Protein AF-A0A2B4SXL8-F1 (afdb_monomer)

Radius of gyration: 27.62 Å; Cα contacts (8 Å, |Δi|>4): 657; chains: 1; bounding box: 67×77×76 Å

Structure (mmCIF, N/CA/C/O backbone):
data_AF-A0A2B4SXL8-F1
#
_entry.id   AF-A0A2B4SXL8-F1
#
loop_
_atom_site.group_PDB
_atom_site.id
_atom_site.type_symbol
_atom_site.label_atom_id
_atom_site.label_alt_id
_atom_site.label_comp_id
_atom_site.label_asym_id
_atom_site.label_entity_id
_atom_site.label_seq_id
_atom_site.pdbx_PDB_ins_code
_atom_site.Cartn_x
_atom_site.Cartn_y
_atom_site.Cartn_z
_atom_site.occupancy
_atom_site.B_iso_or_equiv
_atom_site.auth_seq_id
_atom_site.auth_comp_id
_atom_site.auth_asym_id
_atom_site.auth_atom_id
_atom_site.pdbx_PDB_model_num
ATOM 1 N N . MET A 1 1 ? -12.444 -46.470 -2.445 1.00 46.31 1 MET A N 1
ATOM 2 C CA . MET A 1 1 ? -12.522 -46.141 -1.000 1.00 46.31 1 MET A CA 1
ATOM 3 C C . MET A 1 1 ? -11.910 -44.775 -0.686 1.00 46.31 1 MET A C 1
ATOM 5 O O . MET A 1 1 ? -12.552 -44.030 0.035 1.00 46.31 1 MET A O 1
ATOM 9 N N . ALA A 1 2 ? -10.748 -44.405 -1.246 1.00 50.66 2 ALA A N 1
ATOM 10 C CA . ALA A 1 2 ? -10.153 -43.073 -1.043 1.00 50.66 2 ALA A CA 1
ATOM 11 C C . ALA A 1 2 ? -10.958 -41.905 -1.665 1.00 50.66 2 ALA A C 1
ATOM 13 O O . ALA A 1 2 ? -11.095 -40.872 -1.021 1.00 50.66 2 ALA A O 1
ATOM 14 N N . SER A 1 3 ? -11.555 -42.081 -2.856 1.00 54.44 3 SER A N 1
ATOM 15 C CA . SER A 1 3 ? -12.388 -41.044 -3.506 1.00 54.44 3 SER A CA 1
ATOM 16 C C . SER A 1 3 ? -13.641 -40.698 -2.694 1.00 54.44 3 SER A C 1
ATOM 18 O O . SER A 1 3 ? -13.881 -39.535 -2.400 1.00 54.44 3 SER A O 1
ATOM 20 N N . ASN A 1 4 ? -14.367 -41.715 -2.215 1.00 57.81 4 ASN A N 1
ATOM 21 C CA . ASN A 1 4 ? -15.577 -41.527 -1.403 1.00 57.81 4 ASN A CA 1
ATOM 22 C C . ASN A 1 4 ? -15.300 -40.799 -0.076 1.00 57.81 4 ASN A C 1
ATOM 24 O O . ASN A 1 4 ? -16.203 -40.178 0.479 1.00 57.81 4 ASN A O 1
ATOM 28 N N . ASN A 1 5 ? -14.071 -40.891 0.445 1.00 70.00 5 ASN A N 1
ATOM 29 C CA . ASN A 1 5 ? -13.665 -40.184 1.658 1.00 70.00 5 ASN A CA 1
ATOM 30 C C . ASN A 1 5 ? -13.413 -38.693 1.369 1.00 70.00 5 ASN A C 1
ATOM 32 O O . ASN A 1 5 ? -13.894 -37.839 2.107 1.00 70.00 5 ASN A O 1
ATOM 36 N N . LEU A 1 6 ? -12.755 -38.384 0.245 1.00 74.81 6 LEU A N 1
ATOM 37 C CA . LEU A 1 6 ? -12.497 -37.009 -0.187 1.00 74.81 6 LEU A CA 1
ATOM 38 C C . LEU A 1 6 ? -13.797 -36.257 -0.515 1.00 74.81 6 LEU A C 1
ATOM 40 O O . LEU A 1 6 ? -13.975 -35.123 -0.083 1.00 74.81 6 LEU A O 1
ATOM 44 N N . ASP A 1 7 ? -14.741 -36.895 -1.211 1.00 75.31 7 ASP A N 1
ATOM 45 C CA . ASP A 1 7 ? -16.041 -36.283 -1.525 1.00 75.31 7 ASP A CA 1
ATOM 46 C C . ASP A 1 7 ? -16.864 -36.001 -0.259 1.00 75.31 7 ASP A C 1
ATOM 48 O O . ASP A 1 7 ? -17.530 -34.967 -0.143 1.00 75.31 7 ASP A O 1
ATOM 52 N N . CYS A 1 8 ? -16.786 -36.901 0.725 1.00 77.81 8 CYS A N 1
ATOM 53 C CA . CYS A 1 8 ? -17.416 -36.723 2.029 1.00 77.81 8 CYS A CA 1
ATOM 54 C C . CYS A 1 8 ? -16.769 -35.572 2.819 1.00 77.81 8 CYS A C 1
ATOM 56 O O . CYS A 1 8 ? -17.471 -34.761 3.430 1.00 77.81 8 CYS A O 1
ATOM 58 N N . GLU A 1 9 ? -15.442 -35.458 2.774 1.00 80.56 9 GLU A N 1
ATOM 59 C CA . GLU A 1 9 ? -14.689 -34.370 3.399 1.00 80.56 9 GLU A CA 1
ATOM 60 C C . GLU A 1 9 ? -14.999 -33.016 2.746 1.00 80.56 9 GLU A C 1
ATOM 62 O O . GLU A 1 9 ? -15.345 -32.062 3.443 1.00 80.56 9 GLU A O 1
ATOM 67 N N . ILE A 1 10 ? -15.000 -32.942 1.411 1.00 79.00 10 ILE A N 1
ATOM 68 C CA . ILE A 1 10 ? -15.375 -31.743 0.648 1.00 79.00 10 ILE A CA 1
ATOM 69 C C . ILE A 1 10 ? -16.803 -31.320 0.988 1.00 79.00 10 ILE A C 1
ATOM 71 O O . ILE A 1 10 ? -17.052 -30.145 1.261 1.00 79.00 10 ILE A O 1
ATOM 75 N N . ARG A 1 11 ? -17.752 -32.261 1.019 1.00 81.00 11 ARG A N 1
ATOM 76 C CA . ARG A 1 11 ? -19.136 -31.972 1.412 1.00 81.00 11 ARG A CA 1
ATOM 77 C C . ARG A 1 11 ? -19.207 -31.426 2.839 1.00 81.00 11 ARG A C 1
ATOM 79 O O . ARG A 1 11 ? -19.917 -30.455 3.080 1.00 81.00 11 ARG A O 1
ATOM 86 N N . THR A 1 12 ? -18.437 -31.997 3.762 1.00 83.31 12 THR A N 1
ATOM 87 C CA . THR A 1 12 ? -18.361 -31.527 5.152 1.00 83.31 12 THR A CA 1
ATOM 88 C C . THR A 1 12 ? -17.801 -30.105 5.235 1.00 83.31 12 THR A C 1
ATOM 90 O O . THR A 1 12 ? -18.347 -29.275 5.958 1.00 83.31 12 THR A O 1
ATOM 93 N N . LEU A 1 13 ? -16.749 -29.790 4.475 1.00 82.44 13 LEU A N 1
ATOM 94 C CA . LEU A 1 13 ? -16.166 -28.447 4.418 1.00 82.44 13 LEU A CA 1
ATOM 95 C C . LEU A 1 13 ? -17.132 -27.420 3.813 1.00 82.44 13 LEU A C 1
ATOM 97 O O . LEU A 1 13 ? -17.249 -26.317 4.342 1.00 82.44 13 LEU A O 1
ATOM 101 N N . ARG A 1 14 ? -17.868 -27.786 2.755 1.00 82.25 14 ARG A N 1
ATOM 102 C CA . ARG A 1 14 ? -18.898 -26.923 2.149 1.00 82.25 14 ARG A CA 1
ATOM 103 C C . ARG A 1 14 ? -19.988 -26.569 3.153 1.00 82.25 14 ARG A C 1
ATOM 105 O O . ARG A 1 14 ? -20.325 -25.398 3.290 1.00 82.25 14 ARG A O 1
ATOM 112 N N . GLU A 1 15 ? -20.504 -27.558 3.878 1.00 81.06 15 GLU A N 1
ATOM 113 C CA . GLU A 1 15 ? -21.542 -27.324 4.887 1.00 81.06 15 GLU A CA 1
ATOM 114 C C . GLU A 1 15 ? -21.019 -26.536 6.092 1.00 81.06 15 GLU A C 1
ATOM 116 O O . GLU A 1 15 ? -21.729 -25.673 6.608 1.00 81.06 15 GLU A O 1
ATOM 121 N N . LYS A 1 16 ? -19.761 -26.749 6.499 1.00 82.06 16 LYS A N 1
ATOM 122 C CA . LYS A 1 16 ? -19.109 -25.903 7.510 1.00 82.06 16 LYS A CA 1
ATOM 123 C C . LYS A 1 16 ? -19.007 -24.447 7.062 1.00 82.06 16 LYS A C 1
ATOM 125 O O . LYS A 1 16 ? -19.241 -23.564 7.877 1.00 82.06 16 LYS A O 1
ATOM 130 N N . LEU A 1 17 ? -18.672 -24.193 5.795 1.00 81.69 17 LEU A N 1
ATOM 131 C CA . LEU A 1 17 ? -18.529 -22.831 5.281 1.00 81.69 17 LEU A CA 1
ATOM 132 C C . LEU A 1 17 ? -19.883 -22.117 5.151 1.00 81.69 17 LEU A C 1
ATOM 134 O O . LEU A 1 17 ? -20.005 -20.972 5.572 1.00 81.69 17 LEU A O 1
ATOM 138 N N . LYS A 1 18 ? -20.910 -22.793 4.618 1.00 78.56 18 LYS A N 1
ATOM 139 C CA . LYS A 1 18 ? -22.269 -22.229 4.473 1.00 78.56 18 LYS A CA 1
ATOM 140 C C . LYS A 1 18 ? -22.909 -21.858 5.806 1.00 78.56 18 LYS A C 1
ATOM 142 O O . LYS A 1 18 ? -23.648 -20.886 5.883 1.00 78.56 18 LYS A O 1
ATOM 147 N N . ASN A 1 19 ? -22.632 -22.647 6.840 1.00 78.31 19 ASN A N 1
ATOM 148 C CA . ASN A 1 19 ? -23.208 -22.464 8.169 1.00 78.31 19 ASN A CA 1
ATOM 149 C C . ASN A 1 19 ? -22.209 -21.828 9.149 1.00 78.31 19 ASN A C 1
ATOM 151 O O . ASN A 1 19 ? -22.430 -21.870 10.360 1.00 78.31 19 ASN A O 1
ATOM 155 N N . TYR A 1 20 ? -21.104 -21.262 8.648 1.00 81.94 20 TYR A N 1
ATOM 156 C CA . TYR A 1 20 ? -20.108 -20.610 9.490 1.00 81.94 20 TYR A CA 1
ATOM 157 C C . TYR A 1 20 ? -20.733 -19.415 10.214 1.00 81.94 20 TYR A C 1
ATOM 159 O O . TYR A 1 20 ? -21.417 -18.598 9.600 1.00 81.94 20 TYR A O 1
ATOM 167 N N . ARG A 1 21 ? -20.481 -19.298 11.519 1.00 79.19 21 ARG A N 1
ATOM 168 C CA . ARG A 1 21 ? -20.847 -18.124 12.322 1.00 79.19 21 ARG A CA 1
ATOM 169 C C . ARG A 1 21 ? -19.588 -17.504 12.909 1.00 79.19 21 ARG A C 1
ATOM 171 O O . ARG A 1 21 ? -18.672 -18.241 13.291 1.00 79.19 21 ARG A O 1
ATOM 178 N N . ALA A 1 22 ? -19.534 -16.178 12.996 1.00 77.94 22 ALA A N 1
ATOM 179 C CA . ALA A 1 22 ? -18.410 -15.493 13.625 1.00 77.94 22 ALA A CA 1
ATOM 180 C C . ALA A 1 22 ? -18.150 -16.065 15.036 1.00 77.94 22 ALA A C 1
ATOM 182 O O . ALA A 1 22 ? -19.079 -16.307 15.803 1.00 77.94 22 ALA A O 1
ATOM 183 N N . GLY A 1 23 ? -16.888 -16.383 15.340 1.00 73.44 23 GLY A N 1
ATOM 184 C CA . GLY A 1 23 ? -16.507 -17.040 16.596 1.00 73.44 23 GLY A CA 1
ATOM 185 C C . GLY A 1 23 ? -16.704 -18.561 16.653 1.00 73.44 23 GLY A C 1
ATOM 186 O O . GLY A 1 2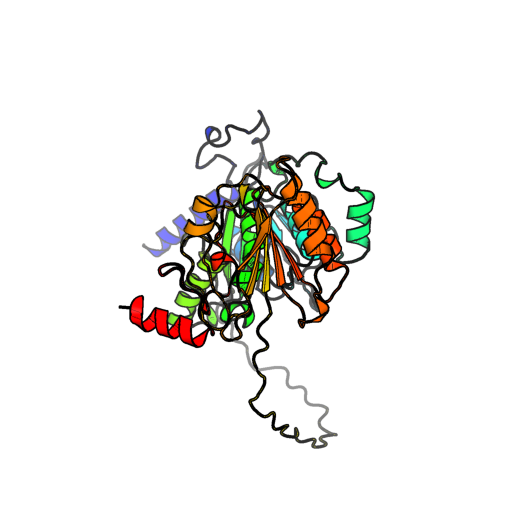3 ? -16.387 -19.152 17.677 1.00 73.44 23 GLY A O 1
ATOM 187 N N . SER A 1 24 ? -17.144 -19.236 15.584 1.00 76.44 24 SER A N 1
ATOM 188 C CA . SER A 1 24 ? -17.308 -20.708 15.601 1.00 76.44 24 SER A CA 1
ATOM 189 C C . SER A 1 24 ? -15.992 -21.494 15.693 1.00 76.44 24 SER A C 1
ATOM 191 O O . SER A 1 24 ? -16.016 -22.663 16.068 1.00 76.44 24 SER A O 1
ATOM 193 N N . ILE A 1 25 ? -14.860 -20.891 15.308 1.00 76.88 25 ILE A N 1
ATOM 194 C CA . ILE A 1 25 ? -13.531 -21.532 15.343 1.00 76.88 25 ILE A CA 1
ATOM 195 C C . ILE A 1 25 ? -12.765 -21.114 16.599 1.00 76.88 25 ILE A C 1
ATOM 197 O O . ILE A 1 25 ? -12.417 -21.964 17.410 1.00 76.88 25 ILE A O 1
ATOM 201 N N . GLU A 1 26 ? -12.530 -19.812 16.764 1.00 73.62 26 GLU A N 1
ATOM 202 C CA . GLU A 1 26 ? -11.706 -19.274 17.857 1.00 73.62 26 GLU A CA 1
ATOM 203 C C . GLU A 1 26 ? -12.514 -19.008 19.141 1.00 73.62 26 GLU A C 1
ATOM 205 O O . GLU A 1 26 ? -11.945 -18.878 20.215 1.00 73.62 26 GLU A O 1
ATOM 210 N N . GLY A 1 27 ? -13.850 -18.994 19.063 1.00 72.12 27 GLY A N 1
ATOM 211 C CA . GLY A 1 27 ? -14.744 -18.599 20.153 1.00 72.12 27 GLY A CA 1
ATOM 212 C C . GLY A 1 27 ? -15.061 -17.098 20.156 1.00 72.12 27 GLY A C 1
ATOM 213 O O . GLY A 1 27 ? -14.288 -16.272 19.681 1.00 72.12 27 GLY A O 1
ATOM 214 N N . LEU A 1 28 ? -16.210 -16.716 20.727 1.00 71.00 28 LEU A N 1
ATOM 215 C CA . LEU A 1 28 ? -16.602 -15.299 20.849 1.00 71.00 28 LEU A CA 1
ATOM 216 C C . LEU A 1 28 ? -15.669 -14.493 21.771 1.00 71.00 28 LEU A C 1
ATOM 218 O O . LEU A 1 28 ? -15.562 -13.281 21.639 1.00 71.00 28 LEU A O 1
ATOM 222 N N . HIS A 1 29 ? -14.946 -15.166 22.669 1.00 68.38 29 HIS A N 1
ATOM 223 C CA . HIS A 1 29 ? -13.984 -14.543 23.580 1.00 68.38 29 HIS A CA 1
ATOM 224 C C . HIS A 1 29 ? -12.769 -13.925 22.865 1.00 68.38 29 HIS A C 1
ATOM 226 O O . HIS A 1 29 ? -12.079 -13.098 23.454 1.00 68.38 29 HIS A O 1
ATOM 232 N N . SER A 1 30 ? -12.508 -14.301 21.608 1.00 68.12 30 SER A N 1
ATOM 233 C CA . SER A 1 30 ? -11.474 -13.679 20.773 1.00 68.12 30 SER A CA 1
ATOM 234 C C . SER A 1 30 ? -11.853 -12.273 20.292 1.00 68.12 30 SER A C 1
ATOM 236 O O . SER A 1 30 ? -10.996 -11.565 19.773 1.00 68.12 30 SER A O 1
ATOM 238 N N . PHE A 1 31 ? -13.111 -11.862 20.475 1.00 70.25 31 PHE A N 1
ATOM 239 C CA . PHE A 1 31 ? -13.636 -10.542 20.126 1.00 70.25 31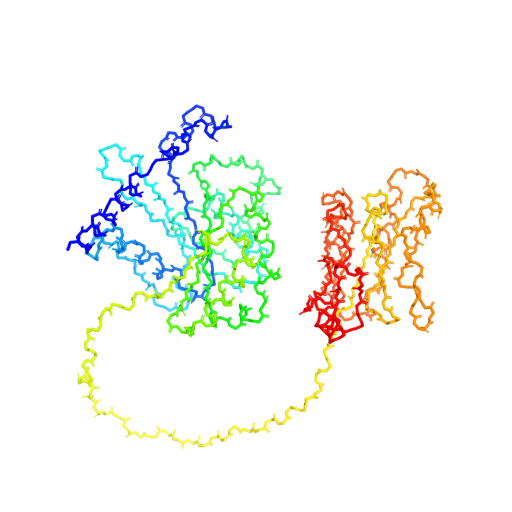 PHE A CA 1
ATOM 240 C C . PHE A 1 31 ? -13.852 -9.714 21.401 1.00 70.25 31 PHE A C 1
ATOM 242 O O . PHE A 1 31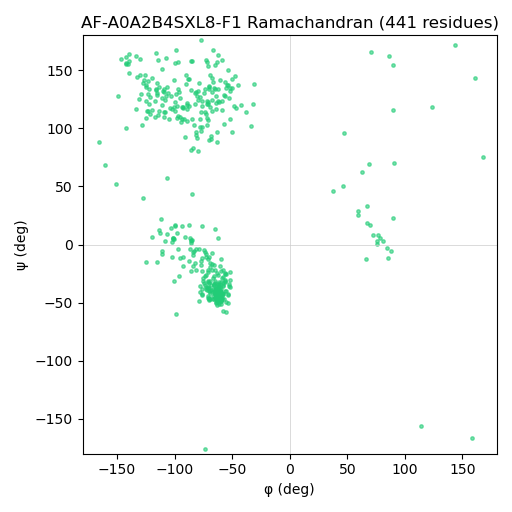 ? -14.963 -9.286 21.693 1.00 70.25 31 PHE A O 1
ATOM 249 N N . SER A 1 32 ? -12.791 -9.525 22.197 1.00 64.94 32 SER A N 1
ATOM 250 C CA . SER A 1 32 ? -12.859 -8.853 23.510 1.00 64.94 32 SER A CA 1
ATOM 251 C C . SER A 1 32 ? -13.373 -7.415 23.460 1.00 64.94 32 SER A C 1
ATOM 253 O O . SER A 1 32 ? -13.854 -6.904 24.467 1.00 64.94 32 SER A O 1
ATOM 255 N N . ASP A 1 33 ? -13.247 -6.784 22.297 1.00 67.88 33 ASP A N 1
ATOM 256 C CA . ASP A 1 33 ? -13.565 -5.376 22.082 1.00 67.88 33 ASP A CA 1
ATOM 257 C C . ASP A 1 33 ? -14.972 -5.186 21.485 1.00 67.88 33 ASP A C 1
ATOM 259 O O . ASP A 1 33 ? -15.405 -4.049 21.306 1.00 67.88 33 ASP A O 1
ATOM 263 N N . ALA A 1 34 ? -15.682 -6.281 21.177 1.00 66.06 34 ALA A N 1
ATOM 264 C CA . ALA A 1 34 ? -17.034 -6.242 20.629 1.00 66.06 34 ALA A CA 1
ATOM 265 C C . ALA A 1 34 ? -18.074 -5.984 21.729 1.00 66.06 34 ALA A C 1
ATOM 267 O O . ALA A 1 34 ? -18.003 -6.548 22.826 1.00 66.06 34 ALA A O 1
ATOM 268 N N . LEU A 1 35 ? -19.068 -5.151 21.426 1.00 66.88 35 LEU A N 1
ATOM 269 C CA . LEU A 1 35 ? -20.182 -4.882 22.332 1.00 66.88 35 LEU A CA 1
ATOM 270 C C . LEU A 1 35 ? -21.122 -6.094 22.432 1.00 66.88 35 LEU A C 1
ATOM 272 O O . LEU A 1 35 ? -21.200 -6.940 21.537 1.00 66.88 35 LEU A O 1
ATOM 276 N N . GLU A 1 36 ? -21.875 -6.177 23.531 1.00 67.56 36 GLU A N 1
ATOM 277 C CA . GLU A 1 36 ? -22.880 -7.227 23.717 1.00 67.56 36 GLU A CA 1
ATOM 278 C C . GLU A 1 36 ? -23.919 -7.174 22.583 1.00 67.56 36 GLU A C 1
ATOM 280 O O . GLU A 1 36 ? -24.523 -6.133 22.327 1.00 67.56 36 GLU A O 1
ATOM 285 N N . GLY A 1 37 ? -24.087 -8.292 21.870 1.00 70.38 37 GLY A N 1
ATOM 286 C CA . GLY A 1 37 ? -24.968 -8.397 20.701 1.00 70.38 37 GLY A CA 1
ATOM 287 C C . GLY A 1 37 ? -24.350 -7.969 19.361 1.00 70.38 37 GLY A C 1
ATOM 288 O O . GLY A 1 37 ? -24.916 -8.295 18.325 1.00 70.38 37 GLY A O 1
ATOM 289 N N . GLU A 1 38 ? -23.173 -7.328 19.325 1.00 72.00 38 GLU A N 1
ATOM 290 C CA . GLU A 1 38 ? -22.536 -6.887 18.063 1.00 72.00 38 GLU A CA 1
ATOM 291 C C . GLU A 1 38 ? -22.135 -8.066 17.161 1.00 72.00 38 GLU A C 1
ATOM 293 O O . GLU A 1 38 ? -22.205 -7.995 15.935 1.00 72.00 38 GLU A O 1
ATOM 298 N N . MET A 1 39 ? -21.757 -9.184 17.781 1.00 73.81 39 MET A N 1
ATOM 299 C CA . MET A 1 39 ? -21.381 -10.417 17.084 1.00 73.81 39 MET A CA 1
ATOM 300 C C . MET A 1 39 ? -22.593 -11.290 16.716 1.00 73.81 39 MET A C 1
ATOM 302 O O . MET A 1 39 ? -22.442 -12.295 16.014 1.00 73.81 39 MET A O 1
ATOM 306 N N . GLU A 1 40 ? -23.792 -10.961 17.205 1.00 71.31 40 GLU A N 1
ATOM 307 C CA . GLU A 1 40 ? -24.994 -11.760 16.979 1.00 71.31 40 GLU A CA 1
ATOM 308 C C . GLU A 1 40 ? -25.516 -11.541 15.553 1.00 71.31 40 GLU A C 1
ATOM 310 O O . GLU A 1 40 ? -25.821 -10.430 15.138 1.00 71.31 40 GLU A O 1
ATOM 315 N N . GLY A 1 41 ? -25.578 -12.613 14.757 1.00 69.44 41 GLY A N 1
ATOM 316 C CA . GLY A 1 41 ? -25.974 -12.524 13.345 1.00 69.44 41 GLY A CA 1
ATOM 317 C C . GLY A 1 41 ? -24.897 -11.964 12.407 1.00 69.44 41 GLY A C 1
ATOM 318 O O . GLY A 1 41 ? -25.145 -11.853 11.206 1.00 69.44 41 GLY A O 1
ATOM 319 N N . MET A 1 42 ? -23.694 -11.672 12.914 1.00 78.25 42 MET A N 1
ATOM 320 C CA . MET A 1 42 ? -22.573 -11.184 12.114 1.00 78.25 42 MET A CA 1
ATOM 321 C C . MET A 1 42 ? -22.138 -12.214 11.060 1.00 78.25 42 MET A C 1
ATOM 323 O O . MET A 1 42 ? -21.754 -13.346 11.377 1.00 78.25 42 MET A O 1
ATOM 327 N N . GLN A 1 43 ? -22.138 -11.788 9.796 1.00 80.88 43 GLN A N 1
ATOM 328 C CA . GLN A 1 43 ? -21.603 -12.552 8.671 1.00 80.88 43 GLN A CA 1
ATOM 329 C C . GLN A 1 43 ? -20.216 -12.038 8.293 1.00 80.88 43 GLN A C 1
ATOM 331 O O . GLN A 1 43 ? -19.964 -10.834 8.269 1.00 80.88 43 GLN A O 1
ATOM 336 N N . ILE A 1 44 ? -19.310 -12.952 7.941 1.00 84.50 44 ILE A N 1
ATOM 337 C CA . ILE A 1 44 ? -18.000 -12.550 7.422 1.00 84.50 44 ILE A CA 1
ATOM 338 C C . ILE A 1 44 ? -18.186 -11.974 6.021 1.00 84.50 44 ILE A C 1
ATOM 340 O O . ILE A 1 44 ? -18.657 -12.657 5.116 1.00 84.50 44 ILE A O 1
ATOM 344 N N . ARG A 1 45 ? -17.788 -10.720 5.841 1.00 84.88 45 ARG A N 1
ATOM 345 C CA . ARG A 1 45 ? -17.795 -10.026 4.548 1.00 84.88 45 ARG A CA 1
ATOM 346 C C . ARG A 1 45 ? -16.436 -10.115 3.867 1.00 84.88 45 ARG A C 1
ATOM 348 O O . ARG A 1 45 ? -15.414 -9.746 4.453 1.00 84.88 45 ARG A O 1
ATOM 355 N N . LEU A 1 46 ? -16.440 -10.586 2.629 1.00 87.75 46 LEU A N 1
ATOM 356 C CA . LEU A 1 46 ? -15.288 -10.681 1.750 1.00 87.75 46 LEU A CA 1
ATOM 357 C C . LEU A 1 46 ? -15.484 -9.721 0.580 1.00 87.75 46 LEU A C 1
ATOM 359 O O . LEU A 1 46 ? -16.553 -9.710 -0.019 1.00 87.75 46 LEU A O 1
ATOM 363 N N . ALA A 1 47 ? -14.458 -8.963 0.212 1.00 87.94 47 ALA A N 1
ATOM 364 C CA . ALA A 1 47 ? -14.472 -8.155 -1.005 1.00 87.94 47 ALA A CA 1
ATOM 365 C C . ALA A 1 47 ? -13.400 -8.637 -1.981 1.00 87.94 47 ALA A C 1
ATOM 367 O O . ALA A 1 47 ? -12.257 -8.884 -1.586 1.00 87.94 47 ALA A O 1
ATOM 368 N N . VAL A 1 48 ? -13.776 -8.800 -3.250 1.00 87.75 48 VAL A N 1
ATOM 369 C CA . VAL A 1 48 ? -12.901 -9.311 -4.308 1.00 87.75 48 VAL A CA 1
ATOM 370 C C . VAL A 1 48 ? -12.338 -8.146 -5.101 1.00 87.75 48 VAL A C 1
ATOM 372 O O . VAL A 1 48 ? -13.039 -7.531 -5.892 1.00 87.75 48 VAL A O 1
ATOM 375 N N . PHE A 1 49 ? -11.049 -7.883 -4.925 1.00 87.00 49 PHE A N 1
ATOM 376 C CA . PHE A 1 49 ? -10.324 -6.799 -5.574 1.00 87.00 49 PHE A CA 1
ATOM 377 C C . PHE A 1 49 ? -9.376 -7.322 -6.654 1.00 87.00 49 PHE A C 1
ATOM 379 O O . PHE A 1 49 ? -8.999 -8.490 -6.668 1.00 87.00 49 PHE A O 1
ATOM 386 N N . GLY A 1 50 ? -8.962 -6.452 -7.574 1.00 84.25 50 GLY A N 1
ATOM 387 C CA . GLY A 1 50 ? -8.035 -6.809 -8.651 1.00 84.25 50 GLY A CA 1
ATOM 388 C C . GLY A 1 50 ? -8.340 -6.107 -9.970 1.00 84.25 50 GLY A C 1
ATOM 389 O O .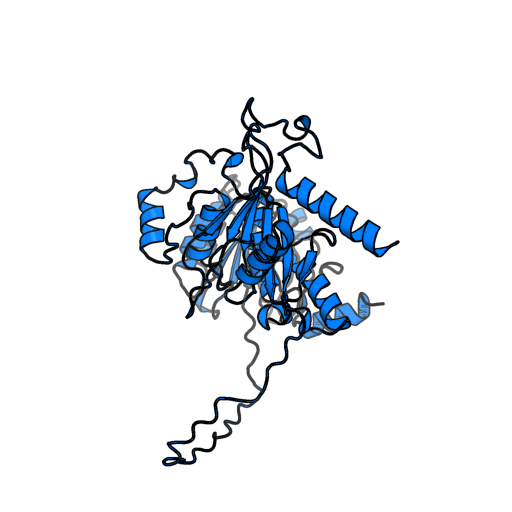 GLY A 1 50 ? -9.371 -5.444 -10.132 1.00 84.25 50 GLY A O 1
ATOM 390 N N . MET A 1 51 ? -7.439 -6.260 -10.940 1.00 80.94 51 MET A N 1
ATOM 391 C CA . MET A 1 51 ? -7.541 -5.541 -12.211 1.00 80.94 51 MET A CA 1
ATOM 392 C C . MET A 1 51 ? -8.784 -5.904 -13.013 1.00 80.94 51 MET A C 1
ATOM 394 O O . MET A 1 51 ? -9.360 -6.992 -12.879 1.00 80.94 51 MET A O 1
ATOM 398 N N . THR A 1 52 ? -9.183 -4.996 -13.899 1.00 77.38 52 THR A N 1
ATOM 399 C CA . THR A 1 52 ? -10.097 -5.341 -14.990 1.00 77.38 52 THR A CA 1
ATOM 400 C C . THR A 1 52 ? -9.492 -6.492 -15.795 1.00 77.38 52 THR A C 1
ATOM 402 O O . THR A 1 52 ? -8.323 -6.456 -16.172 1.00 77.38 52 THR A O 1
ATOM 405 N N . GLY A 1 53 ? -10.266 -7.561 -15.998 1.00 73.81 53 GLY A N 1
ATOM 406 C CA . GLY A 1 53 ? -9.785 -8.770 -16.675 1.00 73.81 53 GLY A CA 1
ATOM 407 C C . GLY A 1 53 ? -8.883 -9.688 -15.834 1.00 73.81 53 GLY A C 1
ATOM 408 O O . GLY A 1 53 ? -8.363 -10.663 -16.371 1.00 73.81 53 GLY A O 1
ATOM 409 N N . ALA A 1 54 ? -8.718 -9.444 -14.525 1.00 81.25 54 ALA A N 1
ATOM 410 C CA . ALA A 1 54 ? -7.955 -10.338 -13.645 1.00 81.25 54 ALA A CA 1
ATOM 411 C C . ALA A 1 54 ? -8.667 -11.668 -13.327 1.00 81.25 54 ALA A C 1
ATOM 413 O O . ALA A 1 54 ? -8.062 -12.555 -12.739 1.00 81.25 54 ALA A O 1
ATOM 414 N N . GLY A 1 55 ? -9.938 -11.827 -13.711 1.00 79.06 55 GLY A N 1
ATOM 415 C CA . GLY A 1 55 ? -10.723 -13.038 -13.441 1.00 79.06 55 GLY A CA 1
ATOM 416 C C . GLY A 1 55 ? -11.499 -13.025 -12.119 1.00 79.06 55 GLY A C 1
ATOM 417 O O . GLY A 1 55 ? -11.838 -14.092 -11.622 1.00 79.06 55 GLY A O 1
ATOM 418 N N . LYS A 1 56 ? -11.798 -11.843 -11.556 1.00 83.38 56 LYS A N 1
ATOM 419 C CA . LYS A 1 56 ? -12.576 -11.682 -10.309 1.00 83.38 56 LYS A CA 1
ATOM 420 C C . LYS A 1 56 ? -13.944 -12.364 -10.371 1.00 83.38 56 LYS A C 1
ATOM 422 O O . LYS A 1 56 ? -14.187 -13.307 -9.628 1.00 83.38 56 LYS A O 1
ATOM 427 N N . SER A 1 57 ? -14.780 -11.989 -11.336 1.00 75.81 57 SER A N 1
ATOM 428 C CA . SER A 1 57 ? -16.115 -12.578 -11.484 1.00 75.81 57 SER A CA 1
ATOM 429 C C . SER A 1 57 ? -16.057 -14.071 -11.842 1.00 75.81 57 SER A C 1
ATOM 431 O O . SER A 1 57 ? -16.890 -14.852 -11.394 1.00 75.81 57 SER A O 1
ATOM 433 N N . SER A 1 58 ? -15.026 -14.522 -12.572 1.00 77.50 58 SER A N 1
ATOM 434 C CA . SER A 1 58 ? -14.792 -15.957 -12.825 1.00 77.50 58 SER A CA 1
ATOM 435 C C . SER A 1 58 ? -14.469 -16.733 -11.543 1.00 77.50 58 SER A C 1
ATOM 437 O O . SER A 1 58 ? -14.956 -17.851 -11.353 1.00 77.50 58 SER A O 1
ATOM 439 N N . LEU A 1 59 ? -13.680 -16.141 -10.642 1.00 81.75 59 LEU A N 1
ATOM 440 C CA . LEU A 1 59 ? -13.393 -16.702 -9.325 1.00 81.75 59 LEU A CA 1
ATOM 441 C C . LEU A 1 59 ? -14.671 -16.792 -8.483 1.00 81.75 59 LEU A C 1
ATOM 443 O O . LEU A 1 59 ? -14.971 -17.868 -7.966 1.00 81.75 59 LEU A O 1
ATOM 447 N N . VAL A 1 60 ? -15.446 -15.705 -8.404 1.00 80.12 60 VAL A N 1
ATOM 448 C CA . VAL A 1 60 ? -16.730 -15.662 -7.680 1.00 80.12 60 VAL A CA 1
ATOM 449 C C . VAL A 1 60 ? -17.665 -16.757 -8.201 1.00 80.12 60 VAL A C 1
ATOM 451 O O . VAL A 1 60 ? -18.125 -17.595 -7.424 1.00 80.12 60 VAL A O 1
ATOM 454 N N . ASN A 1 61 ? -17.837 -16.856 -9.522 1.00 76.75 61 ASN A N 1
ATOM 455 C CA . ASN A 1 61 ? -18.620 -17.914 -10.167 1.00 76.75 61 ASN A CA 1
ATOM 456 C C . ASN A 1 61 ? -18.175 -19.316 -9.766 1.00 76.75 61 ASN A C 1
ATOM 458 O O . ASN A 1 61 ? -19.003 -20.195 -9.516 1.00 76.75 61 ASN A O 1
ATOM 462 N N . THR A 1 62 ? -16.865 -19.547 -9.718 1.00 78.44 62 THR A N 1
ATOM 463 C CA . THR A 1 62 ? -16.351 -20.879 -9.407 1.00 78.44 62 THR A CA 1
ATOM 464 C C . THR A 1 62 ? -16.539 -21.221 -7.932 1.00 78.44 62 THR A C 1
ATOM 466 O O . THR A 1 62 ? -16.894 -22.358 -7.616 1.00 78.44 62 THR A O 1
ATOM 469 N N . ILE A 1 63 ? -16.400 -20.246 -7.030 1.00 80.19 63 ILE A N 1
ATOM 470 C CA . ILE A 1 63 ? -16.721 -20.409 -5.606 1.00 80.19 63 ILE A CA 1
ATOM 471 C C . ILE A 1 63 ? -18.200 -20.791 -5.443 1.00 80.19 63 ILE A C 1
ATOM 473 O O . ILE A 1 63 ? -18.500 -21.799 -4.801 1.00 80.19 63 ILE A O 1
ATOM 477 N N . TRP A 1 64 ? -19.120 -20.077 -6.098 1.00 76.62 64 TRP A N 1
ATOM 478 C CA . TRP A 1 64 ? -20.559 -20.368 -6.035 1.00 76.62 64 TRP A CA 1
ATOM 479 C C . TRP A 1 64 ? -20.919 -21.752 -6.569 1.00 76.62 64 TRP A C 1
ATOM 481 O O . TRP A 1 64 ? -21.585 -22.527 -5.878 1.00 76.62 64 TRP A O 1
ATOM 491 N N . LYS A 1 65 ? -20.423 -22.106 -7.759 1.00 77.19 65 LYS A N 1
ATOM 492 C CA . LYS A 1 65 ? -20.635 -23.438 -8.349 1.00 77.19 65 LYS A CA 1
ATOM 493 C C . LYS A 1 65 ? -20.069 -24.548 -7.469 1.00 77.19 65 LYS A C 1
ATOM 495 O O . LYS A 1 65 ? -20.683 -25.607 -7.351 1.00 77.19 65 LYS A O 1
ATOM 500 N N . THR A 1 66 ? -18.932 -24.304 -6.816 1.00 78.69 66 THR A N 1
ATOM 501 C CA . THR A 1 66 ? -18.330 -25.267 -5.888 1.00 78.69 66 THR A CA 1
ATOM 502 C C . THR A 1 66 ? -19.186 -25.433 -4.635 1.00 78.69 66 THR A C 1
ATOM 504 O O . THR A 1 66 ? -19.350 -26.551 -4.160 1.00 78.69 66 THR A O 1
ATOM 507 N N . LEU A 1 67 ? -19.768 -24.361 -4.098 1.00 76.19 67 LEU A N 1
ATOM 508 C CA . LEU A 1 67 ? -20.537 -24.423 -2.854 1.00 76.19 67 LEU A CA 1
ATOM 509 C C . LEU A 1 67 ? -21.953 -24.987 -3.030 1.00 76.19 67 LEU A C 1
ATOM 511 O O . LEU A 1 67 ? -22.389 -25.785 -2.195 1.00 76.19 67 LEU A O 1
ATOM 515 N N . TYR A 1 68 ? -22.660 -24.610 -4.096 1.00 73.38 68 TYR A N 1
ATOM 516 C CA . TYR A 1 68 ? -24.089 -24.921 -4.277 1.00 73.38 68 TYR A CA 1
ATOM 517 C C . TYR A 1 68 ? -24.375 -25.924 -5.402 1.00 73.38 68 TYR A C 1
ATOM 519 O O . TYR A 1 68 ? -25.492 -26.429 -5.502 1.00 73.38 68 TYR A O 1
ATOM 527 N N . GLY A 1 69 ? -23.364 -26.283 -6.195 1.00 68.25 69 GLY A N 1
ATOM 528 C CA . GLY A 1 69 ? -23.523 -27.106 -7.394 1.00 68.25 69 GLY A CA 1
ATOM 529 C C . GLY A 1 69 ? -23.867 -26.268 -8.628 1.00 68.25 69 GLY A C 1
ATOM 530 O O . GLY A 1 69 ? -24.285 -25.117 -8.515 1.00 68.25 69 GLY A O 1
ATOM 531 N N . ARG A 1 70 ? -23.672 -26.839 -9.827 1.00 63.28 70 ARG A N 1
ATOM 532 C CA . ARG A 1 70 ? -23.858 -26.131 -11.112 1.00 63.28 70 ARG A CA 1
ATOM 533 C C . ARG A 1 70 ? -25.289 -25.628 -11.329 1.00 63.28 70 ARG A C 1
ATOM 535 O O . ARG A 1 70 ? -25.451 -24.572 -11.922 1.00 63.28 70 ARG A O 1
ATOM 542 N N . GLU A 1 71 ? -26.287 -26.363 -10.846 1.00 54.38 71 GLU A N 1
ATOM 543 C CA . GLU A 1 71 ? -27.709 -26.077 -11.096 1.00 54.38 71 GLU A CA 1
ATOM 544 C C . GLU A 1 71 ? -28.318 -25.063 -10.116 1.00 54.38 71 GLU A C 1
ATOM 546 O O . GLU A 1 71 ? -29.291 -24.400 -10.452 1.00 54.38 71 GLU A O 1
ATOM 551 N N . ASN A 1 72 ? -27.730 -24.910 -8.922 1.00 53.62 72 ASN A N 1
ATOM 552 C CA . ASN A 1 72 ? -28.229 -24.006 -7.874 1.00 53.62 72 ASN A CA 1
ATOM 553 C C . ASN A 1 72 ? -27.344 -22.766 -7.676 1.00 53.62 72 ASN A C 1
ATOM 555 O O . ASN A 1 72 ? -27.579 -21.983 -6.754 1.00 53.62 72 ASN A O 1
ATOM 559 N N . ALA A 1 73 ? -26.288 -22.607 -8.480 1.00 52.78 73 ALA A N 1
ATOM 560 C CA . ALA A 1 73 ? -25.470 -21.404 -8.454 1.00 52.78 73 ALA A CA 1
ATOM 561 C C . ALA A 1 73 ? -26.278 -20.233 -9.045 1.00 52.78 73 ALA A C 1
ATOM 563 O O . ALA A 1 73 ? -26.893 -20.412 -10.098 1.00 52.78 73 ALA A O 1
ATOM 564 N N . PRO A 1 74 ? -26.287 -19.049 -8.404 1.00 48.94 74 PRO A N 1
ATOM 565 C CA . PRO A 1 74 ? -26.930 -17.874 -8.977 1.00 48.94 74 PRO A CA 1
ATOM 566 C C . PRO A 1 74 ? -26.379 -17.609 -10.386 1.00 48.94 74 PRO A C 1
ATOM 568 O O . PRO A 1 74 ? -25.172 -17.725 -10.614 1.00 48.94 74 PRO A O 1
ATOM 571 N N . ALA A 1 75 ? -27.259 -17.280 -11.334 1.00 41.69 75 ALA A N 1
ATOM 572 C CA . ALA A 1 75 ? -26.863 -16.864 -12.673 1.00 41.69 75 ALA A CA 1
ATOM 573 C C . ALA A 1 75 ? -26.185 -15.490 -12.578 1.00 41.69 75 ALA A C 1
ATOM 575 O O . ALA A 1 75 ? -26.845 -14.458 -12.543 1.00 41.69 75 ALA A O 1
ATOM 576 N N . ILE A 1 76 ? -24.859 -15.490 -12.467 1.00 50.53 76 ILE A N 1
ATOM 577 C CA . ILE A 1 76 ? -24.042 -14.278 -12.528 1.00 50.53 76 ILE A CA 1
ATOM 578 C C . ILE A 1 76 ? -23.878 -13.954 -14.015 1.00 50.53 76 ILE A C 1
ATOM 580 O O . ILE A 1 76 ? -23.007 -14.505 -14.697 1.00 50.53 76 ILE A O 1
ATOM 584 N N . GLU A 1 77 ? -24.791 -13.138 -14.543 1.00 41.78 77 GLU A N 1
ATOM 585 C CA . GLU A 1 77 ? -24.735 -12.646 -15.919 1.00 41.78 77 GLU A CA 1
ATOM 586 C C . GLU A 1 77 ? -23.584 -11.642 -16.048 1.00 41.78 77 GLU A C 1
ATOM 588 O O . GLU A 1 77 ? -23.646 -10.517 -15.560 1.00 41.78 77 GLU A O 1
ATOM 593 N N . GLN A 1 78 ? -22.502 -12.053 -16.712 1.00 40.53 78 GLN A N 1
ATOM 594 C CA . GLN A 1 78 ? -21.441 -11.129 -17.100 1.00 40.53 78 GLN A CA 1
ATOM 595 C C . GLN A 1 78 ? -21.997 -10.172 -18.157 1.00 40.53 78 GLN A C 1
ATOM 597 O O . GLN A 1 78 ? -22.313 -10.603 -19.268 1.00 40.53 78 GLN A O 1
ATOM 602 N N . SER A 1 79 ? -22.097 -8.879 -17.841 1.00 34.28 79 SER A N 1
ATOM 603 C CA . SER A 1 79 ? -22.445 -7.883 -18.852 1.00 34.28 79 SER A CA 1
ATOM 604 C C . SER A 1 79 ? -21.339 -7.838 -19.913 1.00 34.28 79 SER A C 1
ATOM 606 O O . SER A 1 79 ? -20.159 -7.584 -19.653 1.00 34.28 79 SER A O 1
ATOM 608 N N . SER A 1 80 ? -21.712 -8.197 -21.137 1.00 33.88 80 SER A N 1
ATOM 609 C CA . SER A 1 80 ? -20.822 -8.250 -22.287 1.00 33.88 80 SER A CA 1
ATOM 610 C C . SER A 1 80 ? -20.471 -6.836 -22.757 1.00 33.88 80 SER A C 1
ATOM 612 O O . SER A 1 80 ? -21.321 -6.149 -23.319 1.00 33.88 80 SER A O 1
ATOM 614 N N . GLY A 1 81 ? -19.207 -6.439 -22.597 1.00 31.45 81 GLY A N 1
ATOM 615 C CA . GLY A 1 81 ? -18.610 -5.289 -23.287 1.00 31.45 81 GLY A CA 1
ATOM 616 C C . GLY A 1 81 ? -18.018 -4.238 -22.349 1.00 31.45 81 GLY A C 1
ATOM 617 O O . GLY A 1 81 ? -18.738 -3.641 -21.569 1.00 31.45 81 GLY A O 1
ATOM 618 N N . ALA A 1 82 ? -16.702 -4.014 -22.470 1.00 38.47 82 ALA A N 1
ATOM 619 C CA . ALA A 1 82 ? -15.929 -2.906 -21.889 1.00 38.47 82 ALA A CA 1
ATOM 620 C C . ALA A 1 82 ? -16.197 -2.604 -20.390 1.00 38.47 82 ALA A C 1
ATOM 622 O O . ALA A 1 82 ? -17.088 -1.843 -20.043 1.00 38.47 82 ALA A O 1
ATOM 623 N N . GLU A 1 83 ? -15.351 -3.155 -19.505 1.00 49.25 83 GLU A N 1
ATOM 624 C CA . GLU A 1 83 ? -15.419 -3.004 -18.032 1.00 49.25 83 GLU A CA 1
ATOM 625 C C . GLU A 1 83 ? -16.624 -3.704 -17.374 1.00 49.25 83 GLU A C 1
ATOM 627 O O . GLU A 1 83 ? -17.521 -3.076 -16.824 1.00 49.25 83 GLU A O 1
ATOM 632 N N . GLY A 1 84 ? -16.603 -5.041 -17.388 1.00 43.22 84 GLY A N 1
ATOM 633 C CA . GLY A 1 84 ? -17.728 -5.915 -17.014 1.00 43.22 84 GLY A CA 1
ATOM 634 C C . GLY A 1 84 ? -18.231 -5.910 -15.559 1.00 43.22 84 GLY A C 1
ATOM 635 O O . GLY A 1 84 ? -19.000 -6.796 -15.214 1.00 43.22 84 GLY A O 1
ATOM 636 N N . THR A 1 85 ? -17.848 -4.958 -14.703 1.00 51.72 85 THR A N 1
ATOM 637 C CA . THR A 1 85 ? -18.453 -4.800 -13.364 1.00 51.72 85 THR A CA 1
ATOM 638 C C . THR A 1 85 ? -18.559 -3.306 -13.057 1.00 51.72 85 THR A C 1
ATOM 640 O O . THR A 1 85 ? -17.560 -2.668 -12.733 1.00 51.72 85 THR A O 1
ATOM 643 N N . GLN A 1 86 ? -19.747 -2.719 -13.218 1.00 49.50 86 GLN A N 1
ATOM 644 C CA . GLN A 1 86 ? -20.007 -1.289 -12.958 1.00 49.50 86 GLN A CA 1
ATOM 645 C C . GLN A 1 86 ? -20.729 -1.042 -11.618 1.00 49.50 86 GLN A C 1
ATOM 647 O O . GLN A 1 86 ? -20.811 0.099 -11.160 1.00 49.50 86 GLN A O 1
ATOM 652 N N . LEU A 1 87 ? -21.220 -2.112 -10.988 1.00 48.12 87 LEU A N 1
ATOM 653 C CA . LEU A 1 87 ? -22.004 -2.122 -9.753 1.00 48.12 87 LEU A CA 1
ATOM 654 C C . LEU A 1 87 ? -21.327 -3.047 -8.733 1.00 48.12 87 LEU A C 1
ATOM 656 O O . LEU A 1 87 ? -20.742 -4.053 -9.125 1.00 48.12 87 LEU A O 1
ATOM 660 N N . LEU A 1 88 ? -21.405 -2.712 -7.443 1.00 53.12 88 LEU A N 1
ATOM 661 C CA . LEU A 1 88 ? -21.050 -3.652 -6.375 1.00 53.12 88 LEU A CA 1
ATOM 662 C C . LEU A 1 88 ? -22.134 -4.735 -6.309 1.00 53.12 88 LEU A C 1
ATOM 664 O O . LEU A 1 88 ? -23.306 -4.402 -6.129 1.00 53.12 88 LEU A O 1
ATOM 668 N N . GLU A 1 89 ? -21.767 -6.003 -6.459 1.00 60.09 89 GLU A N 1
ATOM 669 C CA . GLU A 1 89 ? -22.714 -7.118 -6.346 1.00 60.09 89 GLU A CA 1
ATOM 670 C C . GLU A 1 89 ? -22.469 -7.898 -5.055 1.00 60.09 89 GLU A C 1
ATOM 672 O O . GLU A 1 89 ? -21.355 -8.375 -4.816 1.00 60.09 89 GLU A O 1
ATOM 677 N N . ASP A 1 90 ? -23.523 -8.030 -4.243 1.00 60.09 90 ASP A N 1
ATOM 678 C CA . ASP A 1 90 ? -23.489 -8.756 -2.976 1.00 60.09 90 ASP A CA 1
ATOM 679 C C . ASP A 1 90 ? -24.047 -10.163 -3.163 1.00 60.09 90 ASP A C 1
ATOM 681 O O . ASP A 1 90 ? -25.220 -10.366 -3.486 1.00 60.09 90 ASP A O 1
ATOM 685 N N . PHE A 1 91 ? -23.208 -11.157 -2.896 1.00 60.97 91 PHE A N 1
ATOM 686 C CA . PHE A 1 91 ? -23.607 -12.551 -2.912 1.00 60.97 91 PHE A CA 1
ATOM 687 C C . PHE A 1 91 ? -23.635 -13.109 -1.493 1.00 60.97 91 PHE A C 1
ATOM 689 O O . PHE A 1 91 ? -22.595 -13.322 -0.866 1.00 60.97 91 PHE A O 1
ATOM 696 N N . HIS A 1 92 ? -24.839 -13.373 -0.992 1.00 63.84 92 HIS A N 1
ATOM 697 C CA . HIS A 1 92 ? -25.055 -13.915 0.347 1.00 63.84 92 HIS A CA 1
ATOM 698 C C . HIS A 1 92 ? -25.043 -15.432 0.330 1.00 63.84 92 HIS A C 1
ATOM 700 O O . HIS A 1 92 ? -25.854 -16.066 -0.354 1.00 63.84 92 HIS A O 1
ATOM 706 N N . SER A 1 93 ? -24.146 -16.042 1.104 1.00 61.62 93 SER A N 1
ATOM 707 C CA . SER A 1 93 ? -24.166 -17.487 1.272 1.00 61.62 93 SER A CA 1
ATOM 708 C C . SER A 1 93 ? -25.409 -17.865 2.075 1.00 61.62 93 SER A C 1
ATOM 710 O O . SER A 1 93 ? -25.574 -17.418 3.209 1.00 61.62 93 SER A O 1
ATOM 712 N N . ARG A 1 94 ? -26.306 -18.655 1.486 1.00 57.78 94 ARG A N 1
ATOM 713 C CA . ARG A 1 94 ? -27.559 -19.038 2.134 1.00 57.78 94 ARG A CA 1
ATOM 714 C C . ARG A 1 94 ? -27.250 -20.068 3.220 1.00 57.78 94 ARG A C 1
ATOM 716 O O . ARG A 1 94 ? -26.815 -21.176 2.902 1.00 57.78 94 ARG A O 1
ATOM 723 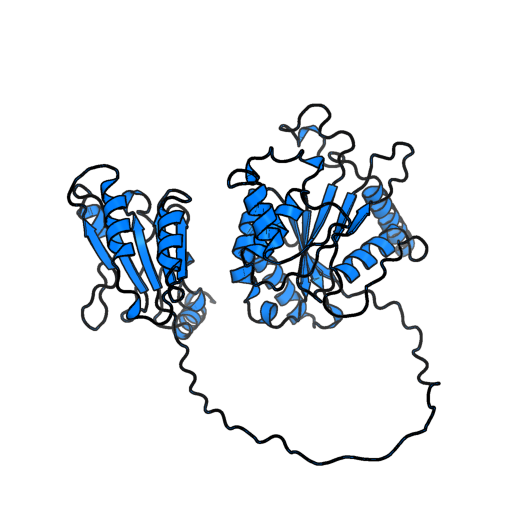N N . SER A 1 95 ? -27.472 -19.702 4.483 1.00 53.38 95 SER A N 1
ATOM 724 C CA . SER A 1 95 ? -27.450 -20.665 5.586 1.00 53.38 95 SER A CA 1
ATOM 725 C C . SER A 1 95 ? -28.525 -21.731 5.363 1.00 53.38 95 SER A C 1
ATOM 727 O O . SER A 1 95 ? -29.631 -21.419 4.916 1.00 53.38 95 SER A O 1
ATOM 729 N N . GLY A 1 96 ? -28.215 -22.986 5.690 1.00 46.09 96 GLY A N 1
ATOM 730 C CA . GLY A 1 96 ? -29.197 -24.074 5.703 1.00 46.09 96 GLY A CA 1
ATOM 731 C C . GLY A 1 96 ? -30.082 -24.086 6.958 1.00 46.09 96 GLY A C 1
ATOM 732 O O . GLY A 1 96 ? -30.965 -24.931 7.061 1.00 46.09 96 GLY A O 1
ATOM 733 N N . SER A 1 97 ? -29.835 -23.192 7.923 1.00 47.50 97 SER A N 1
ATOM 734 C CA . SER A 1 97 ? -30.552 -23.118 9.205 1.00 47.50 97 SER A CA 1
ATOM 735 C C . SER A 1 97 ? -31.805 -22.235 9.142 1.00 47.50 97 SER A C 1
ATOM 737 O O . SER A 1 97 ? -31.741 -21.146 8.571 1.00 47.50 97 SER A O 1
ATOM 739 N N . GLU A 1 98 ? -32.877 -22.635 9.835 1.00 46.69 98 GLU A N 1
ATOM 740 C CA . GLU A 1 98 ? -34.159 -21.905 9.938 1.00 46.69 98 GLU A CA 1
ATOM 741 C C . GLU A 1 98 ? -34.016 -20.451 10.441 1.00 46.69 98 GLU A C 1
ATOM 743 O O . GLU A 1 98 ? -34.810 -19.598 10.055 1.00 46.69 98 GLU A O 1
ATOM 748 N N . ASP A 1 99 ? -32.955 -20.137 11.197 1.00 51.22 99 ASP A N 1
ATOM 749 C CA . ASP A 1 99 ? -32.724 -18.802 11.774 1.00 51.22 99 ASP A CA 1
ATOM 750 C C . ASP A 1 99 ? -32.059 -17.784 10.823 1.00 51.22 99 ASP A C 1
ATOM 752 O O . ASP A 1 99 ? -31.862 -16.638 11.205 1.00 51.22 99 ASP A O 1
ATOM 756 N N . GLY A 1 100 ? -31.625 -18.169 9.613 1.00 54.59 100 GLY A N 1
ATOM 757 C CA . GLY A 1 100 ? -30.987 -17.254 8.641 1.00 54.59 100 GLY A CA 1
ATOM 758 C C . GLY A 1 100 ? -29.608 -16.663 9.024 1.00 54.59 100 GLY A C 1
ATOM 759 O O . GLY A 1 100 ? -28.904 -16.151 8.156 1.00 54.59 100 GLY A O 1
ATOM 760 N N . CYS A 1 101 ? -29.171 -16.783 10.280 1.00 51.47 101 CYS A N 1
ATOM 761 C CA . CYS A 1 101 ? -27.984 -16.122 10.848 1.00 51.47 101 CYS A CA 1
ATOM 762 C C . CYS A 1 101 ? -26.639 -16.857 10.630 1.00 51.47 101 CYS A C 1
ATOM 764 O O . CYS A 1 101 ? -25.848 -16.991 11.563 1.00 51.47 101 CYS A O 1
ATOM 766 N N . GLY A 1 102 ? -26.361 -17.380 9.432 1.00 60.34 102 GLY A N 1
ATOM 767 C CA . GLY A 1 102 ? -25.099 -18.077 9.128 1.00 60.34 102 GLY A CA 1
ATOM 768 C C . GLY A 1 102 ? -24.559 -17.756 7.738 1.00 60.34 102 GLY A C 1
ATOM 769 O O . GLY A 1 102 ? -25.329 -17.384 6.854 1.00 60.34 102 GLY A O 1
ATOM 770 N N . GLY A 1 103 ? -23.244 -17.899 7.560 1.00 74.75 103 GLY A N 1
ATOM 771 C CA . GLY A 1 103 ? -22.580 -17.772 6.271 1.00 74.75 103 GLY A CA 1
ATOM 772 C C . GLY A 1 103 ? -21.629 -16.581 6.133 1.00 74.75 103 GLY A C 1
ATOM 773 O O . GLY A 1 103 ? -21.069 -16.066 7.102 1.00 74.75 103 GLY A O 1
ATOM 774 N N . PHE A 1 104 ? -21.420 -16.167 4.888 1.00 79.56 104 PHE A N 1
ATOM 775 C CA . PHE A 1 104 ? -20.544 -15.079 4.479 1.00 79.56 104 PHE A CA 1
ATOM 776 C C . PHE A 1 104 ? -21.165 -14.278 3.323 1.00 79.56 104 PHE A C 1
ATOM 778 O O . PHE A 1 104 ? -22.042 -14.768 2.605 1.00 79.56 104 PHE A O 1
ATOM 785 N N . VAL A 1 105 ? -20.673 -13.058 3.119 1.00 78.56 105 VAL A N 1
ATOM 786 C CA . VAL A 1 105 ? -21.071 -12.165 2.020 1.00 78.56 105 VAL A CA 1
ATOM 787 C C . VAL A 1 105 ? -19.874 -11.926 1.112 1.00 78.56 105 VAL A C 1
ATOM 789 O O . VAL A 1 105 ? -18.779 -11.670 1.607 1.00 78.56 105 VAL A O 1
ATOM 792 N N . PHE A 1 106 ? -20.066 -12.017 -0.201 1.00 78.06 106 PHE A N 1
ATOM 793 C CA . PHE A 1 106 ? -19.076 -11.606 -1.197 1.00 78.06 106 PHE A CA 1
ATOM 794 C C . PHE A 1 106 ? -19.486 -10.297 -1.846 1.00 78.06 106 PHE A C 1
ATOM 796 O O . PHE A 1 106 ? -20.592 -10.214 -2.359 1.00 78.06 106 PHE A O 1
ATOM 803 N N . HIS A 1 107 ? -18.560 -9.352 -1.905 1.00 77.25 107 HIS A N 1
ATOM 804 C CA . HIS A 1 107 ? -18.669 -8.123 -2.672 1.00 77.25 107 HIS A CA 1
ATOM 805 C C . HIS A 1 107 ? -17.782 -8.253 -3.923 1.00 77.25 107 HIS A C 1
ATOM 807 O O . HIS A 1 107 ? -16.551 -8.255 -3.797 1.00 77.25 107 HIS A O 1
ATOM 813 N N . ASP A 1 108 ? -18.366 -8.411 -5.119 1.00 74.25 108 ASP A N 1
ATOM 814 C CA . ASP A 1 108 ? -17.597 -8.335 -6.378 1.00 74.25 108 ASP A CA 1
ATOM 815 C C . ASP A 1 108 ? -17.416 -6.867 -6.768 1.00 74.25 108 ASP A C 1
ATOM 817 O O . ASP A 1 108 ? -18.390 -6.125 -6.913 1.00 74.25 108 ASP A O 1
ATOM 821 N N . THR A 1 109 ? -16.164 -6.422 -6.889 1.00 73.69 109 THR A N 1
ATOM 822 C CA . THR A 1 109 ? -15.854 -5.013 -7.147 1.00 73.69 109 THR A CA 1
ATOM 823 C C . THR A 1 109 ? -15.542 -4.772 -8.616 1.00 73.69 109 THR A C 1
ATOM 825 O O . THR A 1 109 ? -15.011 -5.634 -9.328 1.00 73.69 109 THR A O 1
ATOM 828 N N . ARG A 1 110 ? -15.732 -3.524 -9.060 1.00 72.12 110 ARG A N 1
ATOM 829 C CA . ARG A 1 110 ? -15.170 -3.065 -10.332 1.00 72.12 110 ARG A CA 1
ATOM 830 C C . ARG A 1 110 ? -13.665 -3.320 -10.393 1.00 72.12 110 ARG A C 1
ATOM 832 O O . ARG A 1 110 ? -12.961 -3.378 -9.382 1.00 72.12 110 ARG A O 1
ATOM 839 N N . GLY A 1 111 ? -13.165 -3.546 -11.606 1.00 68.75 111 GLY A N 1
ATOM 840 C CA . GLY A 1 111 ? -11.733 -3.646 -11.837 1.00 68.75 111 GLY A CA 1
ATOM 841 C C . GLY A 1 111 ? -11.013 -2.330 -11.573 1.00 68.75 111 GLY A C 1
ATOM 842 O O . GLY A 1 111 ? -11.447 -1.267 -12.004 1.00 68.75 111 GLY A O 1
ATOM 843 N N . PHE A 1 112 ? -9.891 -2.425 -10.868 1.00 71.62 112 PHE A N 1
ATOM 844 C CA . PHE A 1 112 ? -8.994 -1.298 -10.649 1.00 71.62 112 PHE A CA 1
ATOM 845 C C . PHE A 1 112 ? -7.992 -1.214 -11.802 1.00 71.62 112 PHE A C 1
ATOM 847 O O . PHE A 1 112 ? -7.493 -2.235 -12.281 1.00 71.62 112 PHE A O 1
ATOM 854 N N . ASN A 1 113 ? -7.657 -0.003 -12.229 1.00 64.62 113 ASN A N 1
ATOM 855 C CA . ASN A 1 113 ? -6.614 0.242 -13.222 1.00 64.62 113 ASN A CA 1
ATOM 856 C C . ASN A 1 113 ? -5.214 0.232 -12.592 1.00 64.62 113 ASN A C 1
ATOM 858 O O . ASN A 1 113 ? -4.224 0.269 -13.319 1.00 64.62 113 ASN A O 1
ATOM 862 N N . PHE A 1 114 ? -5.134 0.082 -11.261 1.00 65.62 114 PHE A N 1
ATOM 863 C CA . PHE A 1 114 ? -3.887 0.041 -10.492 1.00 65.62 114 PHE A CA 1
ATOM 864 C C . PHE A 1 114 ? -3.072 1.320 -10.666 1.00 65.62 114 PHE A C 1
ATOM 866 O O . PHE A 1 114 ? -1.851 1.288 -10.571 1.00 65.62 114 PHE A O 1
ATOM 873 N N . ASP A 1 115 ? -3.714 2.455 -10.915 1.00 63.66 115 ASP A N 1
ATOM 874 C CA . ASP A 1 115 ? -3.044 3.750 -10.809 1.00 63.66 115 ASP A CA 1
ATOM 875 C C . ASP A 1 115 ? -3.235 4.356 -9.417 1.00 63.66 115 ASP A C 1
ATOM 877 O O . ASP A 1 115 ? -2.528 5.307 -9.094 1.00 63.66 115 ASP A O 1
ATOM 881 N N . PHE A 1 116 ? -4.134 3.775 -8.600 1.00 64.88 116 PHE A N 1
ATOM 882 C CA . PHE A 1 116 ? -4.481 4.175 -7.230 1.00 64.88 116 PHE A CA 1
ATOM 883 C C . PHE A 1 116 ? -4.485 5.691 -7.079 1.00 64.88 116 PHE A C 1
ATOM 885 O O . PHE A 1 116 ? -3.917 6.269 -6.160 1.00 64.88 116 PHE A O 1
ATOM 892 N N . ASN A 1 117 ? -5.120 6.356 -8.042 1.00 66.38 117 ASN A N 1
ATOM 893 C CA . ASN A 1 117 ? -5.394 7.769 -7.905 1.00 66.38 117 ASN A CA 1
ATOM 894 C C . ASN A 1 117 ? -6.398 7.968 -6.757 1.00 66.38 117 ASN A C 1
ATOM 896 O O . ASN A 1 117 ? -7.050 7.030 -6.295 1.00 66.38 117 ASN A O 1
ATOM 900 N N . ARG A 1 118 ? -6.571 9.215 -6.323 1.00 61.28 118 ARG A N 1
ATOM 901 C CA . ARG A 1 118 ? -7.468 9.559 -5.212 1.00 61.28 118 ARG A CA 1
ATOM 902 C C . ARG A 1 118 ? -8.892 8.999 -5.375 1.00 61.28 118 ARG A C 1
ATOM 904 O O . ARG A 1 118 ? -9.535 8.693 -4.378 1.00 61.28 118 ARG A O 1
ATOM 911 N N . ALA A 1 119 ? -9.383 8.852 -6.608 1.00 65.56 119 ALA A N 1
ATOM 912 C CA . ALA A 1 119 ? -10.699 8.277 -6.872 1.00 65.56 119 ALA A CA 1
ATOM 913 C C . ALA A 1 119 ? -10.731 6.762 -6.601 1.00 65.56 119 ALA A C 1
ATOM 915 O O . ALA A 1 119 ? -11.632 6.298 -5.908 1.00 65.56 119 ALA A O 1
ATOM 916 N N . GLU A 1 120 ? -9.735 6.009 -7.079 1.00 70.50 120 GLU A N 1
ATOM 917 C CA . GLU A 1 120 ? -9.598 4.571 -6.803 1.00 70.50 120 GLU A CA 1
ATOM 918 C C . GLU A 1 120 ? -9.342 4.288 -5.316 1.00 70.50 120 GLU A C 1
ATOM 920 O O . GLU A 1 120 ? -9.887 3.332 -4.767 1.00 70.50 120 GLU A O 1
ATOM 925 N N . GLU A 1 121 ? -8.552 5.125 -4.640 1.00 72.44 121 GLU A N 1
ATOM 926 C CA . GLU A 1 121 ? -8.344 5.017 -3.191 1.00 72.44 121 GLU A CA 1
ATOM 927 C C . GLU A 1 121 ? -9.649 5.245 -2.422 1.00 72.44 121 GLU A C 1
ATOM 929 O O . GLU A 1 121 ? -10.016 4.441 -1.567 1.00 72.44 121 GLU A O 1
ATOM 934 N N . ASN A 1 122 ? -10.383 6.315 -2.742 1.00 70.00 122 ASN A N 1
ATOM 935 C CA . ASN A 1 122 ? -11.669 6.603 -2.109 1.00 70.00 122 ASN A CA 1
ATOM 936 C C . ASN A 1 122 ? -12.685 5.479 -2.350 1.00 70.00 122 ASN A C 1
ATOM 938 O O . ASN A 1 122 ? -13.424 5.121 -1.437 1.00 70.00 122 ASN A O 1
ATOM 942 N N . GLU A 1 123 ? -12.721 4.913 -3.557 1.00 75.00 123 GLU A N 1
ATOM 943 C CA . GLU A 1 123 ? -13.553 3.753 -3.886 1.00 75.00 123 GLU A CA 1
ATOM 944 C C . GLU A 1 123 ? -13.194 2.542 -3.018 1.00 75.00 123 GLU A C 1
ATOM 946 O O . GLU A 1 123 ? -14.081 1.963 -2.391 1.00 75.00 123 GLU A O 1
ATOM 951 N N . LEU A 1 124 ? -11.900 2.214 -2.910 1.00 79.25 124 LEU A N 1
ATOM 952 C CA . LEU A 1 124 ? -11.411 1.143 -2.044 1.00 79.25 124 LEU A CA 1
ATOM 953 C C . LEU A 1 124 ? -11.896 1.339 -0.601 1.00 79.25 124 LEU A C 1
ATOM 955 O O . LEU A 1 124 ? -12.492 0.427 -0.036 1.00 79.25 124 LEU A O 1
ATOM 959 N N . PHE A 1 125 ? -11.714 2.525 -0.014 1.00 76.88 125 PHE A N 1
ATOM 960 C CA . PHE A 1 125 ? -12.151 2.788 1.364 1.00 76.88 125 PHE A CA 1
ATOM 961 C C . PHE A 1 125 ? -13.662 2.715 1.539 1.00 76.88 125 PHE A C 1
ATOM 963 O O . PHE A 1 125 ? -14.140 2.161 2.525 1.00 76.88 125 PHE A O 1
ATOM 970 N N . ARG A 1 126 ? -14.428 3.248 0.588 1.00 76.38 126 ARG A N 1
ATOM 971 C CA . ARG A 1 126 ? -15.889 3.190 0.657 1.00 76.38 126 ARG A CA 1
ATOM 972 C C . ARG A 1 126 ? -16.406 1.752 0.627 1.00 76.38 126 ARG A C 1
ATOM 974 O O . ARG A 1 126 ? -17.370 1.460 1.326 1.00 76.38 126 ARG A O 1
ATOM 981 N N . ILE A 1 127 ? -15.759 0.869 -0.134 1.00 79.00 127 ILE A N 1
ATOM 982 C CA . ILE A 1 127 ? -16.073 -0.566 -0.140 1.00 79.00 127 ILE A CA 1
ATOM 983 C C . ILE A 1 127 ? -15.643 -1.209 1.185 1.00 79.00 127 ILE A C 1
ATOM 985 O O . ILE A 1 127 ? -16.434 -1.919 1.795 1.00 79.00 127 ILE A O 1
ATOM 989 N N . LEU A 1 128 ? -14.426 -0.934 1.670 1.00 81.12 128 LEU A N 1
ATOM 990 C CA . LEU A 1 128 ? -13.911 -1.521 2.916 1.00 81.12 128 LEU A CA 1
ATOM 991 C C . LEU A 1 128 ? -14.756 -1.166 4.144 1.00 81.12 128 LEU A C 1
ATOM 993 O O . LEU A 1 128 ? -14.982 -2.020 4.998 1.00 81.12 128 LEU A O 1
ATOM 997 N N . TYR A 1 129 ? -15.244 0.070 4.215 1.00 77.62 129 TYR A N 1
ATOM 998 C CA . TYR A 1 129 ? -16.109 0.527 5.298 1.00 77.62 129 TYR A CA 1
ATOM 999 C C . TYR A 1 129 ? -17.593 0.199 5.073 1.00 77.62 129 TYR A C 1
ATOM 1001 O O . TYR A 1 129 ? -18.414 0.634 5.866 1.00 77.62 129 TYR A O 1
ATOM 1009 N N . GLY A 1 130 ? -17.967 -0.512 4.002 1.00 68.62 130 GLY A N 1
ATOM 1010 C CA . GLY A 1 130 ? -19.372 -0.855 3.739 1.00 68.62 130 GLY A CA 1
ATOM 1011 C C . GLY A 1 130 ? -20.270 0.346 3.408 1.00 68.62 130 GLY A C 1
ATOM 1012 O O . GLY A 1 130 ? -21.489 0.256 3.494 1.00 68.62 130 GLY A O 1
ATOM 1013 N N . ILE A 1 131 ? -19.681 1.484 3.022 1.00 66.81 131 ILE A N 1
ATOM 1014 C CA . ILE A 1 131 ? -20.403 2.722 2.675 1.00 66.81 131 ILE A CA 1
ATOM 1015 C C . ILE A 1 131 ? -21.093 2.589 1.308 1.00 66.81 131 ILE A C 1
ATOM 1017 O O . ILE A 1 131 ? -22.084 3.264 1.038 1.00 66.81 131 ILE A O 1
ATOM 1021 N N . VAL A 1 132 ? -20.556 1.750 0.417 1.00 60.72 132 VAL A N 1
ATOM 1022 C CA . VAL A 1 132 ? -21.173 1.433 -0.881 1.00 60.72 132 VAL A CA 1
ATOM 1023 C C . VAL A 1 132 ? -22.037 0.193 -0.703 1.00 60.72 132 VAL A C 1
ATOM 1025 O O . VAL A 1 132 ? -21.523 -0.871 -0.371 1.00 60.72 132 VAL A O 1
ATOM 1028 N N . SER A 1 133 ? -23.344 0.335 -0.918 1.00 53.78 133 SER A N 1
ATOM 1029 C CA . SER A 1 133 ? -24.290 -0.785 -0.878 1.00 53.78 133 SER A CA 1
ATOM 1030 C C . SER A 1 133 ? -24.364 -1.513 -2.224 1.00 53.78 133 SER A C 1
ATOM 1032 O O . SER A 1 133 ? -24.075 -0.932 -3.276 1.00 53.78 133 SER A O 1
ATOM 1034 N N . ALA A 1 134 ? -24.803 -2.774 -2.196 1.00 54.47 134 ALA A N 1
ATOM 1035 C CA . ALA A 1 134 ? -25.075 -3.569 -3.391 1.00 54.47 134 ALA A CA 1
ATOM 1036 C C . ALA A 1 134 ? -25.968 -2.816 -4.396 1.00 54.47 134 ALA A C 1
ATOM 1038 O O . ALA A 1 134 ? -26.976 -2.216 -4.016 1.00 54.47 134 ALA A O 1
ATOM 1039 N N . GLY A 1 135 ? -25.616 -2.853 -5.681 1.00 46.75 135 GLY A N 1
ATOM 1040 C CA . GLY A 1 135 ? -26.374 -2.207 -6.757 1.00 46.75 135 GLY A CA 1
ATOM 1041 C C . GLY A 1 135 ? -26.168 -0.693 -6.882 1.00 46.75 135 GLY A C 1
ATOM 1042 O O . GLY A 1 135 ? -26.825 -0.063 -7.711 1.00 46.75 135 GLY A O 1
ATOM 1043 N N . GLN A 1 136 ? -25.263 -0.087 -6.106 1.00 53.44 136 GLN A N 1
ATOM 1044 C CA . GLN A 1 136 ? -24.897 1.318 -6.284 1.00 53.44 136 GLN A CA 1
ATOM 1045 C C . GLN A 1 136 ? -23.870 1.478 -7.416 1.00 53.44 136 GLN A C 1
ATOM 1047 O O . GLN A 1 136 ? -22.846 0.791 -7.449 1.00 53.44 136 GLN A O 1
ATOM 1052 N N . LEU A 1 137 ? -24.134 2.418 -8.334 1.00 49.75 137 LEU A N 1
ATOM 1053 C CA . LEU A 1 137 ? -23.207 2.775 -9.408 1.00 49.75 137 LEU A CA 1
ATOM 1054 C C . LEU A 1 137 ? -21.928 3.369 -8.816 1.00 49.75 137 LEU A C 1
ATOM 1056 O O . LEU A 1 137 ? -21.956 4.382 -8.109 1.00 49.75 137 LEU A O 1
ATOM 1060 N N . ILE A 1 138 ? -20.800 2.736 -9.124 1.00 56.50 138 ILE A N 1
ATOM 1061 C CA . ILE A 1 138 ? -19.485 3.218 -8.717 1.00 56.50 138 ILE A CA 1
ATOM 1062 C C . ILE A 1 138 ? -19.008 4.225 -9.772 1.00 56.50 138 ILE A C 1
ATOM 1064 O O . ILE A 1 138 ? -18.271 3.890 -10.702 1.00 56.50 138 ILE A O 1
ATOM 1068 N N . GLU A 1 139 ? -19.488 5.467 -9.673 1.00 52.94 139 GLU A N 1
ATOM 1069 C CA . GLU A 1 139 ? -19.055 6.548 -10.562 1.00 52.94 139 GLU A CA 1
ATOM 1070 C C . GLU A 1 139 ? -17.664 7.064 -10.172 1.00 52.94 139 GLU A C 1
ATOM 1072 O O . GLU A 1 139 ? -17.437 7.523 -9.050 1.00 52.94 139 GLU A O 1
ATOM 1077 N N . ARG A 1 140 ? -16.730 7.030 -11.129 1.00 50.50 140 ARG A N 1
ATOM 1078 C CA . ARG A 1 140 ? -15.417 7.679 -11.030 1.00 50.50 140 ARG A CA 1
ATOM 1079 C C . ARG A 1 140 ? -15.491 9.029 -11.743 1.00 50.50 140 ARG A C 1
ATOM 1081 O O . ARG A 1 140 ? -15.606 9.063 -12.964 1.00 50.50 140 ARG A O 1
ATOM 1088 N N . GLY A 1 141 ? -15.439 10.130 -10.995 1.00 51.72 141 GLY A N 1
ATOM 1089 C CA . GLY A 1 141 ? -15.474 11.490 -11.549 1.00 51.72 141 GLY A CA 1
ATOM 1090 C C . GLY A 1 141 ? -15.919 12.544 -10.534 1.00 51.72 141 GLY A C 1
ATOM 1091 O O . GLY A 1 141 ? -16.004 12.256 -9.339 1.00 51.72 141 GLY A O 1
ATOM 1092 N N . ASP A 1 142 ? -16.247 13.743 -11.025 1.00 42.47 142 ASP A N 1
ATOM 1093 C CA . ASP A 1 142 ? -16.642 14.929 -10.241 1.00 42.47 142 ASP A CA 1
ATOM 1094 C C . ASP A 1 142 ? -17.779 14.666 -9.236 1.00 42.47 142 ASP A C 1
ATOM 1096 O O . ASP A 1 142 ? -17.901 15.369 -8.237 1.00 42.47 142 ASP A O 1
ATOM 1100 N N . TRP A 1 143 ? -18.609 13.640 -9.457 1.00 45.34 143 TRP A N 1
ATOM 1101 C CA . TRP A 1 143 ? -19.652 13.220 -8.517 1.00 45.34 143 TRP A CA 1
ATOM 1102 C C . TRP A 1 143 ? -19.097 12.566 -7.242 1.00 45.34 143 TRP A C 1
ATOM 1104 O O . TRP A 1 143 ? -19.605 12.822 -6.155 1.00 45.34 143 TRP A O 1
ATOM 1114 N N . ALA A 1 144 ? -18.024 11.772 -7.331 1.00 46.31 144 ALA A N 1
ATOM 1115 C CA . ALA A 1 144 ? -17.356 11.198 -6.159 1.00 46.31 144 ALA A CA 1
ATOM 1116 C C . ALA A 1 144 ? -16.610 12.271 -5.350 1.00 46.31 144 ALA A C 1
ATOM 1118 O O . ALA A 1 144 ? -16.559 12.187 -4.123 1.00 46.31 144 ALA A O 1
ATOM 1119 N N . GLU A 1 145 ? -16.076 13.293 -6.028 1.00 47.50 145 GLU A N 1
ATOM 1120 C CA . GLU A 1 145 ? -15.524 14.486 -5.380 1.00 47.50 145 GLU A CA 1
ATOM 1121 C C . GLU A 1 145 ? -16.626 15.340 -4.748 1.00 47.50 145 GLU A C 1
ATOM 1123 O O . GLU A 1 145 ? -16.471 15.731 -3.597 1.00 47.50 145 GLU A O 1
ATOM 1128 N N . LYS A 1 146 ? -17.775 15.522 -5.413 1.00 43.34 146 LYS A N 1
ATOM 1129 C CA . LYS A 1 146 ? -18.954 16.188 -4.839 1.00 43.34 146 LYS A CA 1
ATOM 1130 C C . LYS A 1 146 ? -19.545 15.447 -3.652 1.00 43.34 146 LYS A C 1
ATOM 1132 O O . LYS A 1 146 ? -19.866 16.089 -2.670 1.00 43.34 146 LYS A O 1
ATOM 1137 N N . MET A 1 147 ? -19.652 14.121 -3.688 1.00 46.53 147 MET A N 1
ATOM 1138 C CA . MET A 1 147 ? -20.098 13.333 -2.535 1.00 46.53 147 MET A CA 1
ATOM 1139 C C . MET A 1 147 ? -19.081 13.413 -1.389 1.00 46.53 147 MET A C 1
ATOM 1141 O O . MET A 1 147 ? -19.475 13.470 -0.231 1.00 46.53 147 MET A O 1
ATOM 1145 N N . ALA A 1 148 ? -17.778 13.476 -1.687 1.00 46.06 148 ALA A N 1
ATOM 1146 C CA . ALA A 1 148 ? -16.742 13.715 -0.681 1.00 46.06 148 ALA A CA 1
ATOM 1147 C C . ALA A 1 148 ? -16.744 15.164 -0.137 1.00 46.06 148 ALA A C 1
ATOM 1149 O O . ALA A 1 148 ? -16.411 15.372 1.028 1.00 46.06 148 ALA A O 1
ATOM 1150 N N . GLU A 1 149 ? -17.129 16.156 -0.948 1.00 42.94 149 GLU A N 1
ATOM 1151 C CA . GLU A 1 149 ? -17.308 17.563 -0.555 1.00 42.94 149 GLU A CA 1
ATOM 1152 C C . GLU A 1 149 ? -18.604 17.798 0.234 1.00 42.94 149 GLU A C 1
ATOM 1154 O O . GLU A 1 149 ? -18.571 18.481 1.256 1.00 42.94 149 GLU A O 1
ATOM 1159 N N . GLU A 1 150 ? -19.725 17.209 -0.191 1.00 39.69 150 GLU A N 1
ATOM 1160 C CA . GLU A 1 150 ? -21.038 17.270 0.471 1.00 39.69 150 GLU A CA 1
ATOM 1161 C C . GLU A 1 150 ? -21.011 16.572 1.830 1.00 39.69 150 GLU A C 1
ATOM 1163 O O . GLU A 1 150 ? -21.636 17.033 2.783 1.00 39.69 150 GLU A O 1
ATOM 1168 N N . ALA A 1 151 ? -20.224 15.504 1.952 1.00 41.00 151 ALA A N 1
ATOM 1169 C CA . ALA A 1 151 ? -19.979 14.840 3.222 1.00 41.00 151 ALA A CA 1
ATOM 1170 C C . ALA A 1 151 ? -18.979 15.643 4.112 1.00 41.00 151 ALA A C 1
ATOM 1172 O O . ALA A 1 151 ? -18.867 15.422 5.320 1.00 41.00 151 ALA A O 1
ATOM 1173 N N . GLY A 1 152 ? -18.311 16.660 3.552 1.00 34.94 152 GLY A N 1
ATOM 1174 C CA . GLY A 1 152 ? -17.390 17.561 4.243 1.00 34.94 152 GLY A CA 1
ATOM 1175 C C . GLY A 1 152 ? -16.068 16.898 4.651 1.00 34.94 152 GLY A C 1
ATOM 1176 O O . GLY A 1 152 ? -15.946 15.677 4.732 1.00 34.94 152 GLY A O 1
ATOM 1177 N N . GLN A 1 153 ? -15.060 17.705 5.018 1.00 40.50 153 GLN A N 1
ATOM 1178 C CA . GLN A 1 153 ? -13.746 17.226 5.510 1.00 40.50 153 GLN A CA 1
ATOM 1179 C C . GLN A 1 153 ? -13.810 16.403 6.824 1.00 40.50 153 GLN A C 1
ATOM 1181 O O . GLN A 1 153 ? -12.783 16.039 7.398 1.00 40.50 153 GLN A O 1
ATOM 1186 N N . GLY A 1 154 ? -15.020 16.114 7.310 1.00 35.00 154 GLY A N 1
ATOM 1187 C CA . GLY A 1 154 ? -15.326 15.300 8.476 1.00 35.00 154 GLY A CA 1
ATOM 1188 C C . GLY A 1 154 ? -16.178 14.062 8.186 1.00 35.00 154 GLY A C 1
ATOM 1189 O O . GLY A 1 154 ? -16.529 13.391 9.143 1.00 35.00 154 GLY A O 1
ATOM 1190 N N . ALA A 1 155 ? -16.499 13.696 6.940 1.00 32.72 155 ALA A N 1
ATOM 1191 C CA . ALA A 1 155 ? -17.325 12.505 6.697 1.00 32.72 155 ALA A CA 1
ATOM 1192 C C . ALA A 1 155 ? -16.643 11.168 6.975 1.00 32.72 155 ALA A C 1
ATOM 1194 O O . ALA A 1 155 ? -17.317 10.194 7.277 1.00 32.72 155 ALA A O 1
ATOM 1195 N N . HIS A 1 156 ? -15.312 11.114 6.973 1.00 37.56 156 HIS A N 1
ATOM 1196 C CA . HIS A 1 156 ? -14.588 9.960 7.526 1.00 37.56 156 HIS A CA 1
ATOM 1197 C C . HIS A 1 156 ? -14.629 9.934 9.068 1.00 37.56 156 HIS A C 1
ATOM 1199 O O . HIS A 1 156 ? -14.101 9.014 9.682 1.00 37.56 156 HIS A O 1
ATOM 1205 N N . ARG A 1 157 ? -15.181 10.986 9.697 1.00 35.25 157 ARG A N 1
ATOM 1206 C CA . ARG A 1 157 ? -15.505 11.065 11.130 1.00 35.25 157 ARG A CA 1
ATOM 1207 C C . ARG A 1 157 ? -16.997 10.843 11.399 1.00 35.25 157 ARG A C 1
ATOM 1209 O O . ARG A 1 157 ? -17.408 10.995 12.546 1.00 35.25 157 ARG A O 1
ATOM 1216 N N . LEU A 1 158 ? -17.796 10.499 10.384 1.00 37.59 158 LEU A N 1
ATOM 1217 C CA . LEU A 1 158 ? -19.035 9.775 10.647 1.00 37.59 158 LEU A CA 1
ATOM 1218 C C . LEU A 1 158 ? -18.605 8.435 11.236 1.00 37.59 158 LEU A C 1
ATOM 1220 O O . LEU A 1 158 ? -17.681 7.810 10.716 1.00 37.59 158 LEU A O 1
ATOM 1224 N N . GLU A 1 159 ? -19.180 8.105 12.386 1.00 47.19 159 GLU A N 1
ATOM 1225 C CA . GLU A 1 159 ? -18.907 6.917 13.190 1.00 47.19 159 GLU A CA 1
ATOM 1226 C C . GLU A 1 159 ? -18.514 5.739 12.298 1.00 47.19 159 GLU A C 1
ATOM 1228 O O . GLU A 1 159 ? -19.265 5.379 11.389 1.00 47.19 159 GLU A O 1
ATOM 1233 N N . LYS A 1 160 ? -17.306 5.190 12.512 1.00 54.56 160 LYS A N 1
ATOM 1234 C CA . LYS A 1 160 ? -16.869 3.978 11.814 1.00 54.56 160 LYS A CA 1
ATOM 1235 C C . LYS A 1 160 ? -18.031 2.983 11.949 1.00 54.56 160 LYS A C 1
ATOM 1237 O O . LYS A 1 160 ? -18.421 2.722 13.090 1.00 54.56 160 LYS A O 1
ATOM 1242 N N . PRO A 1 161 ? -18.635 2.526 10.836 1.00 64.69 161 PRO A N 1
ATOM 1243 C CA . PRO A 1 161 ? -19.855 1.736 10.906 1.00 64.69 161 PRO A CA 1
ATOM 1244 C C . PRO A 1 161 ? -19.594 0.473 11.728 1.00 64.69 161 PRO A C 1
ATOM 1246 O O . PRO A 1 161 ? -18.428 0.087 11.872 1.00 64.69 161 PRO A O 1
ATOM 1249 N N . PRO A 1 162 ? -20.629 -0.174 12.285 1.00 71.00 162 PRO A N 1
ATOM 1250 C CA . PRO A 1 162 ? -20.454 -1.400 13.056 1.00 71.00 162 PRO A CA 1
ATOM 1251 C C . PRO A 1 162 ? -19.554 -2.396 12.321 1.00 71.00 162 PRO A C 1
ATOM 1253 O O . PRO A 1 162 ? -19.588 -2.478 11.090 1.00 71.00 162 PRO A O 1
ATOM 1256 N N . VAL A 1 163 ? -18.736 -3.160 13.051 1.00 76.50 163 VAL A N 1
ATOM 1257 C CA . VAL A 1 163 ? -17.784 -4.102 12.427 1.00 76.50 163 VAL A CA 1
ATOM 1258 C C . VAL A 1 163 ? -18.511 -5.080 11.498 1.00 76.50 163 VAL A C 1
ATOM 1260 O O . VAL A 1 163 ? -17.996 -5.417 10.437 1.00 76.50 163 VAL A O 1
ATOM 1263 N N . ALA A 1 164 ? -19.756 -5.434 11.832 1.00 76.56 164 ALA A N 1
ATOM 1264 C CA . ALA A 1 164 ? -20.632 -6.271 11.018 1.00 76.56 164 ALA A CA 1
ATOM 1265 C C . ALA A 1 164 ? -20.876 -5.758 9.584 1.00 76.56 164 ALA A C 1
ATOM 1267 O O . ALA A 1 164 ? -21.165 -6.568 8.702 1.00 76.56 164 ALA A O 1
ATOM 1268 N N . ASP A 1 165 ? -20.742 -4.455 9.327 1.00 74.94 165 ASP A N 1
ATOM 1269 C CA . ASP A 1 165 ? -20.937 -3.845 8.005 1.00 74.94 165 ASP A CA 1
ATOM 1270 C C . ASP A 1 165 ? -19.631 -3.669 7.221 1.00 74.94 165 ASP A C 1
ATOM 1272 O O . ASP A 1 165 ? -19.654 -3.417 6.017 1.00 74.94 165 ASP A O 1
ATOM 1276 N N . GLN A 1 166 ? -18.483 -3.855 7.872 1.00 82.62 166 GLN A N 1
ATOM 1277 C CA . GLN A 1 166 ? -17.171 -3.675 7.260 1.00 82.62 166 GLN A CA 1
ATOM 1278 C C . GLN A 1 166 ? -16.688 -4.937 6.539 1.00 82.62 166 GLN A C 1
ATOM 1280 O O . GLN A 1 166 ? -17.096 -6.064 6.823 1.00 82.62 166 GLN A O 1
ATOM 1285 N N . VAL A 1 167 ? -15.763 -4.761 5.598 1.00 86.31 167 VAL A N 1
ATOM 1286 C CA . VAL A 1 167 ? -15.065 -5.878 4.955 1.00 86.31 167 VAL A CA 1
ATOM 1287 C C . VAL A 1 167 ? -14.032 -6.460 5.915 1.00 86.31 167 VAL A C 1
ATOM 1289 O O . VAL A 1 167 ? -13.181 -5.750 6.438 1.00 86.31 167 VAL A O 1
ATOM 1292 N N . HIS A 1 168 ? -14.050 -7.781 6.079 1.00 86.00 168 HIS A N 1
ATOM 1293 C CA . HIS A 1 168 ? -13.141 -8.505 6.973 1.00 86.00 168 HIS A CA 1
ATOM 1294 C C . HIS A 1 168 ? -11.981 -9.147 6.209 1.00 86.00 168 HIS A C 1
ATOM 1296 O O . HIS A 1 168 ? -10.870 -9.296 6.727 1.00 86.00 168 HIS A O 1
ATOM 1302 N N . VAL A 1 169 ? -12.247 -9.546 4.962 1.00 88.06 169 VAL A N 1
ATOM 1303 C CA . VAL A 1 169 ? -11.284 -10.230 4.099 1.00 88.06 169 VAL A CA 1
ATOM 1304 C C . VAL A 1 169 ? -11.245 -9.560 2.732 1.00 88.06 169 VAL A C 1
ATOM 1306 O O . VAL A 1 169 ? -12.258 -9.461 2.044 1.00 88.06 169 VAL A O 1
ATOM 1309 N N . ALA A 1 170 ? -10.055 -9.149 2.309 1.00 90.31 170 ALA A N 1
ATOM 1310 C CA . ALA A 1 170 ? -9.784 -8.696 0.955 1.00 90.31 170 ALA A CA 1
ATOM 1311 C C . ALA A 1 170 ? -9.223 -9.868 0.137 1.00 90.31 170 ALA A C 1
ATOM 1313 O O . ALA A 1 170 ? -8.091 -10.306 0.350 1.00 90.31 170 ALA A O 1
ATOM 1314 N N . LEU A 1 171 ? -10.014 -10.374 -0.806 1.00 90.50 171 LEU A N 1
ATOM 1315 C CA . LEU A 1 171 ? -9.577 -11.344 -1.806 1.00 90.50 171 LEU A CA 1
ATOM 1316 C C . LEU A 1 171 ? -8.909 -10.597 -2.955 1.00 90.50 171 LEU A C 1
ATOM 1318 O O . LEU A 1 171 ? -9.580 -9.995 -3.789 1.00 90.50 171 LEU A O 1
ATOM 1322 N N . TRP A 1 172 ? -7.582 -10.619 -2.994 1.00 90.44 172 TRP A N 1
ATOM 1323 C CA . TRP A 1 172 ? -6.805 -9.898 -3.989 1.00 90.44 172 TRP A CA 1
ATOM 1324 C C . TRP A 1 172 ? -6.468 -10.782 -5.188 1.00 90.44 172 TRP A C 1
ATOM 1326 O O . TRP A 1 172 ? -5.630 -11.682 -5.107 1.00 90.44 172 TRP A O 1
ATOM 1336 N N . VAL A 1 173 ? -7.116 -10.513 -6.318 1.00 88.69 173 VAL A N 1
ATOM 1337 C CA . VAL A 1 173 ? -6.987 -11.290 -7.550 1.00 88.69 173 VAL A CA 1
ATOM 1338 C C . VAL A 1 173 ? -5.902 -10.699 -8.445 1.00 88.69 173 VAL A C 1
ATOM 1340 O O . VAL A 1 173 ? -5.998 -9.564 -8.924 1.00 88.69 173 VAL A O 1
ATOM 1343 N N . ILE A 1 174 ? -4.874 -11.500 -8.710 1.00 89.12 174 ILE A N 1
ATOM 1344 C CA . ILE A 1 174 ? -3.747 -11.166 -9.579 1.00 89.12 174 ILE A CA 1
ATOM 1345 C C . ILE A 1 174 ? -3.774 -12.098 -10.784 1.00 89.12 174 ILE A C 1
ATOM 1347 O O . ILE A 1 174 ? -3.806 -13.318 -10.649 1.00 89.12 174 ILE A O 1
ATOM 1351 N N . LYS A 1 175 ? -3.717 -11.521 -11.982 1.00 87.62 175 LYS A N 1
ATOM 1352 C CA . LYS A 1 175 ? -3.497 -12.284 -13.207 1.00 87.62 175 LYS A CA 1
ATOM 1353 C C . LYS A 1 175 ? -2.015 -12.635 -13.296 1.00 87.62 175 LYS A C 1
ATOM 1355 O O . LYS A 1 175 ? -1.183 -11.741 -13.426 1.00 87.62 175 LYS A O 1
ATOM 1360 N N . ALA A 1 176 ? -1.688 -13.920 -13.206 1.00 84.56 176 ALA A N 1
ATOM 1361 C CA . ALA A 1 176 ? -0.306 -14.354 -13.019 1.00 84.56 176 ALA A CA 1
ATOM 1362 C C . ALA A 1 176 ? 0.618 -14.036 -14.206 1.00 84.56 176 ALA A C 1
ATOM 1364 O O . ALA A 1 176 ? 1.809 -13.824 -14.012 1.00 84.56 176 ALA A O 1
ATOM 1365 N N . ASN A 1 177 ? 0.066 -13.939 -15.417 1.00 80.62 177 ASN A N 1
ATOM 1366 C CA . ASN A 1 177 ? 0.798 -13.569 -16.628 1.00 80.62 177 ASN A CA 1
ATOM 1367 C C . ASN A 1 177 ? 0.619 -12.091 -17.028 1.00 80.62 177 ASN A C 1
ATOM 1369 O O . ASN A 1 177 ? 0.876 -11.723 -18.174 1.00 80.62 177 ASN A O 1
ATOM 1373 N N . ASP A 1 178 ? 0.122 -11.236 -16.130 1.00 82.62 178 ASP A N 1
ATOM 1374 C CA . ASP A 1 178 ? 0.058 -9.801 -16.402 1.00 82.62 178 ASP A CA 1
ATOM 1375 C C . ASP A 1 178 ? 1.475 -9.221 -16.464 1.00 82.62 178 ASP A C 1
ATOM 1377 O O . ASP A 1 178 ? 2.233 -9.328 -15.503 1.00 82.62 178 ASP A O 1
ATOM 1381 N N . ILE A 1 179 ? 1.825 -8.565 -17.573 1.00 77.81 179 ILE A N 1
ATOM 1382 C CA . ILE A 1 179 ? 3.165 -8.002 -17.783 1.00 77.81 179 ILE A CA 1
ATOM 1383 C C . ILE A 1 179 ? 3.578 -7.024 -16.674 1.00 77.81 179 ILE A C 1
ATOM 1385 O O . ILE A 1 179 ? 4.748 -6.952 -16.318 1.00 77.81 179 ILE A O 1
ATOM 1389 N N . ARG A 1 180 ? 2.632 -6.304 -16.059 1.00 78.19 180 ARG A N 1
ATOM 1390 C CA . ARG A 1 180 ? 2.919 -5.374 -14.955 1.00 78.19 180 ARG A CA 1
ATOM 1391 C C . ARG A 1 180 ? 3.239 -6.118 -13.666 1.00 78.19 180 ARG A C 1
ATOM 1393 O O . ARG A 1 180 ? 4.070 -5.660 -12.884 1.00 78.19 180 ARG A O 1
ATOM 1400 N N . PHE A 1 181 ? 2.591 -7.258 -13.441 1.00 82.38 181 PHE A N 1
ATOM 1401 C CA . PHE A 1 181 ? 2.907 -8.143 -12.326 1.00 82.38 181 PHE A CA 1
ATOM 1402 C C . PHE A 1 181 ? 4.262 -8.824 -12.558 1.00 82.38 181 PHE A C 1
ATOM 1404 O O . PHE A 1 181 ? 5.138 -8.753 -11.695 1.00 82.38 181 PHE A O 1
ATOM 1411 N N . VAL A 1 182 ? 4.486 -9.369 -13.757 1.00 77.25 182 VAL A N 1
ATOM 1412 C CA . VAL A 1 182 ? 5.752 -10.001 -14.158 1.00 77.25 182 VAL A CA 1
ATOM 1413 C C . VAL A 1 182 ? 6.923 -9.018 -14.075 1.00 77.25 182 VAL A C 1
ATOM 1415 O O . VAL A 1 182 ? 7.965 -9.377 -13.537 1.00 77.25 182 VAL A O 1
ATOM 1418 N N . ASN A 1 183 ? 6.734 -7.751 -14.443 1.00 78.25 183 ASN A N 1
ATOM 1419 C CA . ASN A 1 183 ? 7.778 -6.721 -14.379 1.00 78.25 183 ASN A CA 1
ATOM 1420 C C . ASN A 1 183 ? 7.892 -6.023 -13.010 1.00 78.25 183 ASN A C 1
ATOM 1422 O O . ASN A 1 183 ? 8.694 -5.113 -12.851 1.00 78.25 183 ASN A O 1
ATOM 1426 N N . GLY A 1 184 ? 7.113 -6.429 -12.000 1.00 75.81 184 GLY A N 1
ATOM 1427 C CA . GLY A 1 184 ? 7.260 -5.925 -10.625 1.00 75.81 184 GLY A CA 1
ATOM 1428 C C . GLY A 1 184 ? 6.555 -4.604 -10.309 1.00 75.81 184 GLY A C 1
ATOM 1429 O O . GLY A 1 184 ? 6.501 -4.235 -9.142 1.00 75.81 184 GLY A O 1
ATOM 1430 N N . HIS A 1 185 ? 5.901 -3.953 -11.275 1.00 74.50 185 HIS A N 1
ATOM 1431 C CA . HIS A 1 185 ? 5.147 -2.707 -11.052 1.00 74.50 185 HIS A CA 1
ATOM 1432 C C . HIS A 1 185 ? 4.028 -2.833 -10.006 1.00 74.50 185 HIS A C 1
ATOM 1434 O O . HIS A 1 185 ? 3.579 -1.836 -9.444 1.00 74.50 185 HIS A O 1
ATOM 1440 N N . TYR A 1 186 ? 3.550 -4.052 -9.751 1.00 71.50 186 TYR A N 1
ATOM 1441 C CA . TYR A 1 186 ? 2.578 -4.320 -8.694 1.00 71.50 186 TYR A CA 1
ATOM 1442 C C . TYR A 1 186 ? 3.140 -4.063 -7.293 1.00 71.50 186 TYR A C 1
ATOM 1444 O O . TYR A 1 186 ? 2.386 -3.629 -6.431 1.00 71.50 186 TYR A O 1
ATOM 1452 N N . LEU A 1 187 ? 4.427 -4.324 -7.052 1.00 73.06 187 LEU A N 1
ATOM 1453 C CA . LEU A 1 187 ? 5.013 -4.260 -5.712 1.00 73.06 187 LEU A CA 1
ATOM 1454 C C . LEU A 1 187 ? 4.958 -2.836 -5.149 1.00 73.06 187 LEU A C 1
ATOM 1456 O O . LEU A 1 187 ? 4.427 -2.621 -4.061 1.00 73.06 187 LEU A O 1
ATOM 1460 N N . ASP A 1 188 ? 5.413 -1.858 -5.931 1.00 67.38 188 ASP A N 1
ATOM 1461 C CA . ASP A 1 188 ? 5.472 -0.458 -5.502 1.00 67.38 188 ASP A CA 1
ATOM 1462 C C . ASP A 1 188 ? 4.079 0.120 -5.265 1.00 67.38 188 ASP A C 1
ATOM 1464 O O . ASP A 1 188 ? 3.819 0.778 -4.257 1.00 67.38 188 ASP A O 1
ATOM 1468 N N . LYS A 1 189 ? 3.150 -0.186 -6.174 1.00 68.81 189 LYS A N 1
ATOM 1469 C CA . LYS A 1 189 ? 1.784 0.336 -6.131 1.00 68.81 189 LYS A CA 1
ATOM 1470 C C . LYS A 1 189 ? 0.925 -0.336 -5.060 1.00 68.81 189 LYS A C 1
ATOM 1472 O O . LYS A 1 189 ? 0.043 0.299 -4.488 1.00 68.81 189 LYS A O 1
ATOM 1477 N N . PHE A 1 190 ? 1.183 -1.608 -4.758 1.00 77.12 190 PHE A N 1
ATOM 1478 C CA . PHE A 1 190 ? 0.410 -2.358 -3.771 1.00 77.12 190 PHE A CA 1
ATOM 1479 C C . PHE A 1 190 ? 0.863 -2.108 -2.327 1.00 77.12 190 PHE A C 1
ATOM 1481 O O . PHE A 1 190 ? 0.102 -2.371 -1.396 1.00 77.12 190 PHE A O 1
ATOM 1488 N N . ASN A 1 191 ? 2.057 -1.541 -2.114 1.00 77.38 191 ASN A N 1
ATOM 1489 C CA . ASN A 1 191 ? 2.554 -1.200 -0.778 1.00 77.38 191 ASN A CA 1
ATOM 1490 C C . ASN A 1 191 ? 1.575 -0.318 0.013 1.00 77.38 191 ASN A C 1
ATOM 1492 O O . ASN A 1 191 ? 1.328 -0.589 1.190 1.00 77.38 191 ASN A O 1
ATOM 1496 N N . PHE A 1 192 ? 0.982 0.687 -0.640 1.00 74.44 192 PHE A N 1
ATOM 1497 C CA . PHE A 1 192 ? -0.031 1.554 -0.035 1.00 74.44 192 PHE A CA 1
ATOM 1498 C C . PHE A 1 192 ? -1.272 0.761 0.390 1.00 74.44 192 PHE A C 1
ATOM 1500 O O . PHE A 1 192 ? -1.687 0.825 1.547 1.00 74.44 192 PHE A O 1
ATOM 1507 N N . VAL A 1 193 ? -1.830 -0.039 -0.523 1.00 77.75 193 VAL A N 1
ATOM 1508 C CA . VAL A 1 193 ? -3.028 -0.851 -0.267 1.00 77.75 193 VAL A CA 1
ATOM 1509 C C . VAL A 1 193 ? -2.789 -1.822 0.881 1.00 77.75 193 VAL A C 1
ATOM 1511 O O . VAL A 1 193 ? -3.587 -1.887 1.813 1.00 77.75 193 VAL A O 1
ATOM 1514 N N . ARG A 1 194 ? -1.649 -2.516 0.867 1.00 80.75 194 ARG A N 1
ATOM 1515 C CA . ARG A 1 194 ? -1.239 -3.425 1.938 1.00 80.75 194 ARG A CA 1
ATOM 1516 C C . ARG A 1 194 ? -1.165 -2.713 3.285 1.00 80.75 194 ARG A C 1
ATOM 1518 O O . ARG A 1 194 ? -1.683 -3.227 4.271 1.00 80.75 194 ARG A O 1
ATOM 1525 N N . GLN A 1 195 ? -0.542 -1.535 3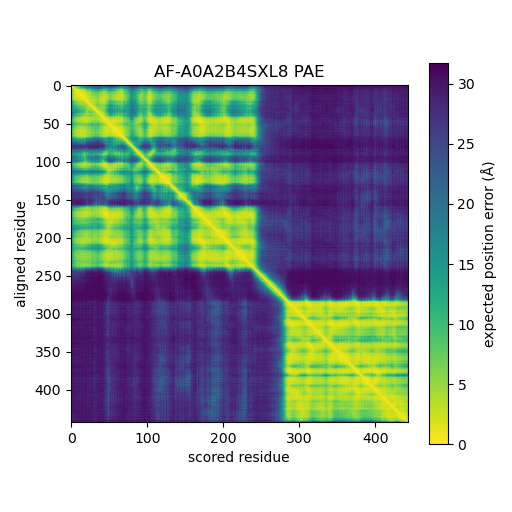.342 1.00 76.75 195 GLN A N 1
ATOM 1526 C CA . GLN A 1 195 ? -0.448 -0.766 4.582 1.00 76.75 195 GLN A CA 1
ATOM 1527 C C . GLN A 1 195 ? -1.838 -0.387 5.103 1.00 76.75 195 GLN A C 1
ATOM 1529 O O . GLN A 1 195 ? -2.103 -0.541 6.292 1.00 76.75 195 GLN A O 1
ATOM 1534 N N . LYS A 1 196 ? -2.733 0.063 4.220 1.00 75.06 196 LYS A N 1
ATOM 1535 C CA . LYS A 1 196 ? -4.094 0.468 4.584 1.00 75.06 196 LYS A CA 1
ATOM 1536 C C . LYS A 1 196 ? -4.953 -0.698 5.058 1.00 75.06 196 LYS A C 1
ATOM 1538 O O . LYS A 1 196 ? -5.553 -0.591 6.120 1.00 75.06 196 LYS A O 1
ATOM 1543 N N . LEU A 1 197 ? -4.952 -1.819 4.341 1.00 81.94 197 LEU A N 1
ATOM 1544 C CA . LEU A 1 197 ? -5.675 -3.027 4.749 1.00 81.94 197 LEU A CA 1
ATOM 1545 C C . LEU A 1 197 ? -5.176 -3.546 6.104 1.00 81.94 197 LEU A C 1
ATOM 1547 O O . LEU A 1 197 ? -5.984 -3.860 6.972 1.00 81.94 197 LEU A O 1
ATOM 1551 N N . ASN A 1 198 ? -3.858 -3.535 6.329 1.00 77.31 198 ASN A N 1
ATOM 1552 C CA . ASN A 1 198 ? -3.276 -3.923 7.615 1.00 77.31 198 ASN A CA 1
ATOM 1553 C C . ASN A 1 198 ? -3.661 -2.966 8.755 1.00 77.31 198 ASN A C 1
ATOM 1555 O O . ASN A 1 198 ? -3.927 -3.426 9.861 1.00 77.31 198 ASN A O 1
ATOM 1559 N N . MET A 1 199 ? -3.693 -1.651 8.505 1.00 72.75 199 MET A N 1
ATOM 1560 C CA . MET A 1 199 ? -4.139 -0.662 9.498 1.00 72.75 199 MET A CA 1
ATOM 1561 C C . MET A 1 199 ? -5.604 -0.860 9.896 1.00 72.75 199 MET A C 1
ATOM 1563 O O . MET A 1 199 ? -5.952 -0.627 11.049 1.00 72.75 199 MET A O 1
ATOM 1567 N N . GLU A 1 200 ? -6.443 -1.295 8.958 1.00 72.31 200 GLU A N 1
ATOM 1568 C CA . GLU A 1 200 ? -7.863 -1.573 9.194 1.00 72.31 200 GLU A CA 1
ATOM 1569 C C . GLU A 1 200 ? -8.127 -2.993 9.723 1.00 72.31 200 GLU A C 1
ATOM 1571 O O . GLU A 1 200 ? -9.278 -3.355 9.944 1.00 72.31 200 GLU A O 1
ATOM 1576 N N . GLY A 1 201 ? -7.085 -3.805 9.940 1.00 76.62 201 GLY A N 1
ATOM 1577 C CA . GLY A 1 201 ? -7.230 -5.186 10.413 1.00 76.62 201 GLY A CA 1
ATOM 1578 C C . GLY A 1 201 ? -7.841 -6.142 9.380 1.00 76.62 201 GLY A C 1
ATOM 1579 O O . GLY A 1 201 ? -8.278 -7.235 9.738 1.00 76.62 201 GLY A O 1
ATOM 1580 N N . VAL A 1 202 ? -7.865 -5.759 8.101 1.00 85.31 202 VAL A N 1
ATOM 1581 C CA . VAL A 1 202 ? -8.443 -6.558 7.014 1.00 85.31 202 VAL A CA 1
ATOM 1582 C C . VAL A 1 202 ? -7.456 -7.636 6.579 1.00 85.31 202 VAL A C 1
ATOM 1584 O O . VAL A 1 202 ? -6.306 -7.358 6.236 1.00 85.31 202 VAL A O 1
ATOM 1587 N N . THR A 1 203 ? -7.910 -8.889 6.544 1.00 86.19 203 THR A N 1
ATOM 1588 C CA . THR A 1 203 ? -7.063 -10.013 6.122 1.00 86.19 203 THR A CA 1
ATOM 1589 C C . THR A 1 203 ? -6.941 -10.063 4.603 1.00 86.19 203 THR A C 1
ATOM 1591 O O . THR A 1 203 ? -7.947 -10.124 3.901 1.00 86.19 203 THR A O 1
ATOM 1594 N N . ILE A 1 204 ? -5.711 -10.107 4.084 1.00 88.31 204 ILE A N 1
ATOM 1595 C CA . ILE A 1 204 ? -5.445 -10.214 2.643 1.00 88.31 204 ILE A CA 1
ATOM 1596 C C . ILE A 1 204 ? -5.276 -11.684 2.247 1.00 88.31 204 ILE A C 1
ATOM 1598 O O . ILE A 1 204 ? -4.338 -12.355 2.689 1.00 88.31 204 ILE A O 1
ATOM 1602 N N . VAL A 1 205 ? -6.153 -12.170 1.370 1.00 89.38 205 VAL A N 1
ATOM 1603 C CA . VAL A 1 205 ? -6.048 -13.485 0.729 1.00 89.38 205 VAL A CA 1
ATOM 1604 C C . VAL A 1 205 ? -5.748 -13.285 -0.748 1.00 89.38 205 VAL A C 1
ATOM 1606 O O . VAL A 1 205 ? -6.536 -12.691 -1.474 1.00 89.38 205 VAL A O 1
ATOM 1609 N N . THR A 1 206 ? -4.619 -13.806 -1.206 1.00 90.31 206 THR A N 1
ATOM 1610 C CA . THR A 1 206 ? -4.138 -13.600 -2.572 1.00 90.31 206 THR A CA 1
ATOM 1611 C C . THR A 1 206 ? -4.535 -14.759 -3.460 1.00 90.31 206 THR A C 1
ATOM 1613 O O . THR A 1 206 ? -4.308 -15.919 -3.118 1.00 90.31 206 THR A O 1
ATOM 1616 N N . VAL A 1 207 ? -5.106 -14.442 -4.618 1.00 89.88 207 VAL A N 1
ATOM 1617 C CA . VAL A 1 207 ? -5.534 -15.421 -5.614 1.00 89.88 207 VAL A CA 1
ATOM 1618 C C . VAL A 1 207 ? -4.847 -15.122 -6.936 1.00 89.88 207 VAL A C 1
ATOM 1620 O O . VAL A 1 207 ? -5.093 -14.088 -7.554 1.00 89.88 207 VAL A O 1
ATOM 1623 N N . LEU A 1 208 ? -3.994 -16.037 -7.383 1.00 88.81 208 LEU A N 1
ATOM 1624 C CA . LEU A 1 208 ? -3.399 -15.988 -8.713 1.00 88.81 208 LEU A CA 1
ATOM 1625 C C . LEU A 1 208 ? -4.300 -16.718 -9.700 1.00 88.81 208 LEU A C 1
ATOM 1627 O O . LEU A 1 208 ? -4.547 -17.909 -9.538 1.00 88.81 208 LEU A O 1
ATOM 1631 N N . THR A 1 209 ? -4.779 -16.016 -10.719 1.00 85.88 209 THR A N 1
ATOM 1632 C CA . THR A 1 209 ? -5.561 -16.604 -11.812 1.00 85.88 209 THR A CA 1
ATOM 1633 C C . THR A 1 209 ? -4.685 -16.866 -13.027 1.00 85.88 209 THR A C 1
ATOM 1635 O O . THR A 1 209 ? -3.587 -16.315 -13.145 1.00 85.88 209 THR A O 1
ATOM 1638 N N . HIS A 1 210 ? -5.223 -17.639 -13.973 1.00 79.62 210 HIS A N 1
ATOM 1639 C CA . HIS A 1 210 ? -4.548 -18.027 -15.214 1.00 79.62 210 HIS A CA 1
ATOM 1640 C C . HIS A 1 210 ? -3.346 -18.959 -14.992 1.00 79.62 210 HIS A C 1
ATOM 1642 O O . HIS A 1 210 ? -2.362 -18.901 -15.725 1.00 79.62 210 HIS A O 1
ATOM 1648 N N . ASP A 1 211 ? -3.431 -19.822 -13.976 1.00 79.75 211 ASP A N 1
ATOM 1649 C CA . ASP A 1 211 ? -2.443 -20.877 -13.703 1.00 79.75 211 ASP A CA 1
ATOM 1650 C C . ASP A 1 211 ? -2.257 -21.849 -14.875 1.00 79.75 211 ASP A C 1
ATOM 1652 O O . ASP A 1 211 ? -1.178 -22.401 -15.061 1.00 79.75 211 ASP A O 1
ATOM 1656 N N . ASP A 1 212 ? -3.298 -22.023 -15.695 1.00 77.62 212 ASP A N 1
ATOM 1657 C CA . ASP A 1 212 ? -3.289 -22.813 -16.929 1.00 77.62 212 ASP A CA 1
ATOM 1658 C C . ASP A 1 212 ? -2.283 -22.300 -17.971 1.00 77.62 212 ASP A C 1
ATOM 1660 O O . ASP A 1 212 ? -1.911 -23.036 -18.880 1.00 77.62 212 ASP A O 1
ATOM 1664 N N . LYS A 1 213 ? -1.827 -21.051 -17.831 1.00 77.12 213 LYS A N 1
ATOM 1665 C CA . LYS A 1 213 ? -0.877 -20.405 -18.744 1.00 77.12 213 LYS A CA 1
ATOM 1666 C C . LYS A 1 213 ? 0.554 -20.371 -18.217 1.00 77.12 213 LYS A C 1
ATOM 1668 O O . LYS A 1 213 ? 1.381 -19.729 -18.852 1.00 77.12 213 LYS A O 1
ATOM 1673 N N . LEU A 1 214 ? 0.817 -20.995 -17.069 1.00 78.12 214 LEU A N 1
ATOM 1674 C CA . LEU A 1 214 ? 2.131 -21.010 -16.432 1.00 78.12 214 LEU A CA 1
ATOM 1675 C C . LEU A 1 214 ? 2.690 -22.427 -16.390 1.00 78.12 214 LEU A C 1
ATOM 1677 O O . LEU A 1 214 ? 1.988 -23.381 -16.024 1.00 78.12 214 LEU A O 1
ATOM 1681 N N . ASP A 1 215 ? 3.984 -22.552 -16.653 1.00 82.00 215 ASP A N 1
ATOM 1682 C CA . ASP A 1 215 ? 4.708 -23.775 -16.333 1.00 82.00 215 ASP A CA 1
ATOM 1683 C C . ASP A 1 215 ? 4.955 -23.931 -14.812 1.00 82.00 215 ASP A C 1
ATOM 1685 O O . ASP A 1 215 ? 4.444 -23.184 -13.970 1.00 82.00 215 ASP A O 1
ATOM 1689 N N . SER A 1 216 ? 5.683 -24.979 -14.417 1.00 77.06 216 SER A N 1
ATOM 1690 C CA . SER A 1 216 ? 5.931 -25.269 -12.996 1.00 77.06 216 SER A CA 1
ATOM 1691 C C . SER A 1 216 ? 6.884 -24.275 -12.325 1.00 77.06 216 SER A C 1
ATOM 1693 O O . SER A 1 216 ? 6.734 -24.012 -11.128 1.00 77.06 216 SER A O 1
ATOM 1695 N N . GLU A 1 217 ? 7.857 -23.734 -13.058 1.00 81.31 217 GLU A N 1
ATOM 1696 C CA . GLU A 1 217 ? 8.826 -22.766 -12.539 1.00 81.31 217 GLU A CA 1
ATOM 1697 C C . GLU A 1 217 ? 8.189 -21.379 -12.456 1.00 81.31 217 GLU A C 1
ATOM 1699 O O . GLU A 1 217 ? 8.173 -20.775 -11.379 1.00 81.31 217 GLU A O 1
ATOM 1704 N N . GLU A 1 218 ? 7.540 -20.939 -13.535 1.00 80.06 218 GLU A N 1
ATOM 1705 C CA . GLU A 1 218 ? 6.794 -19.681 -13.616 1.00 80.06 218 GLU A CA 1
ATOM 1706 C C . GLU A 1 218 ? 5.726 -19.589 -12.525 1.00 80.06 218 GLU A C 1
ATOM 1708 O O . GLU A 1 218 ? 5.553 -18.549 -11.890 1.00 80.06 218 GLU A O 1
ATOM 1713 N N . ARG A 1 219 ? 5.033 -20.695 -12.238 1.00 80.00 219 ARG A N 1
ATOM 1714 C CA . ARG A 1 219 ? 4.028 -20.762 -11.171 1.00 80.00 219 ARG A CA 1
ATOM 1715 C C . ARG A 1 219 ? 4.621 -20.560 -9.784 1.00 80.00 219 ARG A C 1
ATOM 1717 O O . ARG A 1 219 ? 4.003 -19.908 -8.939 1.00 80.00 219 ARG A O 1
ATOM 1724 N N . ASN A 1 220 ? 5.774 -21.161 -9.506 1.00 80.75 220 ASN A N 1
ATOM 1725 C CA . ASN A 1 220 ? 6.422 -21.018 -8.205 1.00 80.75 220 ASN A CA 1
ATOM 1726 C C . ASN A 1 220 ? 6.955 -19.597 -8.015 1.00 80.75 220 ASN A C 1
ATOM 1728 O O . ASN A 1 220 ? 6.769 -19.022 -6.939 1.00 80.75 220 ASN A O 1
ATOM 1732 N N . GLU A 1 221 ? 7.520 -19.011 -9.069 1.00 83.69 221 GLU A N 1
ATOM 1733 C CA . GLU A 1 221 ? 7.988 -17.629 -9.048 1.00 83.69 221 GLU A CA 1
ATOM 1734 C C . GLU A 1 221 ? 6.820 -16.644 -8.916 1.00 83.69 221 GLU A C 1
ATOM 1736 O O . GLU A 1 221 ? 6.834 -15.771 -8.048 1.00 83.69 221 GLU A O 1
ATOM 1741 N N . ALA A 1 222 ? 5.734 -16.849 -9.667 1.00 84.12 222 ALA A N 1
ATOM 1742 C CA . ALA A 1 222 ? 4.515 -16.057 -9.543 1.00 84.12 222 ALA A CA 1
ATOM 1743 C C . ALA A 1 222 ? 3.937 -16.123 -8.121 1.00 84.12 222 ALA A C 1
ATOM 1745 O O . ALA A 1 222 ? 3.566 -15.092 -7.564 1.00 84.12 222 ALA A O 1
ATOM 1746 N N . LYS A 1 223 ? 3.908 -17.303 -7.482 1.00 82.00 223 LYS A N 1
ATOM 1747 C CA . LYS A 1 223 ? 3.488 -17.440 -6.074 1.00 82.00 223 LYS A CA 1
ATOM 1748 C C . LYS A 1 223 ? 4.376 -16.634 -5.135 1.00 82.00 223 LYS A C 1
ATOM 1750 O O . LYS A 1 223 ? 3.855 -15.928 -4.272 1.00 82.00 223 LYS A O 1
ATOM 1755 N N . LYS A 1 224 ? 5.698 -16.744 -5.285 1.00 83.62 224 LYS A N 1
ATOM 1756 C CA . LYS A 1 224 ? 6.667 -16.023 -4.455 1.00 83.62 224 LYS A CA 1
ATOM 1757 C C . LYS A 1 224 ? 6.479 -14.515 -4.588 1.00 83.62 224 LYS A C 1
ATOM 1759 O O . LYS A 1 224 ? 6.253 -13.834 -3.591 1.00 83.62 224 LYS A O 1
ATOM 1764 N N . LYS A 1 225 ? 6.434 -14.027 -5.824 1.00 85.81 225 LYS A N 1
ATOM 1765 C CA . LYS A 1 225 ? 6.219 -12.618 -6.135 1.00 85.81 225 LYS A CA 1
ATOM 1766 C C . LYS A 1 225 ? 4.872 -12.106 -5.634 1.00 85.81 225 LYS A C 1
ATOM 1768 O O . LYS A 1 225 ? 4.786 -11.013 -5.087 1.00 85.81 225 LYS A O 1
ATOM 1773 N N . ALA A 1 226 ? 3.811 -12.898 -5.764 1.00 85.56 226 ALA A N 1
ATOM 1774 C CA . ALA A 1 226 ? 2.492 -12.530 -5.261 1.00 85.56 226 ALA A CA 1
ATOM 1775 C C . ALA A 1 226 ? 2.477 -12.389 -3.734 1.00 85.56 226 ALA A C 1
ATOM 1777 O O . ALA A 1 226 ? 1.878 -11.440 -3.228 1.00 85.56 226 ALA A O 1
ATOM 1778 N N . MET A 1 227 ? 3.156 -13.283 -3.005 1.00 81.81 227 MET A N 1
ATOM 1779 C CA . MET A 1 227 ? 3.328 -13.164 -1.551 1.00 81.81 227 MET A CA 1
ATOM 1780 C C . MET A 1 227 ? 4.098 -11.893 -1.179 1.00 81.81 227 MET A C 1
ATOM 1782 O O . MET A 1 227 ? 3.699 -11.193 -0.253 1.00 81.81 227 MET A O 1
ATOM 1786 N N . GLU A 1 228 ? 5.157 -11.553 -1.915 1.00 85.31 228 GLU A N 1
ATOM 1787 C CA . GLU A 1 228 ? 5.944 -10.335 -1.676 1.00 85.31 228 GLU A CA 1
ATOM 1788 C C . GLU A 1 228 ? 5.126 -9.060 -1.916 1.00 85.31 228 GLU A C 1
ATOM 1790 O O . GLU A 1 228 ? 5.109 -8.165 -1.065 1.00 85.31 228 GLU A O 1
ATOM 1795 N N . VAL A 1 229 ? 4.390 -9.011 -3.033 1.00 84.69 229 VAL A N 1
ATOM 1796 C CA . VAL A 1 229 ? 3.482 -7.908 -3.376 1.00 84.69 229 VAL A CA 1
ATOM 1797 C C . VAL A 1 229 ? 2.442 -7.739 -2.278 1.00 84.69 229 VAL A C 1
ATOM 1799 O O . VAL A 1 229 ? 2.336 -6.678 -1.671 1.00 84.69 229 VAL A O 1
ATOM 1802 N N . THR A 1 230 ? 1.696 -8.799 -1.980 1.00 82.81 230 THR A N 1
ATOM 1803 C CA . THR A 1 230 ? 0.503 -8.700 -1.132 1.00 82.81 230 THR A CA 1
ATOM 1804 C C . THR A 1 230 ? 0.789 -8.741 0.364 1.00 82.81 230 THR A C 1
ATOM 1806 O O . THR A 1 230 ? -0.031 -8.291 1.160 1.00 82.81 230 THR A O 1
ATOM 1809 N N . GLY A 1 231 ? 1.962 -9.232 0.768 1.00 82.25 231 GLY A N 1
ATOM 1810 C CA . GLY A 1 231 ? 2.286 -9.525 2.164 1.00 82.25 231 GLY A CA 1
ATOM 1811 C C . GLY A 1 231 ? 1.560 -10.755 2.722 1.00 82.25 231 GLY A C 1
ATOM 1812 O O . GLY A 1 231 ? 1.629 -11.005 3.926 1.00 82.25 231 GLY A O 1
ATOM 1813 N N . SER A 1 232 ? 0.854 -11.516 1.880 1.00 79.44 232 SER A N 1
ATOM 1814 C CA . SER A 1 232 ? 0.128 -12.719 2.287 1.00 79.44 232 SER A CA 1
ATOM 1815 C C . SER A 1 232 ? 1.071 -13.850 2.681 1.00 79.44 232 SER A C 1
ATOM 1817 O O . SER A 1 232 ? 2.125 -14.061 2.079 1.00 79.44 232 SER A O 1
ATOM 1819 N N . LYS A 1 233 ? 0.654 -14.649 3.666 1.00 74.56 233 LYS A N 1
ATOM 1820 C CA . LYS A 1 233 ? 1.345 -15.900 4.007 1.00 74.56 233 LYS A CA 1
ATOM 1821 C C . LYS A 1 233 ? 1.076 -16.957 2.937 1.00 74.56 233 LYS A C 1
ATOM 1823 O O . LYS A 1 233 ? 0.026 -16.951 2.306 1.00 74.56 233 LYS A O 1
ATOM 1828 N N . ARG A 1 234 ? 1.940 -17.974 2.851 1.00 69.00 234 ARG A N 1
ATOM 1829 C CA . ARG A 1 234 ? 1.745 -19.134 1.957 1.00 69.00 234 ARG A CA 1
ATOM 1830 C C . ARG A 1 234 ? 0.371 -19.805 2.110 1.00 69.00 234 ARG A C 1
ATOM 1832 O O . ARG A 1 234 ? -0.205 -20.234 1.121 1.00 69.00 234 ARG A O 1
ATOM 1839 N N . ALA A 1 235 ? -0.165 -19.874 3.331 1.00 68.50 235 ALA A N 1
ATOM 1840 C CA . ALA A 1 235 ? -1.497 -20.431 3.609 1.00 68.50 235 ALA A CA 1
ATOM 1841 C C . ALA A 1 235 ? -2.665 -19.545 3.120 1.00 68.50 235 ALA A C 1
ATOM 1843 O O . ALA A 1 235 ? -3.805 -19.991 3.102 1.00 68.50 235 ALA A O 1
ATOM 1844 N N . GLN A 1 236 ? -2.380 -18.297 2.748 1.00 78.50 236 GLN A N 1
ATOM 1845 C CA . GLN A 1 236 ? -3.321 -17.290 2.254 1.00 78.50 236 GLN A CA 1
ATOM 1846 C C . GLN A 1 236 ? -3.067 -16.959 0.774 1.00 78.50 236 GLN A C 1
ATOM 1848 O O . GLN A 1 236 ? -3.609 -15.982 0.266 1.00 78.50 236 GLN A O 1
ATOM 1853 N N . THR A 1 237 ? -2.221 -17.728 0.083 1.00 82.12 237 THR A N 1
ATOM 1854 C CA . THR A 1 237 ? -1.918 -17.540 -1.338 1.00 82.12 237 THR A CA 1
ATOM 1855 C C . THR A 1 237 ? -2.365 -18.765 -2.113 1.00 82.12 237 THR A C 1
ATOM 1857 O O . THR A 1 237 ? -1.776 -19.842 -2.012 1.00 82.12 237 THR A O 1
ATOM 1860 N N . PHE A 1 238 ? -3.417 -18.584 -2.899 1.00 82.00 238 PHE A N 1
ATOM 1861 C CA . PHE A 1 238 ? -4.048 -19.624 -3.691 1.00 82.00 238 PHE A CA 1
ATOM 1862 C C . PHE A 1 238 ? -3.799 -19.381 -5.167 1.00 82.00 238 PHE A C 1
ATOM 1864 O O . PHE A 1 238 ? -3.628 -18.249 -5.618 1.00 82.00 238 PHE A O 1
ATOM 1871 N N . VAL A 1 239 ? -3.778 -20.470 -5.920 1.00 80.00 239 VAL A N 1
ATOM 1872 C CA . VAL A 1 239 ? -3.586 -20.431 -7.362 1.00 80.00 239 VAL A CA 1
ATOM 1873 C C . VAL A 1 239 ? -4.748 -21.147 -8.013 1.00 80.00 239 VAL A C 1
ATOM 1875 O O . VAL A 1 239 ? -5.196 -22.184 -7.525 1.00 80.00 239 VAL A O 1
ATOM 1878 N N . PHE A 1 240 ? -5.265 -20.534 -9.066 1.00 76.81 240 PHE A N 1
ATOM 1879 C CA . PHE A 1 240 ? -6.532 -20.870 -9.671 1.00 76.81 240 PHE A CA 1
ATOM 1880 C C . PHE A 1 240 ? -6.370 -20.950 -11.188 1.00 76.81 240 PHE A C 1
ATOM 1882 O O . PHE A 1 240 ? -6.083 -19.954 -11.859 1.00 76.81 240 PHE A O 1
ATOM 1889 N N . ALA A 1 241 ? -6.589 -22.138 -11.739 1.00 65.12 241 ALA A N 1
ATOM 1890 C CA . ALA A 1 241 ? -6.948 -22.266 -13.141 1.00 65.12 241 ALA A CA 1
ATOM 1891 C C . ALA A 1 241 ? -8.444 -21.958 -13.244 1.00 65.12 241 ALA A C 1
ATOM 1893 O O . ALA A 1 241 ? -9.233 -22.469 -12.445 1.00 65.12 241 ALA A O 1
ATOM 1894 N N . ASN A 1 242 ? -8.849 -21.102 -14.184 1.00 54.47 242 ASN A N 1
ATOM 1895 C CA . ASN A 1 242 ? -10.279 -20.923 -14.434 1.00 54.47 242 ASN A CA 1
ATOM 1896 C C . ASN A 1 242 ? -10.892 -22.292 -14.758 1.00 54.47 242 ASN A C 1
ATOM 1898 O O . ASN A 1 242 ? -10.274 -23.088 -15.463 1.00 54.47 242 ASN A O 1
ATOM 1902 N N . TRP A 1 243 ? -12.095 -22.558 -14.243 1.00 45.38 243 TRP A N 1
ATOM 1903 C CA . TRP A 1 243 ? -12.842 -23.776 -14.552 1.00 45.38 243 TRP A CA 1
ATOM 1904 C C . TRP A 1 243 ? -13.185 -23.795 -16.048 1.00 45.38 243 TRP A C 1
ATOM 1906 O O . TRP A 1 243 ? -14.235 -23.308 -16.466 1.00 45.38 243 TRP A O 1
ATOM 1916 N N . LEU A 1 244 ? -12.284 -24.339 -16.862 1.00 42.59 244 LEU A N 1
ATOM 1917 C CA . LEU A 1 244 ? -12.625 -24.916 -18.150 1.00 42.59 244 LEU A CA 1
ATOM 1918 C C . LEU A 1 244 ? -13.349 -26.210 -17.787 1.00 42.59 244 LEU A C 1
ATOM 1920 O O . LEU A 1 244 ? -12.729 -27.154 -17.300 1.00 42.59 244 LEU A O 1
ATOM 1924 N N . GLY A 1 245 ? -14.679 -26.205 -17.891 1.00 32.69 245 GLY A N 1
ATOM 1925 C CA . GLY A 1 245 ? -15.437 -27.446 -17.785 1.00 32.69 245 GLY A CA 1
ATOM 1926 C C . GLY A 1 245 ? -14.819 -28.482 -18.717 1.00 32.69 245 GLY A C 1
ATOM 1927 O O . GLY A 1 245 ? -14.308 -28.119 -19.774 1.00 32.69 245 GLY A O 1
ATOM 1928 N N . GLU A 1 246 ? -14.806 -29.730 -18.256 1.00 33.66 246 GLU A N 1
ATOM 1929 C CA . GLU A 1 246 ? -14.435 -30.918 -19.024 1.00 33.66 246 GLU A CA 1
ATOM 1930 C C . GLU A 1 246 ? -14.776 -30.761 -20.506 1.00 33.66 246 GLU A C 1
ATOM 1932 O O . GLU A 1 246 ? -15.842 -30.240 -20.830 1.00 33.66 246 GLU A O 1
ATOM 1937 N N . GLN A 1 247 ? -13.854 -31.206 -21.365 1.00 36.28 247 GLN A N 1
ATOM 1938 C CA . GLN A 1 247 ? -14.055 -31.385 -22.799 1.00 36.28 247 GLN A CA 1
ATOM 1939 C C . GLN A 1 247 ? -15.499 -31.810 -23.103 1.00 36.28 247 GLN A C 1
ATOM 1941 O O . GLN A 1 247 ? -15.851 -32.975 -22.951 1.00 36.28 247 GLN A O 1
ATOM 1946 N N . GLU A 1 248 ? -16.317 -30.868 -23.552 1.00 30.09 248 GLU A N 1
ATOM 1947 C CA . GLU A 1 248 ? -17.343 -31.166 -24.532 1.00 30.09 248 GLU A CA 1
ATOM 1948 C C . GLU A 1 248 ? -16.757 -30.708 -25.856 1.00 30.09 248 GLU A C 1
ATOM 1950 O O . GLU A 1 248 ? -16.289 -29.573 -25.990 1.00 30.09 248 GLU A O 1
ATOM 1955 N N . ASP A 1 249 ? -16.680 -31.661 -26.777 1.00 26.91 249 ASP A N 1
ATOM 1956 C CA . ASP A 1 249 ? -16.276 -31.473 -28.155 1.00 26.91 249 ASP A CA 1
ATOM 1957 C C . ASP A 1 249 ? -16.825 -30.146 -28.691 1.00 26.91 249 ASP A C 1
ATOM 1959 O O . ASP A 1 249 ? -18.033 -29.973 -28.861 1.00 26.91 249 ASP A O 1
ATOM 1963 N N . TYR A 1 250 ? -15.928 -29.207 -29.001 1.00 21.88 250 TYR A N 1
ATOM 1964 C CA . TYR A 1 250 ? -16.249 -28.226 -30.025 1.00 21.88 250 TYR A CA 1
ATOM 1965 C C . TYR A 1 250 ? -16.292 -29.003 -31.335 1.00 21.88 250 TYR A C 1
ATOM 1967 O O . TYR A 1 250 ? -15.275 -29.200 -32.004 1.00 21.88 250 TYR A O 1
ATOM 1975 N N . ASP A 1 251 ? -17.488 -29.488 -31.654 1.00 24.72 251 ASP A N 1
ATOM 1976 C CA . ASP A 1 251 ? -17.850 -29.886 -32.997 1.00 24.72 251 ASP A CA 1
ATOM 1977 C C . ASP A 1 251 ? -17.506 -28.702 -33.912 1.00 24.72 251 ASP A C 1
ATOM 1979 O O . ASP A 1 251 ? -18.098 -27.624 -33.849 1.00 24.72 251 ASP A O 1
ATOM 1983 N N . THR A 1 252 ? -16.455 -28.877 -34.711 1.00 30.95 252 THR A N 1
ATOM 1984 C CA . THR A 1 252 ? -16.013 -27.911 -35.722 1.00 30.95 252 THR A CA 1
ATOM 1985 C C . THR A 1 252 ? -16.908 -27.945 -36.960 1.00 30.95 252 THR A C 1
ATOM 1987 O O . THR A 1 252 ? -16.548 -27.392 -37.997 1.00 30.95 252 THR A O 1
ATOM 1990 N N . SER A 1 253 ? -18.095 -28.545 -36.878 1.00 30.84 253 SER A N 1
ATOM 1991 C CA . SER A 1 253 ? -19.075 -28.511 -37.948 1.00 30.84 253 SER A CA 1
ATOM 1992 C C . SER A 1 253 ? -20.246 -27.584 -37.613 1.00 30.84 253 SER A C 1
ATOM 1994 O O . SER A 1 253 ? -20.818 -27.620 -36.530 1.00 30.84 253 SER A O 1
ATOM 1996 N N . LEU A 1 254 ? -20.621 -26.782 -38.617 1.00 28.78 254 LEU A N 1
ATOM 1997 C CA . LEU A 1 254 ? -21.822 -25.940 -38.703 1.00 28.78 254 LEU A CA 1
ATOM 1998 C C . LEU A 1 254 ? -21.690 -24.500 -38.180 1.00 28.78 254 LEU A C 1
ATOM 2000 O O . LEU A 1 254 ? -22.333 -24.078 -37.225 1.00 28.78 254 LEU A O 1
ATOM 2004 N N . ASN A 1 255 ? -20.938 -23.694 -38.931 1.00 26.53 255 ASN A N 1
ATOM 2005 C CA . ASN A 1 255 ? -21.551 -22.598 -39.694 1.00 26.53 255 ASN A CA 1
ATOM 2006 C C . ASN A 1 255 ? -20.596 -22.145 -40.808 1.00 26.53 255 ASN A C 1
ATOM 2008 O O . ASN A 1 255 ? -20.074 -21.033 -40.815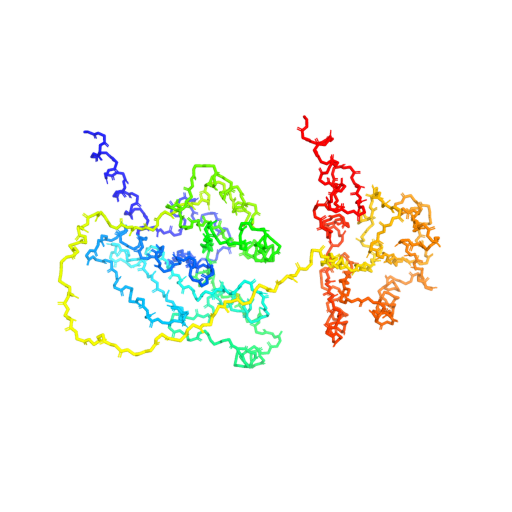 1.00 26.53 255 ASN A O 1
ATOM 2012 N N . GLU A 1 256 ? -20.401 -23.022 -41.794 1.00 27.36 256 GLU A N 1
ATOM 2013 C CA . GLU A 1 256 ? -20.260 -22.537 -43.161 1.00 27.36 256 GLU A CA 1
ATOM 2014 C C . GLU A 1 256 ? -21.646 -22.057 -43.601 1.00 27.36 256 GLU A C 1
ATOM 2016 O O . GLU A 1 256 ? -22.551 -22.858 -43.824 1.00 27.36 256 GLU A O 1
ATOM 2021 N N . ASN A 1 257 ? -21.820 -20.744 -43.728 1.00 25.48 257 ASN A N 1
ATOM 2022 C CA . ASN A 1 257 ? -22.668 -20.224 -44.788 1.00 25.48 257 ASN A CA 1
ATOM 2023 C C . ASN A 1 257 ? -21.847 -19.214 -45.605 1.00 25.48 257 ASN A C 1
ATOM 2025 O O . ASN A 1 257 ? -21.490 -18.151 -45.093 1.00 25.48 257 ASN A O 1
ATOM 2029 N N . PRO A 1 258 ? -21.484 -19.580 -46.846 1.00 29.64 258 PRO A N 1
ATOM 2030 C CA . PRO A 1 258 ? -20.607 -18.819 -47.715 1.00 29.64 258 PRO A CA 1
ATOM 2031 C C . PRO A 1 258 ? -21.421 -17.836 -48.558 1.00 29.64 258 PRO A C 1
ATOM 2033 O O . PRO A 1 258 ? -22.071 -18.220 -49.525 1.00 29.64 258 PRO A O 1
ATOM 2036 N N . SER A 1 259 ? -21.343 -16.552 -48.233 1.00 27.22 259 SER A N 1
ATOM 2037 C CA . SER A 1 259 ? -21.676 -15.476 -49.171 1.00 27.22 259 SER A CA 1
ATOM 2038 C C . SER A 1 259 ? -21.151 -14.156 -48.627 1.00 27.22 259 SER A C 1
ATOM 2040 O O . SER A 1 259 ? -21.821 -13.503 -47.835 1.00 27.22 259 SER A O 1
ATOM 2042 N N . ASP A 1 260 ? -19.899 -13.846 -48.962 1.00 25.41 260 ASP A N 1
ATOM 2043 C CA . ASP A 1 260 ? -19.503 -12.570 -49.581 1.00 25.41 260 ASP A CA 1
ATOM 2044 C C . ASP A 1 260 ? -17.976 -12.439 -49.552 1.00 25.41 260 ASP A C 1
ATOM 2046 O O . ASP A 1 260 ? -17.361 -11.708 -48.779 1.00 25.41 260 ASP A O 1
ATOM 2050 N N . VAL A 1 261 ? -17.347 -13.203 -50.447 1.00 26.95 261 VAL A N 1
ATOM 2051 C CA . VAL A 1 261 ? -15.979 -12.962 -50.898 1.00 26.95 261 VAL A CA 1
ATOM 2052 C C . VAL A 1 261 ? -16.054 -11.938 -52.029 1.00 26.95 261 VAL A C 1
ATOM 2054 O O . VAL A 1 261 ? -16.501 -12.281 -53.120 1.00 26.95 261 VAL A O 1
ATOM 2057 N N . HIS A 1 262 ? -15.627 -10.698 -51.774 1.00 26.06 262 HIS A N 1
ATOM 2058 C CA . HIS A 1 262 ? -14.587 -9.991 -52.542 1.00 26.06 262 HIS A CA 1
ATOM 2059 C C . HIS A 1 262 ? -14.611 -8.466 -52.341 1.00 26.06 262 HIS A C 1
ATOM 2061 O O . HIS A 1 262 ? -15.674 -7.855 -52.402 1.00 26.06 262 HIS A O 1
ATOM 2067 N N . LYS A 1 263 ? -13.385 -7.902 -52.323 1.00 25.69 263 LYS A N 1
ATOM 2068 C CA . LYS A 1 263 ? -12.967 -6.479 -52.386 1.00 25.69 263 LYS A CA 1
ATOM 2069 C C . LYS A 1 263 ? -12.872 -5.819 -51.001 1.00 25.69 263 LYS A C 1
ATOM 2071 O O . LYS A 1 263 ? -13.859 -5.765 -50.292 1.00 25.69 263 LYS A O 1
ATOM 2076 N N . ASP A 1 264 ? -11.727 -5.365 -50.493 1.00 24.48 264 ASP A N 1
ATOM 2077 C CA . ASP A 1 264 ? -10.479 -4.927 -51.120 1.00 24.48 264 ASP A CA 1
ATOM 2078 C C . ASP A 1 264 ? -9.277 -5.221 -50.202 1.00 24.48 264 ASP A C 1
ATOM 2080 O O . ASP A 1 264 ? -9.248 -4.820 -49.041 1.00 24.48 264 ASP A O 1
ATOM 2084 N N . PHE A 1 265 ? -8.265 -5.901 -50.747 1.00 21.80 265 PHE A N 1
ATOM 2085 C CA . PHE A 1 265 ? -6.894 -5.862 -50.239 1.00 21.80 265 PHE A CA 1
ATOM 2086 C C . PHE A 1 265 ? -6.191 -4.702 -50.948 1.00 21.80 265 PHE A C 1
ATOM 2088 O O . PHE A 1 265 ? -6.019 -4.742 -52.166 1.00 21.80 265 PHE A O 1
ATOM 2095 N N . VAL A 1 266 ? -5.763 -3.693 -50.193 1.00 27.16 266 VAL A N 1
ATOM 2096 C CA . VAL A 1 266 ? -4.693 -2.785 -50.616 1.00 27.16 266 VAL A CA 1
ATOM 2097 C C . VAL A 1 266 ? -3.596 -2.870 -49.566 1.00 27.16 266 VAL A C 1
ATOM 2099 O O . VAL A 1 266 ? -3.784 -2.475 -48.417 1.00 27.16 266 VAL A O 1
ATOM 2102 N N . ASP A 1 267 ? -2.469 -3.428 -50.002 1.00 25.81 267 ASP A N 1
ATOM 2103 C CA . ASP A 1 267 ? -1.170 -3.459 -49.336 1.00 25.81 267 ASP A CA 1
ATOM 2104 C C . ASP A 1 267 ? -0.822 -2.117 -48.700 1.00 25.81 267 ASP A C 1
ATOM 2106 O O . ASP A 1 267 ? -0.640 -1.146 -49.430 1.00 25.81 267 ASP A O 1
ATOM 2110 N N . HIS A 1 268 ? -0.620 -2.079 -47.383 1.00 25.66 268 HIS A N 1
ATOM 2111 C CA . HIS A 1 268 ? 0.334 -1.165 -46.751 1.00 25.66 268 HIS A CA 1
ATOM 2112 C C . HIS A 1 268 ? 1.245 -2.000 -45.843 1.00 25.66 268 HIS A C 1
ATOM 2114 O O . HIS A 1 268 ? 0.853 -2.439 -44.762 1.00 25.66 268 HIS A O 1
ATOM 2120 N N . GLN A 1 269 ? 2.464 -2.243 -46.329 1.00 24.67 269 GLN A N 1
ATOM 2121 C CA . GLN A 1 269 ? 3.588 -2.752 -45.545 1.00 24.67 269 GLN A CA 1
ATOM 2122 C C . GLN A 1 269 ? 3.805 -1.859 -44.309 1.00 24.67 269 GLN A C 1
ATOM 2124 O O . GLN A 1 269 ? 3.784 -0.633 -44.452 1.00 24.67 269 GLN A O 1
ATOM 2129 N N . PRO A 1 270 ? 4.057 -2.412 -43.109 1.00 24.45 270 PRO A N 1
ATOM 2130 C CA . PRO A 1 270 ? 4.506 -1.597 -41.994 1.00 24.45 270 PRO A CA 1
ATOM 2131 C C . PRO A 1 270 ? 5.952 -1.165 -42.256 1.00 24.45 270 PRO A C 1
ATOM 2133 O O . PRO A 1 270 ? 6.842 -1.994 -42.444 1.00 24.45 270 PRO A O 1
ATOM 2136 N N . ALA A 1 271 ? 6.169 0.147 -42.296 1.00 24.16 271 ALA A N 1
ATOM 2137 C CA . ALA A 1 271 ? 7.496 0.734 -42.313 1.00 24.16 271 ALA A CA 1
ATOM 2138 C C . ALA A 1 271 ? 8.241 0.346 -41.026 1.00 24.16 271 ALA A C 1
ATOM 2140 O O . ALA A 1 271 ? 7.777 0.621 -39.918 1.00 24.16 271 ALA A O 1
ATOM 2141 N N . GLU A 1 272 ? 9.400 -0.290 -41.187 1.00 27.48 272 GLU A N 1
ATOM 2142 C CA . GLU A 1 272 ? 10.398 -0.455 -40.136 1.00 27.48 272 GLU A CA 1
ATOM 2143 C C . GLU A 1 272 ? 10.912 0.930 -39.713 1.00 27.48 272 GLU A C 1
ATOM 2145 O O . GLU A 1 272 ? 11.803 1.509 -40.337 1.00 27.48 272 GLU A O 1
ATOM 2150 N N . GLU A 1 273 ? 10.358 1.484 -38.634 1.00 27.38 273 GLU A N 1
ATOM 2151 C CA . GLU A 1 273 ? 11.033 2.547 -37.895 1.00 27.38 273 GLU A CA 1
ATOM 2152 C C . GLU A 1 273 ? 12.136 1.927 -37.034 1.00 27.38 273 GLU A C 1
ATOM 2154 O O . GLU A 1 273 ? 11.918 1.446 -35.921 1.00 27.38 273 GLU A O 1
ATOM 2159 N N . ASN A 1 274 ? 13.353 1.978 -37.575 1.00 30.12 274 ASN A N 1
ATOM 2160 C CA . ASN A 1 274 ? 14.604 1.918 -36.827 1.00 30.12 274 ASN A CA 1
ATOM 2161 C C . ASN A 1 274 ? 14.572 2.938 -35.672 1.00 30.12 274 ASN A C 1
ATOM 2163 O O . ASN A 1 274 ? 14.891 4.115 -35.859 1.00 30.12 274 ASN A O 1
ATOM 2167 N N . LYS A 1 275 ? 14.228 2.495 -34.460 1.00 30.62 275 LYS A N 1
ATOM 2168 C CA . LYS A 1 275 ? 14.546 3.235 -33.235 1.00 30.62 275 LYS A CA 1
ATOM 2169 C C . LYS A 1 275 ? 15.881 2.743 -32.692 1.00 30.62 275 LYS A C 1
ATOM 2171 O O . LYS A 1 275 ? 15.999 1.632 -32.187 1.00 30.62 275 LYS A O 1
ATOM 2176 N N . ASN A 1 276 ? 16.883 3.608 -32.833 1.00 28.62 276 ASN A N 1
ATOM 2177 C CA . ASN A 1 276 ? 18.183 3.513 -32.179 1.00 28.62 276 ASN A CA 1
ATOM 2178 C C . ASN A 1 276 ? 18.038 3.147 -30.687 1.00 28.62 276 ASN A C 1
ATOM 2180 O O . ASN A 1 276 ? 17.219 3.758 -29.996 1.00 28.62 276 ASN A O 1
ATOM 2184 N N . PRO A 1 277 ? 18.872 2.238 -30.151 1.00 31.66 277 PRO A N 1
ATOM 2185 C CA . PRO A 1 277 ? 18.935 1.957 -28.726 1.00 31.66 277 PRO A CA 1
ATOM 2186 C C . PRO A 1 277 ? 19.778 3.039 -28.042 1.00 31.66 277 PRO A C 1
ATOM 2188 O O . PRO A 1 277 ? 20.968 2.872 -27.791 1.00 31.66 277 PRO A O 1
ATOM 2191 N N . SER A 1 278 ? 19.168 4.189 -27.783 1.00 30.78 278 SER A N 1
ATOM 2192 C CA . SER A 1 278 ? 19.732 5.213 -26.902 1.00 30.78 278 SER A CA 1
ATOM 2193 C C . SER A 1 278 ? 18.612 6.012 -26.238 1.00 30.78 278 SER A C 1
ATOM 2195 O O . SER A 1 278 ? 18.573 7.238 -26.318 1.00 30.78 278 SER A O 1
ATOM 2197 N N . GLU A 1 279 ? 17.662 5.324 -25.607 1.00 32.75 279 GLU A N 1
ATOM 2198 C CA . GLU A 1 279 ? 16.909 5.947 -24.520 1.00 32.75 279 GLU A CA 1
ATOM 2199 C C . GLU A 1 279 ? 17.786 5.843 -23.272 1.00 32.75 279 GLU A C 1
ATOM 2201 O O . GLU A 1 279 ? 17.848 4.814 -22.603 1.00 32.75 279 GLU A O 1
ATOM 2206 N N . GLU A 1 280 ? 18.545 6.911 -23.014 1.00 31.58 280 GLU A N 1
ATOM 2207 C CA . GLU A 1 280 ? 19.120 7.170 -21.699 1.00 31.58 280 GLU A CA 1
ATOM 2208 C C . GLU A 1 280 ? 18.013 6.969 -20.660 1.00 31.58 280 GLU A C 1
ATOM 2210 O O . GLU A 1 280 ? 17.006 7.681 -20.678 1.00 31.58 280 GLU A O 1
ATOM 2215 N N . MET A 1 281 ? 18.182 5.994 -19.761 1.00 30.61 281 MET A N 1
ATOM 2216 C CA . MET A 1 281 ? 17.325 5.880 -18.589 1.00 30.61 281 MET A CA 1
ATOM 2217 C C . MET A 1 281 ? 17.428 7.198 -17.824 1.00 30.61 281 MET A C 1
ATOM 2219 O O . MET A 1 281 ? 18.438 7.485 -17.180 1.00 30.61 281 MET A O 1
ATOM 2223 N N . THR A 1 282 ? 16.401 8.035 -17.931 1.00 34.88 282 THR A N 1
ATOM 2224 C CA . THR A 1 282 ? 16.313 9.276 -17.172 1.00 34.88 282 THR A CA 1
ATOM 2225 C C . THR A 1 282 ? 16.080 8.904 -15.717 1.00 34.88 282 THR A C 1
ATOM 2227 O O . THR A 1 282 ? 14.940 8.719 -15.295 1.00 34.88 282 THR A O 1
ATOM 2230 N N . PHE A 1 283 ? 17.164 8.734 -14.968 1.00 45.75 283 PHE A N 1
ATOM 2231 C CA . PHE A 1 283 ? 17.120 8.633 -13.517 1.00 45.75 283 PHE A CA 1
ATOM 2232 C C . PHE A 1 283 ? 16.336 9.833 -12.956 1.00 45.75 283 PHE A C 1
ATOM 2234 O O . PHE A 1 283 ? 16.498 10.974 -13.404 1.00 45.75 283 PHE A O 1
ATOM 2241 N N . VAL A 1 284 ? 15.432 9.554 -12.020 1.00 60.56 284 VAL A N 1
ATOM 2242 C CA . VAL A 1 284 ? 14.646 10.576 -11.331 1.00 60.56 284 VAL A CA 1
ATOM 2243 C C . VAL A 1 284 ? 15.529 11.176 -10.241 1.00 60.56 284 VAL A C 1
ATOM 2245 O O . VAL A 1 284 ? 16.063 10.455 -9.403 1.00 60.56 284 VAL A O 1
ATOM 2248 N N . TYR A 1 285 ? 15.699 12.495 -10.258 1.00 80.44 285 TYR A N 1
ATOM 2249 C CA . TYR A 1 285 ? 16.445 13.197 -9.217 1.00 80.44 285 TYR A CA 1
ATOM 2250 C C . TYR A 1 285 ? 15.614 13.261 -7.927 1.00 80.44 285 TYR A C 1
ATOM 2252 O O . TYR A 1 285 ? 14.427 13.591 -7.969 1.00 80.44 285 TYR A O 1
ATOM 2260 N N . THR A 1 286 ? 16.222 12.959 -6.782 1.00 86.81 286 THR A N 1
ATOM 2261 C CA . THR A 1 286 ? 15.516 12.781 -5.507 1.00 86.81 286 THR A CA 1
ATOM 2262 C C . THR A 1 286 ? 16.037 13.740 -4.441 1.00 86.81 286 THR A C 1
ATOM 2264 O O . THR A 1 286 ? 17.242 13.848 -4.238 1.00 86.81 286 THR A O 1
ATOM 2267 N N . VAL A 1 287 ? 15.136 14.396 -3.709 1.00 90.12 287 VAL A N 1
ATOM 2268 C CA . VAL A 1 287 ? 15.471 15.336 -2.630 1.00 90.12 287 VAL A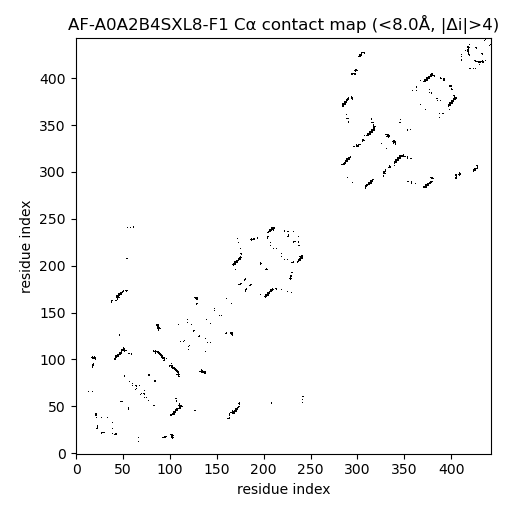 CA 1
ATOM 2269 C C . VAL A 1 287 ? 14.822 14.903 -1.321 1.00 90.12 287 VAL A C 1
ATOM 2271 O O . VAL A 1 287 ? 13.614 14.690 -1.267 1.00 90.12 287 VAL A O 1
ATOM 2274 N N . PHE A 1 288 ? 15.599 14.835 -0.243 1.00 94.19 288 PHE A N 1
ATOM 2275 C CA . PHE A 1 288 ? 15.105 14.570 1.110 1.00 94.19 288 PHE A CA 1
ATOM 2276 C C . PHE A 1 288 ? 15.249 15.815 1.986 1.00 94.19 288 PHE A C 1
ATOM 2278 O O . PHE A 1 288 ? 16.351 16.333 2.136 1.00 94.19 288 PHE A O 1
ATOM 2285 N N . PHE A 1 289 ? 14.168 16.262 2.621 1.00 95.25 289 PHE A N 1
ATOM 2286 C CA . PHE A 1 289 ? 14.179 17.282 3.670 1.00 95.25 289 PHE A CA 1
ATOM 2287 C C . PHE A 1 289 ? 13.872 16.604 5.008 1.00 95.25 289 PHE A C 1
ATOM 2289 O O . PHE A 1 289 ? 12.781 16.071 5.188 1.00 95.25 289 PHE A O 1
ATOM 2296 N N . ILE A 1 290 ? 14.835 16.586 5.930 1.00 94.62 290 ILE A N 1
ATOM 2297 C CA . ILE A 1 290 ? 14.796 15.760 7.143 1.00 94.62 290 ILE A CA 1
ATOM 2298 C C . ILE A 1 290 ? 14.786 16.631 8.395 1.00 94.62 290 ILE A C 1
ATOM 2300 O O . ILE A 1 290 ? 15.722 17.396 8.631 1.00 94.62 290 ILE A O 1
ATOM 2304 N N . GLU A 1 291 ? 13.772 16.441 9.236 1.00 93.44 291 GLU A N 1
ATOM 2305 C CA . GLU A 1 291 ? 13.733 16.923 10.618 1.00 93.44 291 GLU A CA 1
ATOM 2306 C C . GLU A 1 291 ? 14.630 16.031 11.499 1.00 93.44 291 GLU A C 1
ATOM 2308 O O . GLU A 1 291 ? 14.256 14.914 11.875 1.00 93.44 291 GLU A O 1
ATOM 2313 N N . TRP A 1 292 ? 15.841 16.501 11.814 1.00 91.88 292 TRP A N 1
ATOM 2314 C CA . TRP A 1 292 ? 16.872 15.696 12.477 1.00 91.88 292 TRP A CA 1
ATOM 2315 C C . TRP A 1 292 ? 16.453 15.182 13.855 1.00 91.88 292 TRP A C 1
ATOM 2317 O O . TRP A 1 292 ? 16.659 14.012 14.177 1.00 91.88 292 TRP A O 1
ATOM 2327 N N . GLU A 1 293 ? 15.884 16.053 14.684 1.00 87.56 293 GLU A N 1
ATOM 2328 C CA . GLU A 1 293 ? 15.600 15.789 16.095 1.00 87.56 293 GLU A CA 1
ATOM 2329 C C . GLU A 1 293 ? 14.692 14.574 16.277 1.00 87.56 293 GLU A C 1
ATOM 2331 O O . GLU A 1 293 ? 14.879 13.806 17.225 1.00 87.56 293 GLU A O 1
ATOM 2336 N N . ALA A 1 294 ? 13.761 14.389 15.342 1.00 87.31 294 ALA A N 1
ATOM 2337 C CA . ALA A 1 294 ? 12.796 13.307 15.339 1.00 87.31 294 ALA A CA 1
ATOM 2338 C C . ALA A 1 294 ? 13.266 12.072 14.539 1.00 87.31 294 ALA A C 1
ATOM 2340 O O . ALA A 1 294 ? 12.752 10.980 14.769 1.00 87.31 294 ALA A O 1
ATOM 2341 N N . CYS A 1 295 ? 14.259 12.214 13.648 1.00 89.50 295 CYS A N 1
ATOM 2342 C CA . CYS A 1 295 ? 14.663 11.190 12.668 1.00 89.50 295 CYS A CA 1
ATOM 2343 C C . CYS A 1 295 ? 16.171 10.869 12.698 1.00 89.50 295 CYS A C 1
ATOM 2345 O O . CYS A 1 295 ? 16.801 10.694 11.654 1.00 89.50 295 CYS A O 1
ATOM 2347 N N . LYS A 1 296 ? 16.780 10.798 13.888 1.00 88.94 296 LYS A N 1
ATOM 2348 C CA . LYS A 1 296 ? 18.247 10.688 14.045 1.00 88.94 296 LYS A CA 1
ATOM 2349 C C . LYS A 1 296 ? 18.871 9.478 13.343 1.00 88.94 296 LYS A C 1
ATOM 2351 O O . LYS A 1 296 ? 19.983 9.569 12.830 1.00 88.94 296 LYS A O 1
ATOM 2356 N N . ASP A 1 297 ? 18.174 8.344 13.311 1.00 88.81 297 ASP A N 1
ATOM 2357 C CA . ASP A 1 297 ? 18.690 7.109 12.710 1.00 88.81 297 ASP A CA 1
ATOM 2358 C C . ASP A 1 297 ? 18.478 7.027 11.186 1.00 88.81 297 ASP A C 1
ATOM 2360 O O . ASP A 1 297 ? 19.027 6.131 10.545 1.00 88.81 297 ASP A O 1
ATOM 2364 N N . PHE A 1 298 ? 17.753 7.973 10.575 1.00 90.88 298 PHE A N 1
ATOM 2365 C CA . PHE A 1 298 ? 17.359 7.901 9.161 1.00 90.88 298 PHE A CA 1
ATOM 2366 C C . PHE A 1 298 ? 18.553 7.823 8.191 1.00 90.88 298 PHE A C 1
ATOM 2368 O O . PHE A 1 298 ? 18.472 7.172 7.148 1.00 90.88 298 PHE A O 1
ATOM 2375 N N . LEU A 1 299 ? 19.678 8.454 8.551 1.00 90.00 299 LEU A N 1
ATOM 2376 C CA . LEU A 1 299 ? 20.918 8.501 7.759 1.00 90.00 299 LEU A CA 1
ATOM 2377 C C . LEU A 1 299 ? 22.049 7.625 8.318 1.00 90.00 299 LEU A C 1
ATOM 2379 O O . LEU A 1 299 ? 23.196 7.714 7.872 1.00 90.00 299 LEU A O 1
ATOM 2383 N N . ARG A 1 300 ? 21.754 6.796 9.321 1.00 87.31 300 ARG A N 1
ATOM 2384 C CA . ARG A 1 300 ? 22.781 6.163 10.143 1.00 87.31 300 ARG A CA 1
ATOM 2385 C C . ARG A 1 300 ? 23.562 5.074 9.403 1.00 87.31 300 ARG A C 1
ATOM 2387 O O . ARG A 1 300 ? 23.013 4.056 8.977 1.00 87.31 300 ARG A O 1
ATOM 2394 N N . ASP A 1 301 ? 24.882 5.256 9.382 1.00 85.00 301 ASP A N 1
ATOM 2395 C CA . ASP A 1 301 ? 25.886 4.376 8.766 1.00 85.00 301 ASP A CA 1
ATOM 2396 C C . ASP A 1 301 ? 25.693 4.163 7.252 1.00 85.00 301 ASP A C 1
ATOM 2398 O O . ASP A 1 301 ? 26.116 3.143 6.707 1.00 85.00 301 ASP A O 1
ATOM 2402 N N . ILE A 1 302 ? 25.050 5.109 6.561 1.00 88.25 302 ILE A N 1
ATOM 2403 C CA . ILE A 1 302 ? 24.821 5.015 5.117 1.00 88.25 302 ILE A CA 1
ATOM 2404 C C . ILE A 1 302 ? 26.061 5.465 4.345 1.00 88.25 302 ILE A C 1
ATOM 2406 O O . ILE A 1 302 ? 26.614 6.546 4.566 1.00 88.25 302 ILE A O 1
ATOM 2410 N N . ARG A 1 303 ? 26.483 4.636 3.390 1.00 87.25 303 ARG A N 1
ATOM 2411 C CA . ARG A 1 303 ? 27.589 4.917 2.478 1.00 87.25 303 ARG A CA 1
ATOM 2412 C C . ARG A 1 303 ? 27.049 5.387 1.132 1.00 87.25 303 ARG A C 1
ATOM 2414 O O . ARG A 1 303 ? 26.400 4.629 0.420 1.00 87.25 303 ARG A O 1
ATOM 2421 N N . PHE A 1 304 ? 27.353 6.640 0.803 1.00 87.06 304 PHE A N 1
ATOM 2422 C CA . PHE A 1 304 ? 27.009 7.259 -0.475 1.00 87.06 304 PHE A CA 1
ATOM 2423 C C . PHE A 1 304 ? 28.119 7.048 -1.514 1.00 87.06 304 PHE A C 1
ATOM 2425 O O . PHE A 1 304 ? 29.303 7.077 -1.139 1.00 87.06 304 PHE A O 1
ATOM 2432 N N . PRO A 1 305 ? 27.754 6.900 -2.798 1.00 84.81 305 PRO A N 1
ATOM 2433 C CA . PRO A 1 305 ? 28.707 6.812 -3.891 1.00 84.81 305 PRO A CA 1
ATOM 2434 C C . PRO A 1 305 ? 29.276 8.198 -4.245 1.00 84.81 305 PRO A C 1
ATOM 2436 O O . PRO A 1 305 ? 28.877 9.218 -3.675 1.00 84.81 305 PRO A O 1
ATOM 2439 N N . ALA A 1 306 ? 30.234 8.249 -5.175 1.00 73.12 306 ALA A N 1
ATOM 2440 C CA . ALA A 1 306 ? 30.867 9.503 -5.589 1.00 73.12 306 ALA A CA 1
ATOM 2441 C C . ALA A 1 306 ? 29.951 10.349 -6.492 1.00 73.12 306 ALA A C 1
ATOM 2443 O O . ALA A 1 306 ? 30.031 11.585 -6.494 1.00 73.12 306 ALA A O 1
ATOM 2444 N N . ARG A 1 307 ? 29.062 9.698 -7.248 1.00 75.69 307 ARG A N 1
ATOM 2445 C CA . ARG A 1 307 ? 27.991 10.333 -8.020 1.00 75.69 307 ARG A CA 1
ATOM 2446 C C . ARG A 1 307 ? 26.642 9.795 -7.576 1.00 75.69 307 ARG A C 1
ATOM 2448 O O . ARG A 1 307 ? 26.415 8.598 -7.551 1.00 75.69 307 ARG A O 1
ATOM 2455 N N . THR A 1 308 ? 25.733 10.694 -7.232 1.00 78.38 308 THR A N 1
ATOM 2456 C CA . THR A 1 308 ? 24.362 10.339 -6.873 1.00 78.38 308 THR A CA 1
ATOM 2457 C C . THR A 1 308 ? 23.414 11.389 -7.429 1.00 78.38 308 THR A C 1
ATOM 2459 O O . THR A 1 308 ? 23.823 12.519 -7.691 1.00 78.38 308 THR A O 1
ATOM 2462 N N . GLN A 1 309 ? 22.162 11.008 -7.645 1.00 79.19 309 GLN A N 1
ATOM 2463 C CA . GLN A 1 309 ? 21.082 11.940 -7.971 1.00 79.19 309 GLN A CA 1
ATOM 2464 C C . GLN A 1 309 ? 20.229 12.274 -6.746 1.00 79.19 309 GLN A C 1
ATOM 2466 O O . GLN A 1 309 ? 19.109 12.756 -6.879 1.00 79.19 309 GLN A O 1
ATOM 2471 N N . ILE A 1 310 ? 20.761 11.979 -5.560 1.00 86.38 310 ILE A N 1
ATOM 2472 C CA . ILE A 1 310 ? 20.107 12.197 -4.280 1.00 86.38 310 ILE A CA 1
ATOM 2473 C C . ILE A 1 310 ? 20.714 13.434 -3.630 1.00 86.38 310 ILE A C 1
ATOM 2475 O O . ILE A 1 310 ? 21.927 13.503 -3.433 1.00 86.38 310 ILE A O 1
ATOM 2479 N N . GLU A 1 311 ? 19.858 14.365 -3.235 1.00 88.81 311 GLU A N 1
ATOM 2480 C CA . GLU A 1 311 ? 20.215 15.527 -2.434 1.00 88.81 311 GLU A CA 1
ATOM 2481 C C . GLU A 1 311 ? 19.516 15.447 -1.074 1.00 88.81 311 GLU A C 1
ATOM 2483 O O . GLU A 1 311 ? 18.318 15.183 -0.981 1.00 88.81 311 GLU A O 1
ATOM 2488 N N . VAL A 1 312 ? 20.270 15.623 0.010 1.00 92.81 312 VAL A N 1
ATOM 2489 C CA . VAL A 1 312 ? 19.752 15.454 1.371 1.00 92.81 312 VAL A CA 1
ATOM 2490 C C . VAL A 1 312 ? 19.944 16.742 2.158 1.00 92.81 312 VAL A C 1
ATOM 2492 O O . VAL A 1 312 ? 21.063 17.192 2.373 1.00 92.81 312 VAL A O 1
ATOM 2495 N N . HIS A 1 313 ? 18.857 17.316 2.653 1.00 94.44 313 HIS A N 1
ATOM 2496 C CA . HIS A 1 313 ? 18.834 18.488 3.518 1.00 94.44 313 HIS A CA 1
ATOM 2497 C C . HIS A 1 313 ? 18.430 18.064 4.925 1.00 94.44 313 HIS A C 1
ATOM 2499 O O . HIS A 1 313 ? 17.301 17.643 5.158 1.00 94.44 313 HIS A O 1
ATOM 2505 N N . VAL A 1 314 ? 19.347 18.196 5.875 1.00 95.25 314 VAL A N 1
ATOM 2506 C CA . VAL A 1 314 ? 19.116 17.882 7.284 1.00 95.25 314 VAL A CA 1
ATOM 2507 C C . VAL A 1 314 ? 18.956 19.177 8.060 1.00 95.25 314 VAL A C 1
ATOM 2509 O O . VAL A 1 314 ? 19.895 19.968 8.146 1.00 95.25 314 VAL A O 1
ATOM 2512 N N . PHE A 1 315 ? 17.782 19.380 8.643 1.00 95.12 315 PHE A N 1
ATOM 2513 C CA . PHE A 1 315 ? 17.474 20.532 9.479 1.00 95.12 315 PHE A CA 1
ATOM 2514 C C . PHE A 1 315 ? 17.616 20.133 10.935 1.00 95.12 315 PHE A C 1
ATOM 2516 O O . PHE A 1 315 ? 17.067 19.116 11.349 1.00 95.12 315 PHE A O 1
ATOM 2523 N N . HIS A 1 316 ? 18.364 20.921 11.696 1.00 93.75 316 HIS A N 1
ATOM 2524 C CA . HIS A 1 316 ? 18.598 20.662 13.108 1.00 93.75 316 HIS A CA 1
ATOM 2525 C C . HIS A 1 316 ? 18.550 21.949 13.922 1.00 93.75 316 HIS A C 1
ATOM 2527 O O . HIS A 1 316 ? 18.772 23.059 13.427 1.00 93.75 316 HIS A O 1
ATOM 2533 N N . ARG A 1 317 ? 18.298 21.800 15.215 1.00 93.06 317 ARG A N 1
ATOM 2534 C CA . ARG A 1 317 ? 18.218 22.909 16.151 1.00 93.06 317 ARG A CA 1
ATOM 2535 C C . ARG A 1 317 ? 19.597 23.521 16.409 1.00 93.06 317 ARG A C 1
ATOM 2537 O O . ARG A 1 317 ? 20.638 22.867 16.284 1.00 93.06 317 ARG A O 1
ATOM 2544 N N . LYS A 1 318 ? 19.617 24.803 16.773 1.00 91.88 318 LYS A N 1
ATOM 2545 C CA . LYS A 1 318 ? 20.843 25.569 17.055 1.00 91.88 318 LYS A CA 1
ATOM 2546 C C . LYS A 1 318 ? 21.721 24.941 18.138 1.00 91.88 318 LYS A C 1
ATOM 2548 O O . LYS A 1 318 ? 22.942 24.984 18.050 1.00 91.88 318 LYS A O 1
ATOM 2553 N N . ASP A 1 319 ? 21.084 24.417 19.174 1.00 90.88 319 ASP A N 1
ATOM 2554 C CA . ASP A 1 319 ? 21.690 23.796 20.351 1.00 90.88 319 ASP A CA 1
ATOM 2555 C C . ASP A 1 319 ? 21.883 22.279 20.194 1.00 90.88 319 ASP A C 1
ATOM 2557 O O . ASP A 1 319 ? 22.285 21.614 21.146 1.00 90.88 319 ASP A O 1
ATOM 2561 N N . THR A 1 320 ? 21.627 21.721 19.005 1.00 90.50 320 THR A N 1
ATOM 2562 C CA . THR A 1 320 ? 21.880 20.304 18.724 1.00 90.50 320 THR A CA 1
ATOM 2563 C C . THR A 1 320 ? 23.378 20.002 18.798 1.00 90.50 320 THR A C 1
ATOM 2565 O O . THR A 1 320 ? 24.210 20.719 18.231 1.00 90.50 320 THR A O 1
ATOM 2568 N N . ASP A 1 321 ? 23.718 18.910 19.493 1.00 90.50 321 ASP A N 1
ATOM 2569 C CA . ASP A 1 321 ? 25.097 18.472 19.707 1.00 90.50 321 ASP A CA 1
ATOM 2570 C C . ASP A 1 321 ? 25.819 18.209 18.374 1.00 90.50 321 ASP A C 1
ATOM 2572 O O . ASP A 1 321 ? 25.489 17.301 17.603 1.00 90.50 321 ASP A O 1
ATOM 2576 N N . GLN A 1 322 ? 26.854 19.007 18.122 1.00 87.62 322 GLN A N 1
ATOM 2577 C CA . GLN A 1 322 ? 27.663 18.942 16.910 1.00 87.62 322 GLN A CA 1
ATOM 2578 C C . GLN A 1 322 ? 28.477 17.648 16.806 1.00 87.62 322 GLN A C 1
ATOM 2580 O O . GLN A 1 322 ? 28.738 17.185 15.695 1.00 87.62 322 GLN A O 1
ATOM 2585 N N . ASN A 1 323 ? 28.858 17.035 17.927 1.00 87.75 323 ASN A N 1
ATOM 2586 C CA . ASN A 1 323 ? 29.564 15.754 17.917 1.00 87.75 323 ASN A CA 1
ATOM 2587 C C . ASN A 1 323 ? 28.615 14.618 17.515 1.00 87.75 323 ASN A C 1
ATOM 2589 O O . ASN A 1 323 ? 28.980 13.754 16.712 1.00 87.75 323 ASN A O 1
ATOM 2593 N N . GLN A 1 324 ? 27.366 14.662 17.990 1.00 86.31 324 GLN A N 1
ATOM 2594 C CA . GLN A 1 324 ? 26.315 13.745 17.547 1.00 86.31 324 GLN A CA 1
ATOM 2595 C C . GLN A 1 324 ? 26.027 13.914 16.044 1.00 86.31 324 GLN A C 1
ATOM 2597 O O . GLN A 1 324 ? 26.023 12.934 15.303 1.00 86.31 324 GLN A O 1
ATOM 2602 N N . LEU A 1 325 ? 25.890 15.149 15.554 1.00 86.25 325 LEU A N 1
ATOM 2603 C CA . LEU A 1 325 ? 25.671 15.416 14.124 1.00 86.25 325 LEU A CA 1
ATOM 2604 C C . LEU A 1 325 ? 26.832 14.951 13.231 1.00 86.25 325 LEU A C 1
ATOM 2606 O O . LEU A 1 325 ? 26.608 14.531 12.097 1.00 86.25 325 LEU A O 1
ATOM 2610 N N . ARG A 1 326 ? 28.082 15.051 13.700 1.00 85.88 326 ARG A N 1
ATOM 2611 C CA . ARG A 1 326 ? 29.270 14.598 12.950 1.00 85.88 326 ARG A CA 1
ATOM 2612 C C . ARG A 1 326 ? 29.422 13.083 12.929 1.00 85.88 326 ARG A C 1
ATOM 2614 O O . ARG A 1 326 ? 29.928 12.554 11.948 1.00 85.88 326 ARG A O 1
ATOM 2621 N N . SER A 1 327 ? 29.018 12.405 14.000 1.00 85.44 327 SER A N 1
ATOM 2622 C CA . SER A 1 327 ? 29.103 10.944 14.083 1.00 85.44 327 SER A CA 1
ATOM 2623 C C . SER A 1 327 ? 27.991 10.247 13.304 1.00 85.44 327 SER A C 1
ATOM 2625 O O . SER A 1 327 ? 28.240 9.203 12.712 1.00 85.44 327 SER A O 1
ATOM 2627 N N . MET A 1 328 ? 26.785 10.819 13.275 1.00 84.31 328 MET A N 1
ATOM 2628 C CA . MET A 1 328 ? 25.627 10.159 12.670 1.00 84.31 328 MET A CA 1
ATOM 2629 C C . MET A 1 328 ? 25.337 10.573 11.224 1.00 84.31 328 MET A C 1
ATOM 2631 O O . MET A 1 328 ? 24.765 9.777 10.484 1.00 84.31 328 MET A O 1
ATOM 2635 N N . ILE A 1 329 ? 25.709 11.791 10.808 1.00 85.31 329 ILE A N 1
ATOM 2636 C CA . ILE A 1 329 ? 25.469 12.263 9.437 1.00 85.31 329 ILE A CA 1
ATOM 2637 C C . ILE A 1 329 ? 26.769 12.169 8.629 1.00 85.31 329 ILE A C 1
ATOM 2639 O O . ILE A 1 329 ? 27.708 12.917 8.936 1.00 85.31 329 ILE A O 1
ATOM 2643 N N . PRO A 1 330 ? 26.814 11.338 7.570 1.00 80.38 330 PRO A N 1
ATOM 2644 C CA . PRO A 1 330 ? 27.980 11.218 6.701 1.00 80.38 330 PRO A CA 1
ATOM 2645 C C . PRO A 1 330 ? 28.403 12.569 6.107 1.00 80.38 330 PRO A C 1
ATOM 2647 O O . PRO A 1 330 ? 27.575 13.322 5.601 1.00 80.38 330 PRO A O 1
ATOM 2650 N N . ASP A 1 331 ? 29.701 12.873 6.127 1.00 79.50 331 ASP A N 1
ATOM 2651 C CA . ASP A 1 331 ? 30.255 14.012 5.384 1.00 79.50 331 ASP A CA 1
ATOM 2652 C C . ASP A 1 331 ? 30.689 13.525 3.996 1.00 79.50 331 ASP A C 1
ATOM 2654 O O . ASP A 1 331 ? 31.770 12.953 3.816 1.00 79.50 331 ASP A O 1
ATOM 2658 N N . LYS A 1 332 ? 29.778 13.643 3.024 1.00 81.06 332 LYS A N 1
ATOM 2659 C CA . LYS A 1 332 ? 29.970 13.160 1.653 1.00 81.06 332 LYS A CA 1
ATOM 2660 C C . LYS A 1 332 ? 29.689 14.250 0.631 1.00 81.06 332 LYS A C 1
ATOM 2662 O O . LYS A 1 332 ? 28.741 15.027 0.750 1.00 81.06 332 LYS A O 1
ATOM 2667 N N . ARG A 1 333 ? 30.545 14.287 -0.388 1.00 80.12 333 ARG A N 1
ATOM 2668 C CA . ARG A 1 333 ? 30.532 15.260 -1.477 1.00 80.12 333 ARG A CA 1
ATOM 2669 C C . ARG A 1 333 ? 30.594 14.533 -2.808 1.00 80.12 333 ARG A C 1
ATOM 2671 O O . ARG A 1 333 ? 31.263 13.507 -2.915 1.00 80.12 333 ARG A O 1
ATOM 2678 N N . HIS A 1 334 ? 29.927 15.099 -3.799 1.00 73.00 334 HIS A N 1
ATOM 2679 C CA . HIS A 1 334 ? 30.091 14.724 -5.190 1.00 73.00 334 HIS A CA 1
ATOM 2680 C C . HIS A 1 334 ? 31.527 14.982 -5.662 1.00 73.00 334 HIS A C 1
ATOM 2682 O O . HIS A 1 334 ? 32.270 15.768 -5.067 1.00 73.00 334 HIS A O 1
ATOM 2688 N N . HIS A 1 335 ? 31.902 14.363 -6.782 1.00 71.62 335 HIS A N 1
ATOM 2689 C CA . HIS A 1 335 ? 33.199 14.584 -7.434 1.00 71.62 335 HIS A CA 1
ATOM 2690 C C . HIS A 1 335 ? 33.491 16.058 -7.791 1.00 71.62 335 HIS A C 1
ATOM 2692 O O . HIS A 1 335 ? 34.653 16.444 -7.874 1.00 71.62 335 HIS A O 1
ATOM 2698 N N . ASP A 1 336 ? 32.457 16.883 -7.980 1.00 72.06 336 ASP A N 1
ATOM 2699 C CA . ASP A 1 336 ? 32.563 18.321 -8.258 1.00 72.06 336 ASP A CA 1
ATOM 2700 C C . ASP A 1 336 ? 32.683 19.185 -6.981 1.00 72.06 336 ASP A C 1
ATOM 2702 O O . ASP A 1 336 ? 32.719 20.413 -7.049 1.00 72.06 336 ASP A O 1
ATOM 2706 N N . GLY A 1 337 ? 32.750 18.550 -5.805 1.00 73.19 337 GLY A N 1
ATOM 2707 C CA . GLY A 1 337 ? 32.912 19.193 -4.502 1.00 73.19 337 GLY A CA 1
ATOM 2708 C C . GLY A 1 337 ? 31.608 19.612 -3.815 1.00 73.19 337 GLY A C 1
ATOM 2709 O O . GLY A 1 337 ? 31.659 20.037 -2.650 1.00 73.19 337 GLY A O 1
ATOM 2710 N N . ARG A 1 338 ? 30.446 19.472 -4.469 1.00 77.31 338 ARG A N 1
ATOM 2711 C CA . ARG A 1 338 ? 29.143 19.805 -3.868 1.00 77.31 338 ARG A CA 1
ATOM 2712 C C . ARG A 1 338 ? 28.763 18.798 -2.776 1.00 77.31 338 ARG A C 1
ATOM 2714 O O . ARG A 1 338 ? 28.959 17.600 -2.973 1.00 77.31 338 ARG A O 1
ATOM 2721 N N . PRO A 1 339 ? 28.249 19.241 -1.615 1.00 81.75 339 PRO A N 1
ATOM 2722 C CA . PRO A 1 339 ? 27.798 18.329 -0.568 1.00 81.75 339 PRO A CA 1
ATOM 2723 C C . PRO A 1 339 ? 26.563 17.546 -1.024 1.00 81.75 339 PRO A C 1
ATOM 2725 O O . PRO A 1 339 ? 25.603 18.144 -1.490 1.00 81.75 339 PRO A O 1
ATOM 2728 N N . ILE A 1 340 ? 26.589 16.223 -0.842 1.00 86.00 340 ILE A N 1
ATOM 2729 C CA . ILE A 1 340 ? 25.409 15.359 -1.026 1.00 86.00 340 ILE A CA 1
ATOM 2730 C C . ILE A 1 340 ? 24.417 15.608 0.118 1.00 86.00 340 ILE A C 1
ATOM 2732 O O . ILE A 1 340 ? 23.205 15.621 -0.082 1.00 86.00 340 ILE A O 1
ATOM 2736 N N . ILE A 1 341 ? 24.953 15.830 1.327 1.00 91.25 341 ILE A N 1
ATOM 2737 C CA . ILE A 1 341 ? 24.178 16.131 2.530 1.00 91.25 341 ILE A CA 1
ATOM 2738 C C . ILE A 1 341 ? 24.473 17.557 2.997 1.00 91.25 341 ILE A C 1
ATOM 2740 O O . ILE A 1 341 ? 25.586 17.874 3.423 1.00 91.25 341 ILE A O 1
ATOM 2744 N N . MET A 1 342 ? 23.462 18.415 2.956 1.00 91.38 342 MET A N 1
ATOM 2745 C CA . MET A 1 342 ? 23.484 19.776 3.478 1.00 91.38 342 MET A CA 1
ATOM 2746 C C . MET A 1 342 ? 22.865 19.830 4.868 1.00 91.38 342 MET A C 1
ATOM 2748 O O . MET A 1 342 ? 21.788 19.291 5.100 1.00 91.38 342 MET A O 1
ATOM 2752 N N . LYS A 1 343 ? 23.538 20.512 5.794 1.00 92.81 343 LYS A N 1
ATOM 2753 C CA . LYS A 1 343 ? 23.078 20.698 7.174 1.00 92.81 343 LYS A CA 1
ATOM 2754 C C . LYS A 1 343 ? 22.616 22.141 7.353 1.00 92.81 343 LYS A C 1
ATOM 2756 O O . LYS A 1 343 ? 23.371 23.061 7.044 1.00 92.81 343 LYS A O 1
ATOM 2761 N N . HIS A 1 344 ? 21.403 22.323 7.860 1.00 93.56 344 HIS A N 1
ATOM 2762 C CA . HIS A 1 344 ? 20.769 23.621 8.080 1.00 93.56 344 HIS A CA 1
ATOM 2763 C C . HIS A 1 344 ? 20.463 23.777 9.568 1.00 93.56 344 HIS A C 1
ATOM 2765 O O . HIS A 1 344 ? 19.667 23.019 10.121 1.00 93.56 344 HIS A O 1
ATOM 2771 N N . SER A 1 345 ? 21.098 24.749 10.224 1.00 93.06 345 SER A N 1
ATOM 2772 C CA . SER A 1 345 ? 20.841 25.041 11.633 1.00 93.06 345 SER A CA 1
ATOM 2773 C C . SER A 1 345 ? 19.734 26.080 11.791 1.00 93.06 345 SER A C 1
ATOM 2775 O O . SER A 1 345 ? 19.705 27.097 11.095 1.00 93.06 345 SER A O 1
ATOM 2777 N N . SER A 1 346 ? 18.836 25.862 12.750 1.00 91.38 346 SER A N 1
ATOM 2778 C CA . SER A 1 346 ? 17.879 26.890 13.156 1.00 91.38 346 SER A CA 1
ATOM 2779 C C . SER A 1 346 ? 18.585 28.099 13.781 1.00 91.38 346 SER A C 1
ATOM 2781 O O . SER A 1 346 ? 19.669 28.009 14.363 1.00 91.38 346 SER A O 1
ATOM 2783 N N . LEU A 1 347 ? 17.942 29.267 13.698 1.00 85.94 347 LEU A N 1
ATOM 2784 C CA . LEU A 1 347 ? 18.457 30.504 14.300 1.00 85.94 347 LEU A CA 1
ATOM 2785 C C . LEU A 1 347 ? 18.263 30.550 15.826 1.00 85.94 347 LEU A C 1
ATOM 2787 O O . LEU A 1 347 ? 18.981 31.269 16.532 1.00 85.94 347 LEU A O 1
ATOM 2791 N N . THR A 1 348 ? 17.301 29.779 16.337 1.00 86.81 348 THR A N 1
ATOM 2792 C CA . THR A 1 348 ? 16.889 29.737 17.747 1.00 86.81 348 THR A CA 1
ATOM 2793 C C . THR A 1 348 ? 16.836 28.296 18.255 1.00 86.81 348 THR A C 1
ATOM 2795 O O . THR A 1 348 ? 16.739 27.354 17.472 1.00 86.81 348 THR A O 1
ATOM 2798 N N . SER A 1 349 ? 16.883 28.111 19.573 1.00 86.62 349 SER A N 1
ATOM 2799 C CA . SER A 1 349 ? 16.700 26.807 20.227 1.00 86.62 349 SER A CA 1
ATOM 2800 C C . SER A 1 349 ? 15.227 26.482 20.527 1.00 86.62 349 SER A C 1
ATOM 2802 O O . SER A 1 349 ? 14.940 25.618 21.353 1.00 86.62 349 SER A O 1
ATOM 2804 N N . PHE A 1 350 ? 14.277 27.185 19.896 1.00 82.38 350 PHE A N 1
ATOM 2805 C CA . PHE A 1 350 ? 12.851 26.946 20.124 1.00 82.38 350 PHE A CA 1
ATOM 2806 C C . PHE A 1 350 ? 12.453 25.551 19.602 1.00 82.38 350 PHE A C 1
ATOM 2808 O O . PHE A 1 350 ? 12.931 25.169 18.530 1.00 82.38 350 PHE A O 1
ATOM 2815 N N . PRO A 1 351 ? 11.594 24.787 20.311 1.00 75.69 351 PRO A N 1
ATOM 2816 C CA . PRO A 1 351 ? 11.270 23.405 19.947 1.00 75.69 351 PRO A CA 1
ATOM 2817 C C . PRO A 1 351 ? 10.798 23.207 18.501 1.00 75.69 351 PRO A C 1
ATOM 2819 O O . PRO A 1 351 ? 11.188 22.220 17.891 1.00 75.69 351 PRO A O 1
ATOM 2822 N N . ASN A 1 352 ? 10.071 24.175 17.930 1.00 80.19 352 ASN A N 1
ATOM 2823 C CA . ASN A 1 352 ? 9.522 24.077 16.570 1.00 80.19 352 ASN A CA 1
ATOM 2824 C C . ASN A 1 352 ? 10.337 24.859 15.520 1.00 80.19 352 ASN A C 1
ATOM 2826 O O . ASN A 1 352 ? 9.945 24.938 14.363 1.00 80.19 352 ASN A O 1
ATOM 2830 N N . ALA A 1 353 ? 11.493 25.434 15.880 1.00 81.56 353 ALA A N 1
ATOM 2831 C CA . ALA A 1 353 ? 12.275 26.269 14.957 1.00 81.56 353 ALA A CA 1
ATOM 2832 C C . ALA A 1 353 ? 12.804 25.508 13.728 1.00 81.56 353 ALA A C 1
ATOM 2834 O O . ALA A 1 353 ? 13.106 26.110 12.699 1.00 81.56 353 ALA A O 1
ATOM 2835 N N . VAL A 1 354 ? 12.959 24.189 13.853 1.00 89.88 354 VAL A N 1
ATOM 2836 C CA . VAL A 1 354 ? 13.373 23.296 12.763 1.00 89.88 354 VAL A CA 1
ATOM 2837 C C . VAL A 1 354 ? 12.252 23.143 11.737 1.00 89.88 354 VAL A C 1
ATOM 2839 O O . VAL A 1 354 ? 12.525 23.118 10.541 1.00 89.88 354 VAL A O 1
ATOM 2842 N N . GLU A 1 355 ? 11.001 23.114 12.198 1.00 87.62 355 GLU A N 1
ATOM 2843 C CA . GLU A 1 355 ? 9.815 23.018 11.350 1.00 87.62 355 GLU A CA 1
ATOM 2844 C C . GLU A 1 355 ? 9.687 24.246 10.450 1.00 87.62 355 GLU A C 1
ATOM 2846 O O . GLU A 1 355 ? 9.645 24.110 9.229 1.00 87.62 355 GLU A O 1
ATOM 2851 N N . ASP A 1 356 ? 9.737 25.441 11.044 1.00 85.81 356 ASP A N 1
ATOM 2852 C CA . ASP A 1 356 ? 9.664 26.707 10.310 1.00 85.81 356 ASP A CA 1
ATOM 2853 C C . ASP A 1 356 ? 10.777 26.815 9.261 1.00 85.81 356 ASP A C 1
ATOM 2855 O O . ASP A 1 356 ? 10.551 27.237 8.123 1.00 85.81 356 ASP A O 1
ATOM 2859 N N . LEU A 1 357 ? 11.993 26.401 9.636 1.00 88.44 357 LEU A N 1
ATOM 2860 C CA . LEU A 1 357 ? 13.149 26.420 8.749 1.00 88.44 357 LEU A CA 1
ATOM 2861 C C . LEU A 1 357 ? 12.976 25.456 7.569 1.00 88.44 357 LEU A C 1
ATOM 2863 O O . LEU A 1 357 ? 13.259 25.836 6.432 1.00 88.44 357 LEU A O 1
ATOM 2867 N N . LEU A 1 358 ? 12.505 24.233 7.828 1.00 93.06 358 LEU A N 1
ATOM 2868 C CA . LEU A 1 358 ? 12.256 23.228 6.797 1.00 93.06 358 LEU A CA 1
ATOM 2869 C C . LEU A 1 358 ? 11.163 23.702 5.838 1.00 93.06 358 LEU A C 1
ATOM 2871 O O . LEU A 1 358 ? 11.363 23.663 4.625 1.00 93.06 358 LEU A O 1
ATOM 2875 N N . VAL A 1 359 ? 10.043 24.207 6.365 1.00 90.25 359 VAL A N 1
ATOM 2876 C CA . VAL A 1 359 ? 8.926 24.735 5.566 1.00 90.25 359 VAL A CA 1
ATOM 2877 C C . VAL A 1 359 ? 9.390 25.880 4.672 1.00 90.25 359 VAL A C 1
ATOM 2879 O O . VAL A 1 359 ? 9.101 25.876 3.472 1.00 90.25 359 VAL A O 1
ATOM 2882 N N . TYR A 1 360 ? 10.140 26.834 5.226 1.00 87.00 360 TYR A N 1
ATOM 2883 C CA . TYR A 1 360 ? 10.699 27.951 4.468 1.00 87.00 360 TYR A CA 1
ATOM 2884 C C . TYR A 1 360 ? 11.626 27.469 3.347 1.00 87.00 360 TYR A C 1
ATOM 2886 O O . TYR A 1 360 ? 11.500 27.902 2.199 1.00 87.00 360 TYR A O 1
ATOM 2894 N N . TYR A 1 361 ? 12.545 26.557 3.666 1.00 90.88 361 TYR A N 1
ATOM 2895 C CA . TYR A 1 361 ? 13.551 26.095 2.719 1.00 90.88 361 TYR A CA 1
ATOM 2896 C C . TYR A 1 361 ? 12.932 25.252 1.602 1.00 90.88 361 TYR A C 1
ATOM 2898 O O . TYR A 1 361 ? 13.177 25.520 0.432 1.00 90.88 361 TYR A O 1
ATOM 2906 N N . ALA A 1 362 ? 12.071 24.291 1.941 1.00 89.81 362 ALA A N 1
ATOM 2907 C CA . ALA A 1 362 ? 11.380 23.460 0.962 1.00 89.81 362 ALA A CA 1
ATOM 2908 C C . ALA A 1 362 ? 10.472 24.293 0.040 1.00 89.81 362 ALA A C 1
ATOM 2910 O O . ALA A 1 362 ? 10.455 24.067 -1.166 1.00 89.81 362 ALA A O 1
ATOM 2911 N N . SER A 1 363 ? 9.765 25.298 0.575 1.00 86.44 363 SER A N 1
ATOM 2912 C CA . SER A 1 363 ? 8.880 26.168 -0.220 1.00 86.44 363 SER A CA 1
ATOM 2913 C C . SER A 1 363 ? 9.633 27.130 -1.145 1.00 86.44 363 SER A C 1
ATOM 2915 O O . SER A 1 363 ? 9.066 27.599 -2.129 1.00 86.44 363 SER A O 1
ATOM 2917 N N . SER A 1 364 ? 10.888 27.452 -0.824 1.00 86.44 364 SER A N 1
ATOM 2918 C CA . SER A 1 364 ? 11.749 28.333 -1.626 1.00 86.44 364 SER A CA 1
ATOM 2919 C C . SER A 1 364 ? 12.783 27.578 -2.464 1.00 86.44 364 SER A C 1
ATOM 2921 O O . SER A 1 364 ? 13.586 28.204 -3.158 1.00 86.44 364 SER A O 1
ATOM 2923 N N . PHE A 1 365 ? 12.766 26.243 -2.423 1.00 87.19 365 PHE A N 1
ATOM 2924 C CA . PHE A 1 365 ? 13.703 25.414 -3.162 1.00 87.19 365 PHE A CA 1
ATOM 2925 C C . PHE A 1 365 ? 13.422 25.466 -4.669 1.00 87.19 365 PHE A C 1
ATOM 2927 O O . PHE A 1 365 ? 12.282 25.371 -5.127 1.00 87.19 365 PHE A O 1
ATOM 2934 N N . ASP A 1 366 ? 14.483 25.603 -5.461 1.00 84.62 366 ASP A N 1
ATOM 2935 C CA . ASP A 1 366 ? 14.395 25.701 -6.915 1.00 84.62 366 ASP A CA 1
ATOM 2936 C C . ASP A 1 366 ? 14.325 24.312 -7.568 1.00 84.62 366 ASP A C 1
ATOM 2938 O O . ASP A 1 366 ? 15.321 23.769 -8.051 1.00 84.62 366 ASP A O 1
ATOM 2942 N N . PHE A 1 367 ? 13.120 23.742 -7.618 1.00 82.69 367 PHE A N 1
ATOM 2943 C CA . PHE A 1 367 ? 12.869 22.453 -8.275 1.00 82.69 367 PHE A CA 1
ATOM 2944 C C . PHE A 1 367 ? 12.976 22.505 -9.807 1.00 82.69 367 PHE A C 1
ATOM 2946 O O . PHE A 1 367 ? 12.998 21.460 -10.456 1.00 82.69 367 PHE A O 1
ATOM 2953 N N . SER A 1 368 ? 13.063 23.696 -10.413 1.00 75.94 368 SER A N 1
ATOM 2954 C CA . SER A 1 368 ? 13.055 23.845 -11.877 1.00 75.94 368 SER A CA 1
ATOM 2955 C C . SER A 1 368 ? 14.300 23.274 -12.564 1.00 75.94 368 SER A C 1
ATOM 2957 O O . SER A 1 368 ? 14.281 23.007 -13.766 1.00 75.94 368 SER A O 1
ATOM 2959 N N . ARG A 1 369 ? 15.364 23.038 -11.790 1.00 73.62 369 ARG A N 1
ATOM 2960 C CA . ARG A 1 369 ? 16.633 22.457 -12.244 1.00 73.62 369 ARG A CA 1
ATOM 2961 C C . ARG A 1 369 ? 16.529 20.983 -12.627 1.00 73.62 369 ARG A C 1
ATOM 2963 O O . ARG A 1 369 ? 17.431 20.472 -13.288 1.00 73.62 369 ARG A O 1
ATOM 2970 N N . HIS A 1 370 ? 15.452 20.307 -12.229 1.00 76.56 370 HIS A N 1
ATOM 2971 C CA . HIS A 1 370 ? 15.300 18.864 -12.371 1.00 76.56 370 HIS A CA 1
ATOM 2972 C C . HIS A 1 370 ? 13.999 18.514 -13.093 1.00 76.56 370 HIS A C 1
ATOM 2974 O O . HIS A 1 370 ? 12.950 19.129 -12.894 1.00 76.56 370 HIS A O 1
ATOM 2980 N N . LYS A 1 371 ? 14.053 17.493 -13.953 1.00 72.31 371 LYS A N 1
ATOM 2981 C CA . LYS A 1 371 ? 12.877 16.995 -14.668 1.00 72.31 371 LYS A CA 1
ATOM 2982 C C . LYS A 1 371 ? 12.104 16.059 -13.740 1.00 72.31 371 LYS A C 1
ATOM 2984 O O . LYS A 1 371 ? 12.428 14.884 -13.652 1.00 72.31 371 LYS A O 1
ATOM 2989 N N . LYS A 1 372 ? 11.078 16.598 -13.081 1.00 79.00 372 LYS A N 1
ATOM 2990 C CA . LYS A 1 372 ? 10.179 15.864 -12.181 1.00 79.00 372 LYS A CA 1
ATOM 2991 C C . LYS A 1 372 ? 10.866 15.255 -10.947 1.00 79.00 372 LYS A C 1
ATOM 2993 O O . LYS A 1 372 ? 10.880 14.035 -10.831 1.00 79.00 372 LYS A O 1
ATOM 2998 N N . PRO A 1 373 ? 11.453 16.072 -10.050 1.00 84.12 373 PRO A N 1
ATOM 2999 C CA . PRO A 1 373 ? 12.107 15.545 -8.864 1.00 84.12 373 PRO A CA 1
ATOM 3000 C C . PRO A 1 373 ? 11.113 14.908 -7.888 1.00 84.12 373 PRO A C 1
ATOM 3002 O O . PRO A 1 373 ? 10.017 15.436 -7.677 1.00 84.12 373 PRO A O 1
ATOM 3005 N N . ASP A 1 374 ? 11.548 13.820 -7.256 1.00 85.88 374 ASP A N 1
ATOM 3006 C CA . ASP A 1 374 ? 10.861 13.211 -6.120 1.00 85.88 374 ASP A CA 1
ATOM 3007 C C . ASP A 1 374 ? 11.330 13.869 -4.824 1.00 85.88 374 ASP A C 1
ATOM 3009 O O . ASP A 1 374 ? 12.509 13.832 -4.481 1.00 85.88 374 ASP A O 1
ATOM 3013 N N . VAL A 1 375 ? 10.400 14.479 -4.098 1.00 89.44 375 VAL A N 1
ATOM 3014 C CA . VAL A 1 375 ? 10.661 15.202 -2.855 1.00 89.44 375 VAL A CA 1
ATOM 3015 C C . VAL A 1 375 ? 10.097 14.430 -1.673 1.00 89.44 375 VAL A C 1
ATOM 3017 O O . VAL A 1 375 ? 8.929 14.050 -1.653 1.00 89.44 375 VAL A O 1
ATOM 3020 N N . TYR A 1 376 ? 10.908 14.254 -0.642 1.00 91.69 376 TYR A N 1
ATOM 3021 C CA . TYR A 1 376 ? 10.562 13.501 0.551 1.00 91.69 376 TYR A CA 1
ATOM 3022 C C . TYR A 1 376 ? 10.727 14.368 1.798 1.00 91.69 376 TYR A C 1
ATOM 3024 O O . TYR A 1 376 ? 11.832 14.781 2.142 1.00 91.69 376 TYR A O 1
ATOM 3032 N N . LEU A 1 377 ? 9.617 14.651 2.476 1.00 92.56 377 LEU A N 1
ATOM 3033 C CA . LEU A 1 377 ? 9.554 15.394 3.733 1.00 92.56 377 LEU A CA 1
ATOM 3034 C C . LEU A 1 377 ? 9.559 14.384 4.887 1.00 92.56 377 LEU A C 1
ATOM 3036 O O . LEU A 1 377 ? 8.567 13.692 5.122 1.00 92.56 377 LEU A O 1
ATOM 3040 N N . VAL A 1 378 ? 10.685 14.267 5.580 1.00 91.94 378 VAL A N 1
ATOM 3041 C CA . VAL A 1 378 ? 10.923 13.249 6.607 1.00 91.94 378 VAL A CA 1
ATOM 3042 C C . VAL A 1 378 ? 10.740 13.871 7.988 1.00 91.94 378 VAL A C 1
ATOM 3044 O O . VAL A 1 378 ? 11.471 14.786 8.370 1.00 91.94 378 VAL A O 1
ATOM 3047 N N . SER A 1 379 ? 9.765 13.357 8.735 1.00 89.81 379 SER A N 1
ATOM 3048 C CA . SER A 1 379 ? 9.438 13.780 10.100 1.00 89.81 379 SER A CA 1
ATOM 3049 C C . SER A 1 379 ? 9.261 12.568 11.006 1.00 89.81 379 SER A C 1
ATOM 3051 O O . SER A 1 379 ? 9.048 11.457 10.530 1.00 89.81 379 SER A O 1
ATOM 3053 N N . GLY A 1 380 ? 9.328 12.773 12.320 1.00 79.19 380 GLY A N 1
ATOM 3054 C CA . GLY A 1 380 ? 8.918 11.762 13.289 1.00 79.19 380 GLY A CA 1
ATOM 3055 C C . GLY A 1 380 ? 7.474 11.917 13.746 1.00 79.19 380 GLY A C 1
ATOM 3056 O O . GLY A 1 380 ? 7.122 11.356 14.772 1.00 79.19 380 GLY A O 1
ATOM 3057 N N . GLU A 1 381 ? 6.626 12.674 13.058 1.00 77.31 381 GLU A N 1
ATOM 3058 C CA . GLU A 1 381 ? 5.182 12.633 13.286 1.00 77.31 381 GLU A CA 1
ATOM 3059 C C . GLU A 1 381 ? 4.428 12.436 11.979 1.00 77.31 381 GLU A C 1
ATOM 3061 O O . GLU A 1 381 ? 4.631 13.154 10.995 1.00 77.31 381 GLU A O 1
ATOM 3066 N N . ASP A 1 382 ? 3.521 11.458 11.993 1.00 59.81 382 ASP A N 1
ATOM 3067 C CA . ASP A 1 382 ? 2.639 11.190 10.869 1.00 59.81 382 ASP A CA 1
ATOM 3068 C C . ASP A 1 382 ? 1.841 12.463 10.549 1.00 59.81 382 ASP A C 1
ATOM 3070 O O . ASP A 1 382 ? 1.199 13.046 11.421 1.00 59.81 382 ASP A O 1
ATOM 3074 N N . ARG A 1 383 ? 1.863 12.873 9.274 1.00 74.25 383 ARG A N 1
ATOM 3075 C CA . ARG A 1 383 ? 1.154 14.044 8.713 1.00 74.25 383 ARG A CA 1
ATOM 3076 C C . ARG A 1 383 ? 1.733 15.431 9.019 1.00 74.25 383 ARG A C 1
ATOM 3078 O O . ARG A 1 383 ? 1.195 16.399 8.485 1.00 74.25 383 ARG A O 1
ATOM 3085 N N . ARG A 1 384 ? 2.839 15.566 9.766 1.00 76.44 384 ARG A N 1
ATOM 3086 C CA . ARG A 1 384 ? 3.400 16.887 10.141 1.00 76.44 384 ARG A CA 1
ATOM 3087 C C . ARG A 1 384 ? 3.635 17.837 8.954 1.00 76.44 384 ARG A C 1
ATOM 3089 O O . ARG A 1 384 ? 3.376 19.027 9.065 1.00 76.44 384 ARG A O 1
ATOM 3096 N N . TYR A 1 385 ? 4.035 17.313 7.794 1.00 87.25 385 TYR A N 1
ATOM 3097 C CA . TYR A 1 385 ? 4.281 18.104 6.578 1.00 87.25 385 TYR A CA 1
ATOM 3098 C C . TYR A 1 385 ? 3.283 17.847 5.439 1.00 87.25 385 TYR A C 1
ATOM 3100 O O . TYR A 1 385 ? 3.590 18.104 4.275 1.00 87.25 385 TYR A O 1
ATOM 3108 N N . GLU A 1 386 ? 2.088 17.329 5.738 1.00 86.06 386 GLU A N 1
ATOM 3109 C CA . GLU A 1 386 ? 1.103 16.977 4.705 1.00 86.06 386 GLU A CA 1
ATOM 3110 C C . GLU A 1 386 ? 0.693 18.193 3.863 1.00 86.06 386 GLU A C 1
ATOM 3112 O O . GLU A 1 386 ? 0.607 18.116 2.635 1.00 86.06 386 GLU A O 1
ATOM 3117 N N . GLU A 1 387 ? 0.509 19.339 4.514 1.00 85.12 387 GLU A N 1
ATOM 3118 C CA . GLU A 1 387 ? 0.088 20.560 3.836 1.00 85.12 387 GLU A CA 1
ATOM 3119 C C . GLU A 1 387 ? 1.209 21.166 2.990 1.00 85.12 387 GLU A C 1
ATOM 3121 O O . GLU A 1 387 ? 0.977 21.573 1.852 1.00 85.12 387 GLU A O 1
ATOM 3126 N N . LEU A 1 388 ? 2.448 21.111 3.484 1.00 86.62 388 LEU A N 1
ATOM 3127 C CA . LEU A 1 388 ? 3.628 21.469 2.703 1.00 86.62 388 LEU A CA 1
ATOM 3128 C C . LEU A 1 388 ? 3.761 20.570 1.465 1.00 86.62 388 LEU A C 1
ATOM 3130 O O . LEU A 1 388 ? 3.942 21.082 0.364 1.00 86.62 388 LEU A O 1
ATOM 3134 N N . ALA A 1 389 ? 3.584 19.250 1.600 1.00 87.25 389 ALA A N 1
ATOM 3135 C CA . ALA A 1 389 ? 3.614 18.333 0.459 1.00 87.25 389 ALA A CA 1
ATOM 3136 C C . ALA A 1 389 ? 2.553 18.692 -0.597 1.00 87.25 389 ALA A C 1
ATOM 3138 O O . ALA A 1 389 ? 2.848 18.691 -1.792 1.00 87.25 389 ALA A O 1
ATOM 3139 N N . LYS A 1 390 ? 1.329 19.050 -0.183 1.00 85.25 390 LYS A N 1
ATOM 3140 C CA . LYS A 1 390 ? 0.277 19.515 -1.107 1.00 85.25 390 LYS A CA 1
ATOM 3141 C C . LYS A 1 390 ? 0.639 20.837 -1.782 1.00 85.25 390 LYS A C 1
ATOM 3143 O O . LYS A 1 390 ? 0.369 20.992 -2.971 1.00 85.25 390 LYS A O 1
ATOM 3148 N N . ILE A 1 391 ? 1.245 21.776 -1.052 1.00 83.44 391 ILE A N 1
ATOM 3149 C CA . ILE A 1 391 ? 1.714 23.053 -1.606 1.00 83.44 391 ILE A CA 1
ATOM 3150 C C . ILE A 1 391 ? 2.776 22.806 -2.680 1.00 83.44 391 ILE A C 1
ATOM 3152 O O . ILE A 1 391 ? 2.652 23.356 -3.772 1.00 83.44 391 ILE A O 1
ATOM 3156 N N . LEU A 1 392 ? 3.758 21.941 -2.414 1.00 85.56 392 LEU A N 1
ATOM 3157 C CA . LEU A 1 392 ? 4.809 21.598 -3.376 1.00 85.56 392 LEU A CA 1
ATOM 3158 C C . LEU A 1 392 ? 4.234 20.956 -4.648 1.00 85.56 392 LEU A C 1
ATOM 3160 O O . LEU A 1 392 ? 4.601 21.346 -5.754 1.00 85.56 392 LEU A O 1
ATOM 3164 N N . ARG A 1 393 ? 3.249 20.058 -4.509 1.00 88.81 393 ARG A N 1
ATOM 3165 C CA . ARG A 1 393 ? 2.552 19.415 -5.642 1.00 88.81 393 ARG A CA 1
ATOM 3166 C C . ARG A 1 393 ? 1.683 20.367 -6.477 1.00 88.81 393 ARG A C 1
ATOM 3168 O O . ARG A 1 393 ? 1.177 19.950 -7.520 1.00 88.81 393 ARG A O 1
ATOM 3175 N N . LYS A 1 394 ? 1.481 21.631 -6.065 1.00 84.62 394 LYS A N 1
ATOM 3176 C CA . LYS A 1 394 ? 0.844 22.636 -6.940 1.00 84.62 394 LYS A CA 1
ATOM 3177 C C . LYS A 1 394 ? 1.669 22.861 -8.205 1.00 84.62 394 LYS A C 1
ATOM 3179 O O . LYS A 1 394 ? 1.090 23.103 -9.264 1.00 84.62 394 LYS A O 1
ATOM 3184 N N . ASP A 1 395 ? 2.995 22.737 -8.119 1.00 80.88 395 ASP A N 1
ATOM 3185 C CA . ASP A 1 395 ? 3.819 22.559 -9.309 1.00 80.88 395 ASP A CA 1
ATOM 3186 C C . ASP A 1 395 ? 3.706 21.098 -9.767 1.00 80.88 395 ASP A C 1
ATOM 3188 O O . ASP A 1 395 ? 4.257 20.187 -9.154 1.00 80.88 395 ASP A O 1
ATOM 3192 N N . LYS A 1 396 ? 2.997 20.865 -10.880 1.00 78.31 396 LYS A N 1
ATOM 3193 C CA . LYS A 1 396 ? 2.797 19.523 -11.464 1.00 78.31 396 LYS A CA 1
ATOM 3194 C C . LYS A 1 396 ? 4.105 18.827 -11.859 1.00 78.31 396 LYS A C 1
ATOM 3196 O O . LYS A 1 396 ? 4.097 17.637 -12.174 1.00 78.31 396 LYS A O 1
ATOM 3201 N N . ARG A 1 397 ? 5.217 19.564 -11.888 1.00 80.88 397 ARG A N 1
ATOM 3202 C CA . ARG A 1 397 ? 6.559 19.040 -12.132 1.00 80.88 397 ARG A CA 1
ATOM 3203 C C . ARG A 1 397 ? 7.231 18.558 -10.852 1.00 80.88 397 ARG A C 1
ATOM 3205 O O . ARG A 1 397 ? 8.391 18.217 -10.938 1.00 80.88 397 ARG A O 1
ATOM 3212 N N . VAL A 1 398 ? 6.578 18.536 -9.693 1.00 82.31 398 VAL A N 1
ATOM 3213 C CA . VAL A 1 398 ? 7.182 18.065 -8.439 1.00 82.31 398 VAL A CA 1
ATOM 3214 C C . VAL A 1 398 ? 6.317 16.964 -7.840 1.00 82.31 398 VAL A C 1
ATOM 3216 O O . VAL A 1 398 ? 5.131 17.162 -7.570 1.00 82.31 398 VAL A O 1
ATOM 3219 N N . SER A 1 399 ? 6.908 15.795 -7.610 1.00 84.12 399 SER A N 1
ATOM 3220 C CA . SER A 1 399 ? 6.344 14.794 -6.704 1.00 84.12 399 SER A CA 1
ATOM 3221 C C . SER A 1 399 ? 6.814 15.140 -5.298 1.00 84.12 399 SER A C 1
ATOM 3223 O O . SER A 1 399 ? 7.991 15.397 -5.091 1.00 84.12 399 SER A O 1
ATOM 3225 N N . ALA A 1 400 ? 5.918 15.150 -4.317 1.00 88.06 400 ALA A N 1
ATOM 3226 C CA . ALA A 1 400 ? 6.291 15.346 -2.916 1.00 88.06 400 ALA A CA 1
ATOM 3227 C C . ALA A 1 400 ? 5.599 14.303 -2.046 1.00 88.06 400 ALA A C 1
ATOM 3229 O O . ALA A 1 400 ? 4.454 13.970 -2.330 1.00 88.06 400 ALA A O 1
ATOM 3230 N N . TRP A 1 401 ? 6.234 13.805 -0.993 1.00 85.75 401 TRP A N 1
ATOM 3231 C CA . TRP A 1 401 ? 5.696 12.785 -0.087 1.00 85.75 401 TRP A CA 1
ATOM 3232 C C . TRP A 1 401 ? 6.121 13.074 1.351 1.00 85.75 401 TRP A C 1
ATOM 3234 O O . TRP A 1 401 ? 7.128 13.739 1.575 1.00 85.75 401 TRP A O 1
ATOM 3244 N N . VAL A 1 402 ? 5.354 12.579 2.323 1.00 86.06 402 VAL A N 1
ATOM 3245 C CA . VAL A 1 402 ? 5.700 12.659 3.750 1.00 86.06 402 VAL A CA 1
ATOM 3246 C C . VAL A 1 402 ? 6.055 11.262 4.241 1.00 86.06 402 VAL A C 1
ATOM 3248 O O . VAL A 1 402 ? 5.332 10.313 3.940 1.00 86.06 402 VAL A O 1
ATOM 3251 N N . ILE A 1 403 ? 7.151 11.144 4.987 1.00 85.19 403 ILE A N 1
ATOM 3252 C CA . ILE A 1 403 ? 7.692 9.879 5.494 1.00 85.19 403 ILE A CA 1
ATOM 3253 C C . ILE A 1 403 ? 7.851 9.952 7.017 1.00 85.19 403 ILE A C 1
ATOM 3255 O O . ILE A 1 403 ? 8.383 10.943 7.521 1.00 85.19 403 ILE A O 1
ATOM 3259 N N . ASP A 1 404 ? 7.479 8.876 7.731 1.00 85.44 404 ASP A N 1
ATOM 3260 C CA . ASP A 1 404 ? 7.888 8.668 9.132 1.00 85.44 404 ASP A CA 1
ATOM 3261 C C . ASP A 1 404 ? 9.339 8.153 9.190 1.00 85.44 404 ASP A C 1
ATOM 3263 O O . ASP A 1 404 ? 9.633 6.970 8.963 1.00 85.44 404 ASP A O 1
ATOM 3267 N N . GLY A 1 405 ? 10.260 9.064 9.501 1.00 84.88 405 GLY A N 1
ATOM 3268 C CA . GLY A 1 405 ? 11.693 8.794 9.606 1.00 84.88 405 GLY A CA 1
ATOM 3269 C C . GLY A 1 405 ? 12.108 8.032 10.866 1.00 84.88 405 GLY A C 1
ATOM 3270 O O . GLY A 1 405 ? 13.274 7.662 10.984 1.00 84.88 405 GLY A O 1
ATOM 3271 N N . ARG A 1 406 ? 11.191 7.760 11.808 1.00 84.31 406 ARG A N 1
ATOM 3272 C CA . ARG A 1 406 ? 11.470 6.909 12.985 1.00 84.31 406 ARG A CA 1
ATOM 3273 C C . ARG A 1 406 ? 11.379 5.421 12.670 1.00 84.31 406 ARG A C 1
ATOM 3275 O O . ARG A 1 406 ? 11.887 4.601 13.430 1.00 84.31 406 ARG A O 1
ATOM 3282 N N . ARG A 1 407 ? 10.664 5.067 11.599 1.00 78.81 407 ARG A N 1
ATOM 3283 C CA . ARG A 1 407 ? 10.321 3.679 11.242 1.00 78.81 407 ARG A CA 1
ATOM 3284 C C . ARG A 1 407 ? 11.024 3.187 9.983 1.00 78.81 407 ARG A C 1
ATOM 3286 O O . ARG A 1 407 ? 10.878 2.022 9.628 1.00 78.81 407 ARG A O 1
ATOM 3293 N N . THR A 1 408 ? 11.744 4.070 9.301 1.00 82.31 408 THR A N 1
ATOM 3294 C CA . THR A 1 408 ? 12.394 3.794 8.021 1.00 82.31 408 THR A CA 1
ATOM 3295 C C . THR A 1 408 ? 13.774 4.438 7.975 1.00 82.31 408 THR A C 1
ATOM 3297 O O . THR A 1 408 ? 14.103 5.303 8.785 1.00 82.31 408 THR A O 1
ATOM 3300 N N . THR A 1 409 ? 14.594 4.001 7.030 1.00 87.88 409 THR A N 1
ATOM 3301 C CA . THR A 1 409 ? 15.898 4.585 6.710 1.00 87.88 409 THR A CA 1
ATOM 3302 C C . THR A 1 409 ? 15.875 5.144 5.295 1.00 87.88 409 THR A C 1
ATOM 3304 O O . THR A 1 409 ? 15.019 4.774 4.493 1.00 87.88 409 THR A O 1
ATOM 3307 N N . LEU A 1 410 ? 16.849 5.983 4.939 1.00 86.75 410 LEU A N 1
ATOM 3308 C CA . LEU A 1 410 ? 16.952 6.501 3.571 1.00 86.75 410 LEU A CA 1
ATOM 3309 C C . LEU A 1 410 ? 17.028 5.382 2.512 1.00 86.75 410 LEU A C 1
ATOM 3311 O O . LEU A 1 410 ? 16.503 5.552 1.420 1.00 86.75 410 LEU A O 1
ATOM 3315 N N . LEU A 1 411 ? 17.592 4.213 2.838 1.00 83.31 411 LEU A N 1
ATOM 3316 C CA . LEU A 1 411 ? 17.684 3.071 1.913 1.00 83.31 411 LEU A CA 1
ATOM 3317 C C . LEU A 1 411 ? 16.329 2.423 1.599 1.00 83.31 411 LEU A C 1
ATOM 3319 O O . LEU A 1 411 ? 16.221 1.693 0.620 1.00 83.31 411 LEU A O 1
ATOM 3323 N N . ASP A 1 412 ? 15.306 2.641 2.425 1.00 79.31 412 ASP A N 1
ATOM 3324 C CA . ASP A 1 412 ? 13.967 2.091 2.192 1.00 79.31 412 ASP A CA 1
ATOM 3325 C C . ASP A 1 412 ? 13.192 2.859 1.115 1.00 79.31 412 ASP A C 1
ATOM 3327 O O . ASP A 1 412 ? 12.193 2.353 0.611 1.00 79.31 412 ASP A O 1
ATOM 3331 N N . TRP A 1 413 ? 13.674 4.051 0.757 1.00 80.69 413 TRP A N 1
ATOM 3332 C CA . TRP A 1 413 ? 13.026 4.995 -0.156 1.00 80.69 413 TRP A CA 1
ATOM 3333 C C . TRP A 1 413 ? 13.799 5.200 -1.461 1.00 80.69 413 TRP A C 1
ATOM 3335 O O . TRP A 1 413 ? 13.517 6.128 -2.216 1.00 80.69 413 TRP A O 1
ATOM 3345 N N . LEU A 1 414 ? 14.786 4.344 -1.716 1.00 76.75 414 LEU A N 1
ATOM 3346 C CA . LEU A 1 414 ? 15.557 4.304 -2.952 1.00 76.75 414 LEU A CA 1
ATOM 3347 C C . LEU A 1 414 ? 15.281 2.993 -3.689 1.00 76.75 414 LEU A C 1
ATOM 3349 O O . LEU A 1 414 ? 14.870 2.009 -3.075 1.00 76.75 414 LEU A O 1
ATOM 3353 N N . ASP A 1 415 ? 15.540 2.981 -4.998 1.00 73.81 415 ASP A N 1
ATOM 3354 C CA . ASP A 1 415 ? 15.436 1.775 -5.825 1.00 73.81 415 ASP A CA 1
ATOM 3355 C C . ASP A 1 415 ? 16.252 0.633 -5.201 1.00 73.81 415 ASP A C 1
ATOM 3357 O O . ASP A 1 415 ? 17.445 0.790 -4.921 1.00 73.81 415 ASP A O 1
ATOM 3361 N N . ALA A 1 416 ? 15.602 -0.515 -4.992 1.00 69.12 416 ALA A N 1
ATOM 3362 C CA . ALA A 1 416 ? 16.196 -1.700 -4.388 1.00 69.12 416 ALA A CA 1
ATOM 3363 C C . ALA A 1 416 ? 17.415 -2.215 -5.169 1.00 69.12 416 ALA A C 1
ATOM 3365 O O . ALA A 1 416 ? 18.328 -2.767 -4.562 1.00 69.12 416 ALA A O 1
ATOM 3366 N N . ASN A 1 417 ? 17.470 -1.988 -6.484 1.00 72.81 417 ASN A N 1
ATOM 3367 C CA . ASN A 1 417 ? 18.625 -2.350 -7.306 1.00 72.81 417 ASN A CA 1
ATOM 3368 C C . ASN A 1 417 ? 19.794 -1.371 -7.140 1.00 72.81 417 ASN A C 1
ATOM 3370 O O . ASN A 1 417 ? 20.925 -1.696 -7.479 1.00 72.81 417 ASN A O 1
ATOM 3374 N N . CYS A 1 418 ? 19.541 -0.172 -6.614 1.00 74.62 418 CYS A N 1
ATOM 3375 C CA . CYS A 1 418 ? 20.545 0.863 -6.380 1.00 74.62 418 CYS A CA 1
ATOM 3376 C C . CYS A 1 418 ? 21.002 0.918 -4.917 1.00 74.62 418 CYS A C 1
ATOM 3378 O O . CYS A 1 418 ? 21.791 1.796 -4.563 1.00 74.62 418 CYS A O 1
ATOM 3380 N N . VAL A 1 419 ? 20.551 0.002 -4.050 1.00 80.69 419 VAL A N 1
ATOM 3381 C CA . VAL A 1 419 ? 20.954 -0.026 -2.638 1.00 80.69 419 VAL A CA 1
ATOM 3382 C C . VAL A 1 419 ? 21.195 -1.433 -2.110 1.00 80.69 419 VAL A C 1
ATOM 3384 O O . VAL A 1 419 ? 20.505 -2.384 -2.449 1.00 80.69 419 VAL A O 1
ATOM 3387 N N . CYS A 1 420 ? 22.132 -1.560 -1.175 1.00 80.50 420 CYS A N 1
ATOM 3388 C CA . CYS A 1 420 ? 22.280 -2.751 -0.352 1.00 80.50 420 CYS A CA 1
ATOM 3389 C C . CYS A 1 420 ? 21.979 -2.405 1.107 1.00 80.50 420 CYS A C 1
ATOM 3391 O O . CYS A 1 420 ? 22.754 -1.705 1.766 1.00 80.50 420 CYS A O 1
ATOM 3393 N N . LYS A 1 421 ? 20.866 -2.930 1.635 1.00 79.94 421 LYS A N 1
ATOM 3394 C CA . LYS A 1 421 ? 20.443 -2.702 3.029 1.00 79.94 421 LYS A CA 1
ATOM 3395 C C . LYS A 1 421 ? 21.356 -3.392 4.047 1.00 79.94 421 LYS A C 1
ATOM 3397 O O . LYS A 1 421 ? 21.569 -2.852 5.127 1.00 79.94 421 LYS A O 1
ATOM 3402 N N . MET A 1 422 ? 21.946 -4.539 3.693 1.00 81.44 422 MET A N 1
ATOM 3403 C CA . MET A 1 422 ? 22.882 -5.273 4.563 1.00 81.44 422 MET A CA 1
ATOM 3404 C C . MET A 1 422 ? 24.211 -4.526 4.718 1.00 81.44 422 MET A C 1
ATOM 3406 O O . MET A 1 422 ? 24.711 -4.349 5.825 1.00 81.44 422 MET A O 1
ATOM 3410 N N . CYS A 1 423 ? 24.758 -4.038 3.605 1.00 83.00 423 CYS A N 1
ATOM 3411 C CA . CYS A 1 423 ? 26.016 -3.294 3.565 1.00 83.00 423 CYS A CA 1
ATOM 3412 C C . CYS A 1 423 ? 25.840 -1.786 3.807 1.00 83.00 423 CYS A C 1
ATOM 3414 O O . CYS A 1 423 ? 26.839 -1.060 3.832 1.00 83.00 423 CYS A O 1
ATOM 3416 N N . LYS A 1 424 ? 24.595 -1.314 3.951 1.00 86.31 424 LYS A N 1
ATOM 3417 C CA . LYS A 1 424 ? 24.204 0.099 4.032 1.00 86.31 424 LYS A CA 1
ATOM 3418 C C . LYS A 1 424 ? 24.874 0.967 2.963 1.00 86.31 424 LYS A C 1
ATOM 3420 O O . LYS A 1 424 ? 25.514 1.974 3.266 1.00 86.31 424 LYS A O 1
ATOM 3425 N N . PHE A 1 425 ? 24.787 0.532 1.712 1.00 84.69 425 PHE A N 1
ATOM 3426 C CA . PHE A 1 425 ? 25.487 1.148 0.587 1.00 84.69 425 PHE A CA 1
ATOM 3427 C C . PHE A 1 425 ? 24.502 1.576 -0.499 1.00 84.69 425 PHE A C 1
ATOM 3429 O O . PHE A 1 425 ? 23.541 0.858 -0.760 1.00 84.69 425 PHE A O 1
ATOM 3436 N N . ILE A 1 426 ? 24.748 2.733 -1.110 1.00 87.00 426 ILE A N 1
ATOM 3437 C CA . ILE A 1 426 ? 24.011 3.245 -2.271 1.00 87.00 426 ILE A CA 1
ATOM 3438 C C . ILE A 1 426 ? 24.951 3.192 -3.479 1.00 87.00 426 ILE A C 1
ATOM 3440 O O . ILE A 1 426 ? 26.097 3.633 -3.382 1.00 87.00 426 ILE A O 1
ATOM 3444 N N . PHE A 1 427 ? 24.472 2.657 -4.595 1.00 84.06 427 PHE A N 1
ATOM 3445 C CA . PHE A 1 427 ? 25.228 2.469 -5.834 1.00 84.06 427 PHE A CA 1
ATOM 3446 C C . PHE A 1 427 ? 24.985 3.609 -6.830 1.00 84.06 427 PHE A C 1
ATOM 3448 O O . PHE A 1 427 ? 23.964 4.295 -6.752 1.00 84.06 427 PHE A O 1
ATOM 3455 N N . GLU A 1 428 ? 25.918 3.825 -7.766 1.00 82.94 428 GLU A N 1
ATOM 3456 C CA . GLU A 1 428 ? 25.750 4.841 -8.821 1.00 82.94 428 GLU A CA 1
ATOM 3457 C C . GLU A 1 428 ? 24.718 4.401 -9.864 1.00 82.94 428 GLU A C 1
ATOM 3459 O O . GLU A 1 428 ? 24.077 5.237 -10.502 1.00 82.94 428 GLU A O 1
ATOM 3464 N N . SER A 1 429 ? 24.541 3.088 -10.028 1.00 78.06 429 SER A N 1
ATOM 3465 C CA . SER A 1 429 ? 23.572 2.498 -10.945 1.00 78.06 429 SER A CA 1
ATOM 3466 C C . SER A 1 429 ? 23.002 1.181 -10.419 1.00 78.06 429 SER A C 1
ATOM 3468 O O . SER A 1 429 ? 23.624 0.495 -9.608 1.00 78.06 429 SER A O 1
ATOM 3470 N N . ALA A 1 430 ? 21.843 0.791 -10.955 1.00 71.88 430 ALA A N 1
ATOM 3471 C CA . ALA A 1 430 ? 21.222 -0.502 -10.674 1.00 71.88 430 ALA A CA 1
ATOM 3472 C C . ALA A 1 430 ? 22.137 -1.686 -11.039 1.00 71.88 430 ALA A C 1
ATOM 3474 O O . ALA A 1 430 ? 22.133 -2.713 -10.369 1.00 71.88 430 ALA A O 1
ATOM 3475 N N . HIS A 1 431 ? 22.959 -1.532 -12.083 1.00 76.88 431 HIS A N 1
ATOM 3476 C CA . HIS A 1 431 ? 23.896 -2.566 -12.519 1.00 76.88 431 HIS A CA 1
ATOM 3477 C C . HIS A 1 431 ? 24.952 -2.878 -11.449 1.00 76.88 431 HIS A C 1
ATOM 3479 O O . HIS A 1 431 ? 25.204 -4.044 -11.157 1.00 76.88 431 HIS A O 1
ATOM 3485 N N . GLU A 1 432 ? 25.517 -1.844 -10.818 1.00 78.44 432 GLU A N 1
ATOM 3486 C CA . GLU A 1 432 ? 26.490 -2.009 -9.732 1.00 78.44 432 GLU A CA 1
ATOM 3487 C C . GLU A 1 432 ? 25.876 -2.690 -8.503 1.00 78.44 432 GLU A C 1
ATOM 3489 O O . GLU A 1 432 ? 26.534 -3.507 -7.858 1.00 78.44 432 GLU A O 1
ATOM 3494 N N . GLY A 1 433 ? 24.618 -2.375 -8.176 1.00 76.62 433 GLY A N 1
ATOM 3495 C CA . GLY A 1 433 ? 23.949 -2.982 -7.029 1.00 76.62 433 GLY A CA 1
ATOM 3496 C C . GLY A 1 433 ? 23.613 -4.455 -7.238 1.00 76.62 433 GLY A C 1
ATOM 3497 O O . GLY A 1 433 ? 23.842 -5.255 -6.330 1.00 76.62 433 GLY A O 1
ATOM 3498 N N . VAL A 1 434 ? 23.166 -4.834 -8.441 1.00 72.88 434 VAL A N 1
ATOM 3499 C CA . VAL A 1 434 ? 22.962 -6.245 -8.812 1.00 72.88 434 VAL A CA 1
ATOM 3500 C C . VAL A 1 434 ? 24.287 -7.008 -8.760 1.00 72.88 434 VAL A C 1
ATOM 3502 O O . VAL A 1 434 ? 24.369 -8.037 -8.093 1.00 72.88 434 VAL A O 1
ATOM 3505 N N . GLN A 1 435 ? 25.355 -6.459 -9.353 1.00 77.94 435 GLN A N 1
ATOM 3506 C CA . GLN A 1 435 ? 26.681 -7.081 -9.309 1.00 77.94 435 GLN A CA 1
ATOM 3507 C C . GLN A 1 435 ? 27.178 -7.273 -7.867 1.00 77.94 435 GLN A C 1
ATOM 3509 O O . GLN A 1 435 ? 27.688 -8.337 -7.515 1.00 77.94 435 GLN A O 1
ATOM 3514 N N . HIS A 1 436 ? 27.004 -6.268 -7.004 1.00 80.12 436 HIS A N 1
ATOM 3515 C CA . HIS A 1 436 ? 27.359 -6.388 -5.592 1.00 80.12 436 HIS A CA 1
ATOM 3516 C C . HIS A 1 436 ? 26.574 -7.501 -4.887 1.00 80.12 436 HIS A C 1
ATOM 3518 O O . HIS A 1 436 ? 27.141 -8.234 -4.074 1.00 80.12 436 HIS A O 1
ATOM 3524 N N . TYR A 1 437 ? 25.277 -7.627 -5.170 1.00 72.50 437 TYR A N 1
ATOM 3525 C CA . TYR A 1 437 ? 24.443 -8.656 -4.560 1.00 72.50 437 TYR A CA 1
ATOM 3526 C C . TYR A 1 437 ? 24.900 -10.065 -4.959 1.00 72.50 437 TYR A C 1
ATOM 3528 O O . TYR A 1 437 ? 25.096 -10.915 -4.085 1.00 72.50 437 TYR A O 1
ATOM 3536 N N . ASP A 1 438 ? 25.169 -10.277 -6.246 1.00 74.19 438 ASP A N 1
ATOM 3537 C CA . ASP A 1 438 ? 25.651 -11.555 -6.776 1.00 74.19 438 ASP A CA 1
ATOM 3538 C C . ASP A 1 438 ? 27.019 -11.941 -6.187 1.00 74.19 438 ASP A C 1
ATOM 3540 O O . ASP A 1 438 ? 27.257 -13.096 -5.825 1.00 74.19 438 ASP A O 1
ATOM 3544 N N . GLU A 1 439 ? 27.924 -10.972 -6.029 1.00 81.06 439 GLU A N 1
ATOM 3545 C CA . GLU A 1 439 ? 29.281 -11.224 -5.534 1.00 81.06 439 GLU A CA 1
ATOM 3546 C C . GLU A 1 439 ? 29.358 -11.461 -4.014 1.00 81.06 439 GLU A C 1
ATOM 3548 O O . GLU A 1 439 ? 30.157 -12.297 -3.567 1.00 81.06 439 GLU A O 1
ATOM 3553 N N . PHE A 1 440 ? 28.563 -10.731 -3.219 1.00 73.12 440 PHE A N 1
ATOM 3554 C CA . PHE A 1 440 ? 28.713 -10.654 -1.756 1.00 73.12 440 PHE A CA 1
ATOM 3555 C C . PHE A 1 440 ? 27.546 -11.240 -0.948 1.00 73.12 440 PHE A C 1
ATOM 3557 O O . PHE A 1 440 ? 27.717 -11.473 0.252 1.00 73.12 440 PHE A O 1
ATOM 3564 N N . HIS A 1 441 ? 26.382 -11.483 -1.557 1.00 75.00 441 HIS A N 1
ATOM 3565 C CA . HIS A 1 441 ? 25.181 -11.957 -0.854 1.00 75.00 441 HIS A CA 1
ATOM 3566 C C . HIS A 1 441 ? 24.585 -13.255 -1.414 1.00 75.00 441 HIS A C 1
ATOM 3568 O O . HIS A 1 441 ? 23.807 -13.895 -0.710 1.00 75.00 441 HIS A O 1
ATOM 3574 N N . MET A 1 442 ? 24.966 -13.674 -2.624 1.00 59.19 442 MET A N 1
ATOM 3575 C CA . MET A 1 442 ? 24.445 -14.884 -3.277 1.00 59.19 442 MET A CA 1
ATOM 3576 C C . MET A 1 442 ? 25.346 -16.132 -3.126 1.00 59.19 442 MET A C 1
ATOM 3578 O O . MET A 1 442 ? 25.103 -17.145 -3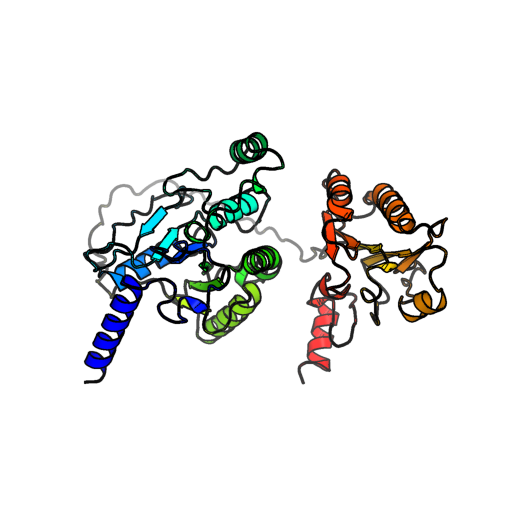.782 1.00 59.19 442 MET A O 1
ATOM 3582 N N . LYS A 1 443 ? 26.378 -16.077 -2.267 1.00 46.44 443 LYS A N 1
ATOM 3583 C CA . LYS A 1 443 ? 27.274 -17.209 -1.954 1.00 46.44 443 LYS A CA 1
ATOM 3584 C C . LYS A 1 443 ? 26.893 -17.954 -0.685 1.00 46.44 443 LYS A C 1
ATOM 3586 O O . LYS A 1 443 ? 26.671 -17.280 0.346 1.00 46.44 443 LYS A O 1
#

pLDDT: mean 70.88, std 19.0, range [21.8, 95.25]

Sequence (443 aa):
MASNNLDCEIRTLREKLKNYRAGSIEGLHSFSDALEGEMEGMQIRLAVFGMTGAGKSSLVNTIWKTLYGRENAPAIEQSSGAEGTQLLEDFHSRSGSEDGCGGFVFHDTRGFNFDFNRAEENELFRILYGIVSAGQLIERGDWAEKMAEEAGQGAHRLEKPPVADQVHVALWVIKANDIRFVNGHYLDKFNFVRQKLNMEGVTIVTVLTHDDKLDSEERNEAKKKAMEVTGSKRAQTFVFANWLGEQEDYDTSLNENPSDVHKDFVDHQPAEENKNPSEEMTFVYTVFFIEWEACKDFLRDIRFPARTQIEVHVFHRKDTDQNQLRSMIPDKRHHDGRPIIMKHSSLTSFPNAVEDLLVYYASSFDFSRHKKPDVYLVSGEDRRYEELAKILRKDKRVSAWVIDGRRTTLLDWLDANCVCKMCKFIFESAHEGVQHYDEFHMK

Secondary structure (DSSP, 8-state):
-HHHHHHHHHHHHHHHHHT--TTTTT-GGG-TTSPTTTTTTPPEEEEEEEBTTSSHHHHHHHHHHHHH-TTTS-------SSSS--B-EEEE---SSTT----EEEEEPPPB-S---HHHHHHHHHHHTT-SPTT-B---SHHHHHHHHHT-TTGGGS-PPPGGGS--EEEEEEETT-HHHHTTHHHHHHHHHHHHHHHTTPEEEEEEE-GGG--HHHHHHHHHHHHHHH---GGGEEEE-----S-------S--------------PPP-----S-----PPPEEEEEETTT-TTTTTT-B--SS-SEEEEEEE-TTS-HHHHHHHS---B-TTS-BSEEEEE-SS--TTHHHHHHHHHHHH--GGGSSS-EEEEEESSTTTTHHHHHHHTTSTT-EEEEEETTS--GGGGS-GGGEETTTTEE-SSHHHHHHHHHHHT--

Mean predicted aligned error: 19.44 Å

Solvent-accessible surface area (backbone atoms only — not comparable to full-atom values): 25542 Å² total; per-residue (Å²): 115,72,63,67,49,52,56,51,49,51,52,50,52,42,54,50,52,29,53,30,40,72,39,74,84,81,34,65,76,75,48,77,87,58,57,94,67,58,64,62,65,28,43,55,26,34,33,39,42,36,39,67,90,22,47,57,70,61,49,52,51,48,52,40,30,70,67,55,34,80,88,65,31,80,87,78,78,72,55,87,68,86,74,64,39,62,38,35,43,70,47,70,43,73,30,89,53,96,81,61,56,27,13,38,35,38,34,45,48,45,52,43,89,77,72,70,45,74,64,54,47,52,49,52,51,33,49,42,52,39,72,57,53,66,70,42,74,70,68,85,54,73,64,50,53,44,54,50,55,76,47,33,106,52,46,90,67,49,74,82,62,60,74,60,55,27,43,46,29,41,37,40,30,38,38,55,81,36,67,53,55,71,71,46,59,44,38,73,63,31,46,58,56,43,52,51,35,56,74,70,68,30,44,59,34,37,35,32,22,54,47,81,79,42,59,77,64,57,45,52,51,43,51,52,51,48,29,67,35,58,68,30,51,77,94,33,54,46,78,34,56,73,85,72,71,77,92,69,82,80,69,90,70,85,80,89,77,94,83,83,91,80,89,82,91,76,92,75,81,83,78,83,77,85,72,76,98,71,78,73,80,79,76,67,37,33,38,38,44,33,39,35,90,51,20,64,65,22,50,51,77,51,42,75,47,58,54,73,59,58,40,35,39,38,28,31,47,52,77,54,59,63,68,58,51,61,74,38,44,66,93,46,47,33,85,88,68,50,62,38,52,43,80,44,69,25,97,44,74,53,94,61,36,34,56,57,49,47,54,54,48,64,75,68,52,78,61,84,86,44,84,48,27,43,34,37,42,31,26,56,47,88,68,78,51,49,67,58,30,53,57,53,39,69,45,85,57,33,47,51,43,73,41,54,23,69,82,45,42,61,72,75,78,47,61,69,43,27,38,39,81,90,76,29,34,39,42,76,38,46,67,58,26,48,52,48,42,59,73,75,67,68,118

Foldseek 3Di:
DVVVVVVVVLLVVLLCQLFPAPQPPVHPVVPVVDDVCLSFLFAAEEEEAAAQVLCRVLVVQVVQCSNQNPVPRPPPDQDPDDFRDQWWAKDFRARPDPVRSGHHIYTYDTGDPLPPDPLVVLVVVCQQLLVGDGGDGSDRDPVSVVVVVVCNPCVVVPPSPRPSSGHQEYEYRGALPDVCLVVLVLQVSLVVVLVVCVVVNHHYAYEYEPVVVDDPVSVVVSQVSSCNSNVDDPVRYYYDYRPPDPDDDPPPDDDPDDDDDDDDDDDDDDDPDPDDPDPDPQDAQEEEQAACVLQVQQQAPAAEDQDDSYAYEYEDEPPPDPVSCPNGHDQHAHPVRHTSYHYHYFPHRDPCSSVVVSLVPLLPDDPVVGQQHEYEYEGQDPCSCVVSQVSQCVPVSYHYDYYNSVVHHPCVVDDPLQADPVNNYGHRDSVVSVVCCVVPPVD

Nearest PDB structures (foldseek):
  1svi-assembly1_A  TM=6.742E-01  e=3.446E-05  Bacillus subtilis
  1sul-assembly1_A  TM=6.261E-01  e=6.726E-05  Bacillus subtilis
  3kxl-assembly1_B  TM=6.043E-01  e=1.921E-02  Saccharolobus solfataricus
  3kxi-assembly1_A  TM=4.944E-01  e=7.717E-03  Saccharolobus solfataricus
  4xgu-assembly1_D  TM=4.424E-01  e=2.204E+00  Caenorhabditis elegans

Organism: Stylophora pistillata (NCBI:txid50429)

InterPro domains:
  IPR027417 P-loop containing nucleoside triphosphate hydrolase [G3DSA:3.40.50.300] (40-336)
  IPR027417 P-loop containing nucleoside triphosphate hydrolase [SSF52540] (36-234)